Protein AF-A0A9D2MAH1-F1 (afdb_monomer_lite)

Secondary structure (DSSP, 8-state):
-HHHHHHHHHHHHHHHS-----SS--SSGGGS-HHHHHHHHHHHHHHIIIIITTTTS-TTTTTHHHHHHHHHHH-TT----EEEE-TTS-S-SSS-SSEEEEEEHHHHHHHHHHHBHHHHHHHHHHGGGTTTTT-EE-TTSEEEEE-TTTTT-----EEEEEEEEEEETTEEEEEEEEESSSBEEEEEEEEE---TTSPP-EEEEEEEE-PPB-----GGGTTTS-PPPPPHHHHHHHHHHH----TTHHHHHHHHHHHHTTSSS-TT-B-TTT--HHHHHHHHHHHHHHHHHTT-SHHHHHHHHT--TT-EEE-TTSTT-EEEPPTT--SPPTTEEEEEEHHHHHHHHHHHH---TTGGGGGGGG-TTTS-B-TTT--BSEEE-SSEEEEEEPPP------EEEEEEE-TTSEEEEEEEE--TT--S--PPEEEEEEE-S-SSS--EEE-S-----

Sequence (457 aa):
DETAYRDALLRTVELARAADQGAYRCDDPQELGEEKLEALASAANACNYAYSIFANYDPFGEDLPETIAMLLIYMDDSPYTDVCYNLSGNESDVLPERNYYIVQEAELQPFLDRTLAPAAEAYRERKGEMTDWGWLVMEDGSLYVDATGLTATLPNGTPYFTGIEPLGGNRYLVQCDVIGIGNYPLAMVVGDLAEAGEEPQAVVLDAVSGERTWEDASEERAWGDSLSDLDHADVDRLRERYWVPGEGGQEAVELLARLEALSPVPYHTELAEDASPAVKQALTDAKVASEIASGDTFESYVQALSMQPTMYRPEFAAEDEWTPADPDHGYTYGDAWNVIPADELETAFQRRFGIDLTANDRAWMYDMDFILTDYYTGEPMFQFDGENYIVYLRGIGYVDFPYESSLTYHYDGTYTAVFTPTSSNWIGYGCPDLLRLRNVGTEEQPYFQLLGYELPA

Foldseek 3Di:
DLVVLLVLLVVLVVQQAAPCPCQCDDPFNVPDDPLQVVQVQLLVVLCCLQCVVPVPDHSLPPVLLQSLLSCQVPRPPRQFDDKDQQCPVPSDVPAPNFIWGKHQQVVSLVSCVQHEPSSSVSCVVCVVCCVVQVWDQDPVRIITRGNGPPVVDDQQWGWDWDDWADLYDQKIWTWTWTDGQWIWIKIFIWGFPDDVPGRTGTYTHDMDIADTDNPDPDVVCPPDDDHGDTDPVVSVVVSVVRRDTHDCSVVSVVSLVVSQVVDPHHAQPFCQVVADPQVVVQVLLLVQLVVQCVLLAPLSNQQSLFDAFQKWFDDPVDPPDTDTRDNVRSGDDAQTKIKAFPVRSQVSCCQAAVDRCPPPVNPLVPDDSRFDADPPPRHTQWDDPPGIIIGHHHDDDDDDFDWDWTWGADSVQKIKIWTFGPDPPDPDDRDTDIWIWHFPDDSVNTHTHTYDDYGDD

Structure (mmCIF, N/CA/C/O backbone):
data_AF-A0A9D2MAH1-F1
#
_entry.id   AF-A0A9D2MAH1-F1
#
loop_
_atom_site.group_PDB
_atom_site.id
_atom_site.type_symbol
_atom_site.label_atom_id
_atom_site.label_alt_id
_atom_site.label_comp_id
_atom_site.label_asym_id
_atom_site.label_entity_id
_atom_site.label_seq_id
_atom_site.pdbx_PDB_ins_code
_atom_site.Cartn_x
_atom_site.Cartn_y
_atom_site.Cartn_z
_atom_site.occupancy
_atom_site.B_iso_or_equiv
_atom_site.auth_seq_id
_atom_site.auth_comp_id
_atom_site.auth_asym_id
_atom_site.auth_atom_id
_atom_site.pdbx_PDB_model_num
ATOM 1 N N . ASP A 1 1 ? -31.061 6.271 -0.801 1.00 61.72 1 ASP A N 1
ATOM 2 C CA . ASP A 1 1 ? -31.163 4.972 -0.123 1.00 61.72 1 ASP A CA 1
ATOM 3 C C . ASP A 1 1 ? -29.737 4.497 0.072 1.00 61.72 1 ASP A C 1
ATOM 5 O O . ASP A 1 1 ? -29.048 4.255 -0.910 1.00 61.72 1 ASP A O 1
ATOM 9 N N . GLU A 1 2 ? -29.275 4.540 1.316 1.00 47.94 2 GLU A N 1
ATOM 10 C CA . GLU A 1 2 ? -27.889 4.283 1.722 1.00 47.94 2 GLU A CA 1
ATOM 11 C C . GLU A 1 2 ? -27.476 2.829 1.458 1.00 47.94 2 GLU A C 1
ATOM 13 O O . GLU A 1 2 ? -26.357 2.574 1.027 1.00 47.94 2 GLU A O 1
ATOM 18 N N . THR A 1 3 ? -28.405 1.880 1.605 1.00 51.62 3 THR A N 1
ATOM 19 C CA . THR A 1 3 ? -28.156 0.461 1.323 1.00 51.62 3 THR A CA 1
ATOM 20 C C . THR A 1 3 ? -27.985 0.219 -0.172 1.00 51.62 3 THR A C 1
ATOM 22 O O . THR A 1 3 ? -27.019 -0.410 -0.582 1.00 51.62 3 THR A O 1
ATOM 25 N N . ALA A 1 4 ? -28.853 0.798 -1.007 1.00 55.81 4 ALA A N 1
ATOM 26 C CA . ALA A 1 4 ? -28.716 0.698 -2.461 1.00 55.81 4 ALA A CA 1
ATOM 27 C C . ALA A 1 4 ? -27.429 1.367 -2.983 1.00 55.81 4 ALA A C 1
ATOM 29 O O . ALA A 1 4 ? -26.839 0.898 -3.953 1.00 55.81 4 ALA A O 1
ATOM 30 N N . TYR A 1 5 ? -26.992 2.453 -2.337 1.00 53.94 5 TYR A N 1
ATOM 31 C CA . TYR A 1 5 ? -25.726 3.132 -2.623 1.00 53.94 5 TYR A CA 1
ATOM 32 C C . TYR A 1 5 ? -24.515 2.269 -2.221 1.00 53.94 5 TYR A C 1
ATOM 34 O O . TYR A 1 5 ? -23.611 2.068 -3.029 1.00 53.94 5 TYR A O 1
ATOM 42 N N . ARG A 1 6 ? -24.539 1.675 -1.021 1.00 54.00 6 ARG A N 1
ATOM 43 C CA . ARG A 1 6 ? -23.519 0.741 -0.518 1.00 54.00 6 ARG A CA 1
ATOM 44 C C . ARG A 1 6 ? -23.397 -0.520 -1.377 1.00 54.00 6 ARG A C 1
ATOM 46 O O . ARG A 1 6 ? -22.288 -0.916 -1.720 1.00 54.00 6 ARG A O 1
ATOM 53 N N . ASP A 1 7 ? -24.516 -1.130 -1.755 1.00 58.88 7 ASP A N 1
ATOM 54 C CA . ASP A 1 7 ? -24.531 -2.340 -2.585 1.00 58.88 7 ASP A CA 1
ATOM 55 C C . ASP A 1 7 ? -24.047 -2.046 -4.009 1.00 58.88 7 ASP A C 1
ATOM 57 O O . ASP A 1 7 ? -23.341 -2.859 -4.608 1.00 58.88 7 ASP A O 1
ATOM 61 N N . ALA A 1 8 ? -24.382 -0.867 -4.548 1.00 58.66 8 ALA A N 1
ATOM 62 C CA . ALA A 1 8 ? -23.838 -0.404 -5.817 1.00 58.66 8 ALA A CA 1
ATOM 63 C C . ALA A 1 8 ? -22.318 -0.213 -5.728 1.00 58.66 8 ALA A C 1
ATOM 65 O O . ALA A 1 8 ? -21.624 -0.693 -6.615 1.00 58.66 8 ALA A O 1
ATOM 66 N N . LEU A 1 9 ? -21.790 0.399 -4.661 1.00 56.47 9 LEU A N 1
ATOM 67 C CA . LEU A 1 9 ? -20.346 0.568 -4.442 1.00 56.47 9 LEU A CA 1
ATOM 68 C C . LEU A 1 9 ? -19.599 -0.761 -4.284 1.00 56.47 9 LEU A C 1
ATOM 70 O O . LEU A 1 9 ? -18.595 -0.968 -4.956 1.00 56.47 9 LEU A O 1
ATOM 74 N N . LEU A 1 10 ? -20.088 -1.685 -3.453 1.00 55.44 10 LEU A N 1
ATOM 75 C CA . LEU A 1 10 ? -19.446 -2.993 -3.252 1.00 55.44 10 LEU A CA 1
ATOM 76 C C . LEU A 1 10 ? -19.392 -3.795 -4.553 1.00 55.44 10 LEU A C 1
ATOM 78 O O . LEU A 1 10 ? -18.332 -4.276 -4.946 1.00 55.44 10 LEU A O 1
ATOM 82 N N . ARG A 1 11 ? -20.512 -3.836 -5.280 1.00 60.09 11 ARG A N 1
ATOM 83 C CA . ARG A 1 11 ? -20.583 -4.459 -6.604 1.00 60.09 11 ARG A CA 1
ATOM 84 C C . ARG A 1 11 ? -19.642 -3.792 -7.605 1.00 60.09 11 ARG A C 1
ATOM 86 O O . ARG A 1 11 ? -19.136 -4.440 -8.509 1.00 60.09 11 ARG A O 1
ATOM 93 N N . THR A 1 12 ? -19.407 -2.498 -7.449 1.00 57.75 12 THR A N 1
ATOM 94 C CA . THR A 1 12 ? -18.508 -1.714 -8.291 1.00 57.75 12 THR A CA 1
ATOM 95 C C . THR A 1 12 ? -17.045 -2.003 -7.977 1.00 57.75 12 THR A C 1
ATOM 97 O O . THR A 1 12 ? -16.280 -2.233 -8.898 1.00 57.75 12 THR A O 1
ATOM 100 N N . VAL A 1 13 ? -16.653 -2.116 -6.707 1.00 55.31 13 VAL A N 1
ATOM 101 C CA . VAL A 1 13 ? -15.310 -2.582 -6.312 1.00 55.31 13 VAL A CA 1
ATOM 102 C C . VAL A 1 13 ? -15.046 -4.003 -6.828 1.00 55.31 13 VAL A C 1
ATOM 104 O O . VAL A 1 13 ? -13.958 -4.291 -7.322 1.00 55.31 13 VAL A O 1
ATOM 107 N N . GLU A 1 14 ? -16.052 -4.879 -6.777 1.00 57.06 14 GLU A N 1
ATOM 108 C CA . GLU A 1 14 ? -15.978 -6.238 -7.328 1.00 57.06 14 GLU A CA 1
ATOM 109 C C . GLU A 1 14 ? -15.860 -6.265 -8.861 1.00 57.06 14 GLU A C 1
ATOM 111 O O . GLU A 1 14 ? -15.148 -7.111 -9.392 1.00 57.06 14 GLU A O 1
ATOM 116 N N . LEU A 1 15 ? -16.522 -5.342 -9.570 1.00 55.50 15 LEU A N 1
ATOM 117 C CA . LEU A 1 15 ? -16.445 -5.202 -11.033 1.00 55.50 15 LEU A CA 1
ATOM 118 C C . LEU A 1 15 ? -15.174 -4.467 -11.503 1.00 55.50 15 LEU A C 1
ATOM 120 O O . LEU A 1 15 ? -14.685 -4.725 -12.601 1.00 55.50 15 LEU A O 1
ATOM 124 N N . ALA A 1 16 ? -14.657 -3.532 -10.699 1.00 54.47 16 ALA A N 1
ATOM 125 C CA . ALA A 1 16 ? -13.474 -2.717 -10.984 1.00 54.47 16 ALA A CA 1
ATOM 126 C C . ALA A 1 16 ? -12.177 -3.512 -10.832 1.00 54.47 16 ALA A C 1
ATOM 128 O O . ALA A 1 16 ? -11.238 -3.303 -11.602 1.00 54.47 16 ALA A O 1
ATOM 129 N N . ARG A 1 17 ? -12.136 -4.460 -9.888 1.00 52.78 17 ARG A N 1
ATOM 130 C CA . ARG A 1 17 ? -11.048 -5.433 -9.797 1.00 52.78 17 ARG A CA 1
ATOM 131 C C . ARG A 1 17 ? -11.053 -6.268 -11.071 1.00 52.78 17 ARG A C 1
ATOM 133 O O . ARG A 1 17 ? -12.040 -6.924 -11.393 1.00 52.78 17 ARG A O 1
ATOM 140 N N . ALA A 1 18 ? -9.957 -6.212 -11.824 1.00 53.69 18 ALA A N 1
ATOM 141 C CA . ALA A 1 18 ? -9.785 -7.078 -12.976 1.00 53.69 18 ALA A CA 1
ATOM 142 C C . ALA A 1 18 ? -9.975 -8.548 -12.598 1.00 53.69 18 ALA A C 1
ATOM 144 O O . ALA A 1 18 ? -9.908 -8.914 -11.423 1.00 53.69 18 ALA A O 1
ATOM 145 N N . ALA A 1 19 ? -10.153 -9.398 -13.610 1.00 51.00 19 ALA A N 1
ATOM 146 C CA . ALA A 1 19 ? -9.806 -10.802 -13.471 1.00 51.00 19 ALA A CA 1
ATOM 147 C C . ALA A 1 19 ? -8.306 -10.864 -13.129 1.00 51.00 19 ALA A C 1
ATOM 149 O O . ALA A 1 19 ? -7.462 -10.929 -14.017 1.00 51.00 19 ALA A O 1
ATOM 150 N N . ASP A 1 20 ? -8.000 -10.705 -11.844 1.00 52.03 20 ASP A N 1
ATOM 151 C CA . ASP A 1 20 ? -6.697 -10.895 -11.238 1.00 52.03 20 ASP A CA 1
ATOM 152 C C . ASP A 1 20 ? -6.237 -12.281 -11.666 1.00 52.03 20 ASP A C 1
ATOM 154 O O . ASP A 1 20 ? -6.844 -13.289 -11.295 1.00 52.03 20 ASP A O 1
ATOM 158 N N . GLN A 1 21 ? -5.214 -12.325 -12.519 1.00 58.09 21 GLN A N 1
ATOM 159 C CA . GLN A 1 21 ? -4.653 -13.595 -12.964 1.00 58.09 21 GLN A CA 1
ATOM 160 C C . GLN A 1 21 ? -3.907 -14.300 -11.817 1.00 58.09 21 GLN A C 1
ATOM 162 O O . GLN A 1 21 ? -3.574 -15.476 -11.940 1.00 58.09 21 GLN A O 1
ATOM 167 N N . GLY A 1 22 ? -3.717 -13.621 -10.674 1.00 59.97 22 GLY A N 1
ATOM 168 C CA . GLY A 1 22 ? -3.290 -14.206 -9.406 1.00 59.97 22 GLY A CA 1
ATOM 169 C C . GLY A 1 22 ? -1.833 -14.652 -9.378 1.00 59.97 22 GLY A C 1
ATOM 170 O O . GLY A 1 22 ? -1.431 -15.326 -8.432 1.00 59.97 22 GLY A O 1
ATOM 171 N N . ALA A 1 23 ? -1.035 -14.306 -10.391 1.00 70.81 23 ALA A N 1
ATOM 172 C CA . ALA A 1 23 ? 0.328 -14.798 -10.521 1.00 70.81 23 ALA A CA 1
ATOM 173 C C . ALA A 1 23 ? 1.220 -14.338 -9.361 1.00 70.81 23 ALA A C 1
ATOM 175 O O . ALA A 1 23 ? 1.908 -15.170 -8.777 1.00 70.81 23 ALA A O 1
ATOM 176 N N . TYR A 1 24 ? 1.145 -13.071 -8.953 1.00 74.06 24 TYR A N 1
ATOM 177 C CA . TYR A 1 24 ? 1.971 -12.519 -7.866 1.00 74.06 24 TYR A CA 1
ATOM 178 C C . TYR A 1 24 ? 1.156 -12.027 -6.664 1.00 74.06 24 TYR A C 1
ATOM 180 O O . TYR A 1 24 ? 1.652 -11.257 -5.852 1.00 74.06 24 TYR A O 1
ATOM 188 N N . ARG A 1 25 ? -0.106 -12.449 -6.533 1.00 75.19 25 ARG A N 1
ATOM 189 C CA . ARG A 1 25 ? -0.944 -12.036 -5.402 1.00 75.19 25 ARG A CA 1
ATOM 190 C C . ARG A 1 25 ? -0.521 -12.745 -4.114 1.00 75.19 25 ARG A C 1
ATOM 192 O O . ARG A 1 25 ? -0.559 -13.972 -4.054 1.00 75.19 25 ARG A O 1
ATOM 199 N N . CYS A 1 26 ? -0.221 -11.961 -3.088 1.00 70.75 26 CYS A N 1
ATOM 200 C CA . CYS A 1 26 ? 0.114 -12.412 -1.740 1.00 70.75 26 CYS A CA 1
ATOM 201 C C . CYS A 1 26 ? -0.203 -11.304 -0.728 1.00 70.75 26 CYS A C 1
ATOM 203 O O . CYS A 1 26 ? -0.222 -10.131 -1.103 1.00 70.75 26 CYS A O 1
ATOM 205 N N . ASP A 1 27 ? -0.437 -11.675 0.531 1.00 69.06 27 ASP A N 1
ATOM 206 C CA . ASP A 1 27 ? -0.561 -10.698 1.622 1.00 69.06 27 ASP A CA 1
ATOM 207 C C . ASP A 1 27 ? 0.825 -10.367 2.213 1.00 69.06 27 ASP A C 1
ATOM 209 O O . ASP A 1 27 ? 1.059 -9.249 2.668 1.00 69.06 27 ASP A O 1
ATOM 213 N N . ASP A 1 28 ? 1.768 -11.312 2.123 1.00 71.62 28 ASP A N 1
ATOM 214 C CA . ASP A 1 28 ? 3.189 -11.142 2.437 1.00 71.62 28 ASP A CA 1
ATOM 215 C C . ASP A 1 28 ? 4.035 -11.650 1.248 1.00 71.62 28 ASP A C 1
ATOM 217 O O . ASP A 1 28 ? 3.858 -12.800 0.830 1.00 71.62 28 ASP A O 1
ATOM 221 N N . PRO A 1 29 ? 4.964 -10.847 0.685 1.00 76.31 29 PRO A N 1
ATOM 222 C CA . PRO A 1 29 ? 5.849 -11.286 -0.396 1.00 76.31 29 PRO A CA 1
ATOM 223 C C . PRO A 1 29 ? 6.590 -12.604 -0.121 1.00 76.31 29 PRO A C 1
ATOM 225 O O . PRO A 1 29 ? 6.872 -13.342 -1.064 1.00 76.31 29 P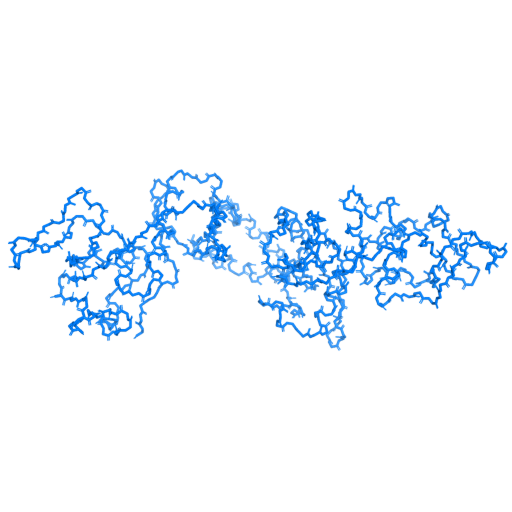RO A O 1
ATOM 228 N N . GLN A 1 30 ? 6.867 -12.947 1.143 1.00 76.50 30 GLN A N 1
ATOM 229 C CA . GLN A 1 30 ? 7.527 -14.207 1.515 1.00 76.50 30 GLN A CA 1
ATOM 230 C C . GLN A 1 30 ? 6.684 -15.461 1.226 1.00 76.50 30 GLN A C 1
ATOM 232 O O . GLN A 1 30 ? 7.210 -16.574 1.240 1.00 76.50 30 GLN A O 1
ATOM 237 N N . GLU A 1 31 ? 5.388 -15.307 0.950 1.00 77.38 31 GLU A N 1
ATOM 238 C CA . GLU A 1 31 ? 4.497 -16.403 0.555 1.00 77.38 31 GLU A CA 1
ATOM 239 C C . GLU A 1 31 ? 4.689 -16.828 -0.908 1.00 77.38 31 GLU A C 1
ATOM 241 O O . GLU A 1 31 ? 4.231 -17.905 -1.311 1.00 77.38 31 GLU A O 1
ATOM 246 N N . LEU A 1 32 ? 5.349 -15.998 -1.722 1.00 80.25 32 LEU A N 1
ATOM 247 C CA . LEU A 1 32 ? 5.639 -16.328 -3.110 1.00 80.25 32 LEU A CA 1
ATOM 248 C C . LEU A 1 32 ? 6.681 -17.448 -3.203 1.00 80.25 32 LEU A C 1
ATOM 250 O O . LEU A 1 32 ? 7.635 -17.530 -2.433 1.00 80.25 32 LEU A O 1
ATOM 254 N N . GLY A 1 33 ? 6.504 -18.325 -4.193 1.00 81.44 33 GLY A N 1
ATOM 255 C CA . GLY A 1 33 ? 7.504 -19.342 -4.515 1.00 81.44 33 GLY A CA 1
ATOM 256 C C . GLY A 1 33 ? 8.818 -18.719 -4.999 1.00 81.44 33 GLY A C 1
ATOM 257 O O . GLY A 1 33 ? 8.813 -17.633 -5.576 1.00 81.44 33 GLY A O 1
ATOM 258 N N . GLU A 1 34 ? 9.921 -19.445 -4.811 1.00 86.31 34 GLU A N 1
ATOM 259 C CA . GLU A 1 34 ? 11.291 -19.020 -5.146 1.00 86.31 34 GLU A CA 1
ATOM 260 C C . GLU A 1 34 ? 11.407 -18.463 -6.575 1.00 86.31 34 GLU A C 1
ATOM 262 O O . GLU A 1 34 ? 11.846 -17.335 -6.747 1.00 86.31 34 GLU A O 1
ATOM 267 N N . GLU A 1 35 ? 10.870 -19.166 -7.577 1.00 86.94 35 GLU A N 1
ATOM 268 C CA . GLU A 1 35 ? 10.903 -18.743 -8.990 1.00 86.94 35 GLU A CA 1
ATOM 269 C C . GLU A 1 35 ? 10.227 -17.376 -9.236 1.00 86.94 35 GLU A C 1
ATOM 271 O O . GLU A 1 35 ? 10.662 -16.589 -10.075 1.00 86.94 35 GLU A O 1
ATOM 276 N N . LYS A 1 36 ? 9.163 -17.053 -8.489 1.00 88.38 36 LYS A N 1
ATOM 277 C CA . LYS A 1 36 ? 8.468 -15.758 -8.602 1.00 88.38 36 LYS A CA 1
ATOM 278 C C . LYS A 1 36 ? 9.251 -14.645 -7.921 1.00 88.38 36 LYS A C 1
ATOM 280 O O . LYS A 1 36 ? 9.302 -13.531 -8.437 1.00 88.38 36 LYS A O 1
ATOM 285 N N . LEU A 1 37 ? 9.855 -14.944 -6.773 1.00 88.12 37 LEU A N 1
ATOM 286 C CA . LEU A 1 37 ? 10.737 -14.010 -6.078 1.00 88.12 37 LEU A CA 1
ATOM 287 C C . LEU A 1 37 ? 11.984 -13.710 -6.911 1.00 88.12 37 LEU A C 1
ATOM 289 O O . LEU A 1 37 ? 12.388 -12.555 -6.983 1.00 88.12 37 LEU A O 1
ATOM 293 N N . GLU A 1 38 ? 12.544 -14.708 -7.592 1.00 89.25 38 GLU A N 1
ATOM 294 C CA . GLU A 1 38 ? 13.655 -14.535 -8.532 1.00 89.25 38 GLU A CA 1
ATOM 295 C C . GLU A 1 38 ? 13.260 -13.659 -9.727 1.00 89.25 38 GLU A C 1
ATOM 297 O O . GLU A 1 38 ? 13.994 -12.731 -10.070 1.00 89.25 38 GLU A O 1
ATOM 302 N N . ALA A 1 39 ? 12.076 -13.874 -10.315 1.00 91.25 39 ALA A N 1
ATOM 303 C CA . ALA A 1 39 ? 11.571 -13.028 -11.398 1.00 91.25 39 ALA A CA 1
ATOM 304 C C . ALA A 1 39 ? 11.404 -11.561 -10.959 1.00 91.25 39 ALA A C 1
ATOM 306 O O . ALA A 1 39 ? 11.841 -10.644 -11.659 1.00 91.25 39 ALA A O 1
ATOM 307 N N . LEU A 1 40 ? 10.834 -11.321 -9.772 1.00 92.56 40 LEU A N 1
ATOM 308 C CA . LEU A 1 40 ? 10.723 -9.972 -9.210 1.00 92.56 40 LEU A CA 1
ATOM 309 C C . LEU A 1 40 ? 12.091 -9.381 -8.848 1.00 92.56 40 LEU A C 1
ATOM 311 O O . LEU A 1 40 ? 12.305 -8.184 -9.025 1.00 92.56 40 LEU A O 1
ATOM 315 N N . ALA A 1 41 ? 13.035 -10.191 -8.362 1.00 90.56 41 ALA A N 1
ATOM 316 C CA . ALA A 1 41 ? 14.381 -9.729 -8.028 1.00 90.56 41 ALA A CA 1
ATOM 317 C C . ALA A 1 41 ? 15.150 -9.315 -9.283 1.00 90.56 41 ALA A C 1
ATOM 319 O O . ALA A 1 41 ? 15.818 -8.282 -9.280 1.00 90.56 41 ALA A O 1
ATOM 320 N N . SER A 1 42 ? 14.993 -10.066 -10.374 1.00 91.50 42 SER A N 1
ATOM 321 C CA . SER A 1 42 ? 15.506 -9.704 -11.695 1.00 91.50 42 SER A CA 1
ATOM 322 C C . SER A 1 42 ? 14.935 -8.358 -12.164 1.00 91.50 42 SER A C 1
ATOM 324 O O . SER A 1 42 ? 15.693 -7.454 -12.520 1.00 91.50 42 SER A O 1
ATOM 326 N N . ALA A 1 43 ? 13.616 -8.156 -12.052 1.00 93.69 43 ALA A N 1
ATOM 327 C CA . ALA A 1 43 ? 12.969 -6.882 -12.381 1.00 93.69 43 ALA A CA 1
ATOM 328 C C . ALA A 1 43 ? 13.491 -5.708 -11.522 1.00 93.69 43 ALA A C 1
ATOM 330 O O . ALA A 1 43 ? 13.840 -4.650 -12.049 1.00 93.69 43 ALA A O 1
ATOM 331 N N . ALA A 1 44 ? 13.629 -5.900 -10.206 1.00 91.31 44 ALA A N 1
ATOM 332 C CA . ALA A 1 44 ? 14.183 -4.884 -9.310 1.00 91.31 44 ALA A CA 1
ATOM 333 C C . ALA A 1 44 ? 15.653 -4.565 -9.633 1.00 91.31 44 ALA A C 1
ATOM 335 O O . ALA A 1 44 ? 16.066 -3.406 -9.575 1.00 91.31 44 ALA A O 1
ATOM 336 N N . ASN A 1 45 ? 16.439 -5.565 -10.037 1.00 88.31 45 ASN A N 1
ATOM 337 C CA . ASN A 1 45 ? 17.817 -5.370 -10.476 1.00 88.31 45 ASN A CA 1
ATOM 338 C C . ASN A 1 45 ? 17.901 -4.580 -11.784 1.00 88.31 45 ASN A C 1
ATOM 340 O O . ASN A 1 45 ? 18.721 -3.667 -11.875 1.00 88.31 45 ASN A O 1
ATOM 344 N N . ALA A 1 46 ? 17.015 -4.832 -12.751 1.00 90.56 46 ALA A N 1
ATOM 345 C CA . ALA A 1 46 ? 16.924 -4.015 -13.960 1.00 90.56 46 ALA A CA 1
ATOM 346 C C . ALA A 1 46 ? 16.662 -2.535 -13.620 1.00 90.56 46 ALA A C 1
ATOM 348 O O . ALA A 1 46 ? 17.333 -1.645 -14.150 1.00 90.56 46 ALA A O 1
ATOM 349 N N . CYS A 1 47 ? 15.757 -2.264 -12.671 1.00 89.38 47 CYS A N 1
ATOM 350 C CA . CYS A 1 47 ? 15.536 -0.916 -12.147 1.00 89.38 47 CYS A CA 1
ATOM 351 C C . CYS A 1 47 ? 16.780 -0.350 -11.453 1.00 89.38 47 CYS A C 1
ATOM 353 O O . CYS A 1 47 ? 17.150 0.800 -11.683 1.00 89.38 47 CYS A O 1
ATOM 355 N N . ASN A 1 48 ? 17.453 -1.144 -10.621 1.00 84.38 48 ASN A N 1
ATOM 356 C CA . ASN A 1 48 ? 18.680 -0.729 -9.952 1.00 84.38 48 ASN A CA 1
ATOM 357 C C . ASN A 1 48 ? 19.766 -0.353 -10.973 1.00 84.38 48 ASN A C 1
ATOM 359 O O . ASN A 1 48 ? 20.415 0.676 -10.817 1.00 84.38 48 ASN A O 1
ATOM 363 N N . TYR A 1 49 ? 19.945 -1.103 -12.056 1.00 83.50 49 TYR A N 1
ATOM 364 C CA . TYR A 1 49 ? 20.943 -0.766 -13.072 1.00 83.50 49 TYR A CA 1
ATOM 365 C C . TYR A 1 49 ? 20.573 0.471 -13.895 1.00 83.50 49 TYR A C 1
ATOM 367 O O . TYR A 1 49 ? 21.465 1.240 -14.246 1.00 83.50 49 TYR A O 1
ATOM 375 N N . ALA A 1 50 ? 19.283 0.692 -14.152 1.00 84.25 50 ALA A N 1
ATOM 376 C CA . ALA A 1 50 ? 18.816 1.826 -14.943 1.00 84.25 50 ALA A CA 1
ATOM 377 C C . ALA A 1 50 ? 18.684 3.125 -14.134 1.00 84.25 50 ALA A C 1
ATOM 379 O O . ALA A 1 50 ? 19.217 4.151 -14.525 1.00 84.25 50 ALA A O 1
ATOM 380 N N . TYR A 1 51 ? 17.996 3.119 -12.995 1.00 74.81 51 TYR A N 1
ATOM 381 C CA . TYR A 1 51 ? 17.609 4.357 -12.305 1.00 74.81 51 TYR A CA 1
ATOM 382 C C . TYR A 1 51 ? 18.600 4.784 -11.226 1.00 74.81 51 TYR A C 1
ATOM 384 O O . TYR A 1 51 ? 18.776 5.970 -10.956 1.00 74.81 51 TYR A O 1
ATOM 392 N N . SER A 1 52 ? 19.283 3.827 -10.601 1.00 65.00 52 SER A N 1
ATOM 393 C CA . SER A 1 52 ? 20.058 4.121 -9.399 1.00 65.00 52 SER A CA 1
ATOM 394 C C . SER A 1 52 ? 21.363 4.874 -9.702 1.00 65.00 52 SER A C 1
ATOM 396 O O . SER A 1 52 ? 21.803 5.721 -8.919 1.00 65.00 52 SER A O 1
ATOM 398 N N . ILE A 1 53 ? 21.992 4.592 -10.845 1.00 63.56 53 ILE A N 1
ATOM 399 C CA . ILE A 1 53 ? 23.263 5.203 -11.269 1.00 63.56 53 ILE A CA 1
ATOM 400 C C . ILE A 1 53 ? 23.048 6.657 -11.690 1.00 63.56 53 ILE A C 1
ATOM 402 O O . ILE A 1 53 ? 23.884 7.515 -11.403 1.00 63.56 53 ILE A O 1
ATOM 406 N N . PHE A 1 54 ? 21.901 6.937 -12.302 1.00 61.25 54 PHE A N 1
ATOM 407 C CA . PHE A 1 54 ? 21.575 8.224 -12.899 1.00 61.25 54 PHE A CA 1
ATOM 408 C C . PHE A 1 54 ? 20.568 9.014 -12.065 1.00 61.25 54 PHE A C 1
ATOM 410 O O . PHE A 1 54 ? 19.821 9.786 -12.634 1.00 61.25 54 PHE A O 1
ATOM 417 N N . ALA A 1 55 ? 20.557 8.891 -10.731 1.00 56.38 55 ALA A N 1
ATOM 418 C CA . ALA A 1 55 ? 19.538 9.478 -9.838 1.00 56.38 55 ALA A CA 1
ATOM 419 C C . ALA A 1 55 ? 19.242 10.997 -10.009 1.00 56.38 55 ALA A C 1
ATOM 421 O O . ALA A 1 55 ? 18.294 11.502 -9.421 1.00 56.38 55 ALA A O 1
ATOM 422 N N . ASN A 1 56 ? 20.032 11.733 -10.804 1.00 57.06 56 ASN A N 1
ATOM 423 C CA . ASN A 1 56 ? 19.824 13.147 -11.143 1.00 57.06 56 ASN A CA 1
ATOM 424 C C . ASN A 1 56 ? 19.504 13.412 -12.633 1.00 57.06 56 ASN A C 1
ATOM 426 O O . ASN A 1 56 ? 19.410 14.575 -13.031 1.00 57.06 56 ASN A O 1
ATOM 430 N N . TYR A 1 57 ? 19.377 12.374 -13.459 1.00 66.44 57 TYR A N 1
ATOM 431 C CA . TYR A 1 57 ? 19.230 12.445 -14.913 1.00 66.44 57 TYR A CA 1
ATOM 432 C C . TYR A 1 57 ? 18.181 11.442 -15.402 1.00 66.44 57 TYR A C 1
ATOM 434 O O . TYR A 1 57 ? 17.848 10.482 -14.715 1.00 66.44 57 TYR A O 1
ATOM 442 N N . ASP A 1 58 ? 17.632 11.690 -16.590 1.00 80.31 58 ASP A N 1
ATOM 443 C CA . ASP A 1 58 ? 16.723 10.754 -17.251 1.00 80.31 58 ASP A CA 1
ATOM 444 C C . ASP A 1 58 ? 17.544 9.606 -17.874 1.00 80.31 58 ASP A C 1
ATOM 446 O O . ASP A 1 58 ? 18.229 9.848 -18.875 1.00 80.31 58 ASP A O 1
ATOM 450 N N . PRO A 1 59 ? 17.474 8.369 -17.336 1.00 82.88 59 PRO A N 1
ATOM 451 C CA . PRO A 1 59 ? 18.289 7.248 -17.809 1.00 82.88 59 PRO A CA 1
ATOM 452 C C . PRO A 1 59 ? 17.925 6.785 -19.225 1.00 82.88 59 PRO A C 1
ATOM 454 O O . PRO A 1 59 ? 18.652 5.983 -19.811 1.00 82.88 59 PRO A O 1
ATOM 457 N N . PHE A 1 60 ? 16.811 7.269 -19.785 1.00 89.19 60 PHE A N 1
ATOM 458 C CA . PHE A 1 60 ? 16.367 6.964 -21.149 1.00 89.19 60 PHE A CA 1
ATOM 459 C C . PHE A 1 60 ? 16.547 8.150 -22.111 1.00 89.19 60 PHE A C 1
ATOM 461 O O . PHE A 1 60 ? 16.313 8.026 -23.320 1.00 89.19 60 PHE A O 1
ATOM 468 N N . GLY A 1 61 ? 17.016 9.284 -21.582 1.00 86.06 61 GLY A N 1
ATOM 469 C CA . GLY A 1 61 ? 17.471 10.454 -22.318 1.00 86.06 61 GLY A CA 1
ATOM 470 C C . GLY A 1 61 ? 18.908 10.280 -22.809 1.00 86.06 61 GLY A C 1
ATOM 471 O O . GLY A 1 61 ? 19.244 9.290 -23.456 1.00 86.06 61 GLY A O 1
ATOM 472 N N . GLU A 1 62 ? 19.782 11.251 -22.549 1.00 85.25 62 GLU A N 1
ATOM 473 C CA . GLU A 1 62 ? 21.168 11.221 -23.049 1.00 85.25 62 GLU A CA 1
ATOM 474 C C . GLU A 1 62 ? 21.950 9.972 -22.594 1.00 85.25 62 GLU A C 1
ATOM 476 O O . GLU A 1 62 ? 22.736 9.461 -23.387 1.00 85.25 62 GLU A O 1
ATOM 481 N N . ASP A 1 63 ? 21.639 9.431 -21.410 1.00 87.38 63 ASP A N 1
ATOM 482 C CA . ASP A 1 63 ? 22.304 8.275 -20.783 1.00 87.38 63 ASP A CA 1
ATOM 483 C C . ASP A 1 63 ? 21.727 6.897 -21.196 1.00 87.38 63 ASP A C 1
ATOM 485 O O . ASP A 1 63 ? 22.077 5.856 -20.631 1.00 87.38 63 ASP A O 1
ATOM 489 N N . LEU A 1 64 ? 20.827 6.855 -22.189 1.00 91.12 64 LEU A N 1
ATOM 490 C CA . LEU A 1 64 ? 20.263 5.603 -22.715 1.00 91.12 64 LEU A CA 1
ATOM 491 C C . LEU A 1 64 ? 21.329 4.549 -23.101 1.00 91.12 64 LEU A C 1
ATOM 493 O O . LEU A 1 64 ? 21.119 3.371 -22.787 1.00 91.12 64 LEU A O 1
ATOM 497 N N . PRO A 1 65 ? 22.444 4.900 -23.777 1.00 90.94 65 PRO A N 1
ATOM 498 C CA . PRO A 1 65 ? 23.467 3.922 -24.147 1.00 90.94 65 PRO A CA 1
ATOM 499 C C . PRO A 1 65 ? 24.094 3.246 -22.925 1.00 90.94 65 PRO A C 1
ATOM 501 O O . PRO A 1 65 ? 24.256 2.026 -22.905 1.00 90.94 65 PRO A O 1
ATOM 504 N N . GLU A 1 66 ? 24.402 4.017 -21.888 1.00 87.62 66 GLU A N 1
ATOM 505 C CA . GLU A 1 66 ? 24.974 3.528 -20.643 1.00 87.62 66 GLU A CA 1
ATOM 506 C C . GLU A 1 66 ? 23.980 2.641 -19.890 1.00 87.62 66 GLU A C 1
ATOM 508 O O . GLU A 1 66 ? 24.363 1.568 -19.422 1.00 87.62 66 GLU A O 1
ATOM 513 N N . THR A 1 67 ? 22.700 3.021 -19.840 1.00 89.06 67 THR A N 1
ATOM 514 C CA . THR A 1 67 ? 21.630 2.187 -19.271 1.00 89.06 67 THR A CA 1
ATOM 515 C C . THR A 1 67 ? 21.553 0.824 -19.964 1.00 89.06 67 THR A C 1
ATOM 517 O O . THR A 1 67 ? 21.566 -0.213 -19.298 1.00 89.06 67 THR A O 1
ATOM 520 N N . ILE A 1 68 ? 21.530 0.792 -21.302 1.00 93.06 68 ILE A N 1
ATOM 521 C CA . ILE A 1 68 ? 21.480 -0.470 -22.059 1.00 93.06 68 ILE A CA 1
ATOM 522 C C . ILE A 1 68 ? 22.751 -1.295 -21.833 1.00 93.06 68 ILE A C 1
ATOM 524 O O . ILE A 1 68 ? 22.667 -2.506 -21.630 1.00 93.06 68 ILE A O 1
ATOM 528 N N . ALA A 1 69 ? 23.926 -0.662 -21.838 1.00 90.19 69 ALA A N 1
ATOM 529 C CA . ALA A 1 69 ? 25.184 -1.346 -21.571 1.00 90.19 69 ALA A CA 1
ATOM 530 C C . ALA A 1 69 ? 25.204 -1.966 -20.162 1.00 90.19 69 ALA A C 1
ATOM 532 O O . ALA A 1 69 ? 25.618 -3.112 -20.013 1.00 90.19 69 ALA A O 1
ATOM 533 N N . MET A 1 70 ? 24.701 -1.265 -19.141 1.00 88.06 70 MET A N 1
ATOM 534 C CA . MET A 1 70 ? 24.587 -1.795 -17.778 1.00 88.06 70 MET A CA 1
ATOM 535 C C . MET A 1 70 ? 23.653 -3.005 -17.700 1.00 88.06 70 MET A C 1
ATOM 537 O O . MET A 1 70 ? 24.024 -4.015 -17.102 1.00 88.06 70 MET A O 1
ATOM 541 N N . LEU A 1 71 ? 22.487 -2.946 -18.350 1.00 91.25 71 LEU A N 1
ATOM 542 C CA . LEU A 1 71 ? 21.584 -4.097 -18.438 1.00 91.25 71 LEU A CA 1
ATOM 543 C C . LEU A 1 71 ? 22.269 -5.287 -19.123 1.00 91.25 71 LEU A C 1
ATOM 545 O O . LEU A 1 71 ? 22.159 -6.413 -18.652 1.00 91.25 71 LEU A O 1
ATOM 549 N N . LEU A 1 72 ? 23.032 -5.046 -20.194 1.00 91.75 72 LEU A N 1
ATOM 550 C CA . LEU A 1 72 ? 23.755 -6.109 -20.891 1.00 91.75 72 LEU A CA 1
ATOM 551 C C . LEU A 1 72 ? 24.882 -6.731 -20.057 1.00 91.75 72 LEU A C 1
ATOM 553 O O . LEU A 1 72 ? 25.160 -7.916 -20.225 1.00 91.75 72 LEU A O 1
ATOM 557 N N . ILE A 1 73 ? 25.540 -5.955 -19.196 1.00 86.94 73 ILE A N 1
ATOM 558 C CA . ILE A 1 73 ? 26.623 -6.455 -18.342 1.00 86.94 73 ILE A CA 1
ATOM 559 C C . ILE A 1 73 ? 26.073 -7.301 -17.190 1.00 86.94 73 ILE A C 1
ATOM 561 O O . ILE A 1 73 ? 26.671 -8.324 -16.856 1.00 86.94 73 ILE A O 1
ATOM 565 N N . TYR A 1 74 ? 24.992 -6.842 -16.551 1.00 86.00 74 TYR A N 1
ATOM 566 C CA . TYR A 1 74 ? 24.621 -7.301 -15.210 1.00 86.00 74 TYR A CA 1
ATOM 567 C C . TYR A 1 74 ? 23.329 -8.112 -15.126 1.00 86.00 74 TYR A C 1
ATOM 569 O O . TYR A 1 74 ? 23.104 -8.748 -14.101 1.00 86.00 74 TYR A O 1
ATOM 577 N N . MET A 1 75 ? 22.495 -8.126 -16.167 1.00 88.75 75 MET A N 1
ATOM 578 C CA . MET A 1 75 ? 21.349 -9.034 -16.201 1.00 88.75 75 MET A CA 1
ATOM 579 C C . MET A 1 75 ? 21.805 -10.447 -16.575 1.00 88.75 75 MET A C 1
ATOM 581 O O . MET A 1 75 ? 22.504 -10.637 -17.573 1.00 88.75 75 MET A O 1
ATOM 585 N N . ASP A 1 76 ? 21.379 -11.442 -15.798 1.00 84.31 76 ASP A N 1
ATOM 586 C CA . ASP A 1 76 ? 21.785 -12.843 -15.981 1.00 84.31 76 ASP A CA 1
ATOM 587 C C . ASP A 1 76 ? 21.320 -13.441 -17.322 1.00 84.31 76 ASP A C 1
ATOM 589 O O . ASP A 1 76 ? 21.978 -14.323 -17.875 1.00 84.31 76 ASP A O 1
ATOM 593 N N . ASP A 1 77 ? 20.209 -12.949 -17.877 1.00 85.25 77 ASP A N 1
ATOM 594 C CA . ASP A 1 77 ? 19.628 -13.398 -19.149 1.00 85.25 77 ASP A CA 1
ATOM 595 C C . ASP A 1 77 ? 20.084 -12.561 -20.363 1.00 85.25 77 ASP A C 1
ATOM 597 O O . ASP A 1 77 ? 19.480 -12.621 -21.444 1.00 85.25 77 ASP A O 1
ATOM 601 N N . SER A 1 78 ? 21.142 -11.765 -20.190 1.00 90.06 78 SER A N 1
ATOM 602 C CA . SER A 1 78 ? 21.672 -10.888 -21.229 1.00 90.06 78 SER A CA 1
ATOM 603 C C . SER A 1 78 ? 22.126 -11.667 -22.476 1.00 90.06 78 SER A C 1
ATOM 605 O O . SER A 1 78 ? 22.820 -12.681 -22.367 1.00 90.06 78 SER A O 1
ATOM 607 N N . PRO A 1 79 ? 21.796 -11.195 -23.696 1.00 93.31 79 PRO A N 1
ATOM 608 C CA . PRO A 1 79 ? 22.095 -11.894 -24.945 1.00 93.31 79 PRO A CA 1
ATOM 609 C C . PRO A 1 79 ? 23.539 -11.701 -25.444 1.00 93.31 79 PRO A C 1
ATOM 611 O O . PRO A 1 79 ? 23.821 -11.999 -26.611 1.00 93.31 79 PRO A O 1
ATOM 614 N N . TYR A 1 80 ? 24.455 -11.152 -24.635 1.00 91.19 80 TYR A N 1
ATOM 615 C CA . TYR A 1 80 ? 25.833 -10.975 -25.093 1.00 91.19 80 TYR A CA 1
ATOM 616 C C . TYR A 1 80 ? 26.519 -12.324 -25.308 1.00 91.19 80 TYR A C 1
ATOM 618 O O . TYR A 1 80 ? 26.319 -13.304 -24.596 1.00 91.19 80 TYR A O 1
ATOM 626 N N . THR A 1 81 ? 27.331 -12.366 -26.353 1.00 89.38 81 THR A N 1
ATOM 627 C CA . THR A 1 81 ? 27.987 -13.580 -26.842 1.00 89.38 81 THR A CA 1
ATOM 628 C C . THR A 1 81 ? 29.478 -13.584 -26.549 1.00 89.38 81 THR A C 1
ATOM 630 O O . THR A 1 81 ? 30.066 -14.654 -26.403 1.00 89.38 81 THR A O 1
ATOM 633 N N . ASP A 1 82 ? 30.086 -12.401 -26.458 1.00 88.25 82 ASP A N 1
ATOM 634 C CA . ASP A 1 82 ? 31.509 -12.231 -26.188 1.00 88.25 82 ASP A CA 1
ATOM 635 C C . ASP A 1 82 ? 31.799 -10.810 -25.674 1.00 88.25 82 ASP A C 1
ATOM 637 O O . ASP A 1 82 ? 30.960 -9.907 -25.784 1.00 88.25 82 ASP A O 1
ATOM 641 N N . VAL A 1 83 ? 32.998 -10.607 -25.128 1.00 87.06 83 VAL A N 1
ATOM 642 C CA . VAL A 1 83 ? 33.482 -9.314 -24.632 1.00 87.06 83 VAL A CA 1
ATOM 643 C C . VAL A 1 83 ? 34.855 -9.015 -25.226 1.00 87.06 83 VAL A C 1
ATOM 645 O O . VAL A 1 83 ? 35.786 -9.812 -25.127 1.00 87.06 83 VAL A O 1
ATOM 648 N N . CYS A 1 84 ? 35.014 -7.828 -25.809 1.00 84.25 84 CYS A N 1
ATOM 649 C CA . CYS A 1 84 ? 36.282 -7.356 -26.357 1.00 84.25 84 CYS A CA 1
ATOM 650 C C . CYS A 1 84 ? 36.841 -6.217 -25.498 1.00 84.25 84 CYS A C 1
ATOM 652 O O . CYS A 1 84 ? 36.318 -5.103 -25.508 1.00 84.25 84 CYS A O 1
ATOM 654 N N . TYR A 1 85 ? 37.930 -6.482 -24.775 1.00 81.88 85 TYR A N 1
ATOM 655 C CA . TYR A 1 85 ? 38.623 -5.487 -23.954 1.00 81.88 85 TYR A CA 1
ATOM 656 C C . TYR A 1 85 ? 39.754 -4.797 -24.738 1.00 81.88 85 TYR A C 1
ATOM 658 O O . TYR A 1 85 ? 40.934 -5.059 -24.504 1.00 81.88 85 TYR A O 1
ATOM 666 N N . ASN A 1 86 ? 39.426 -3.897 -25.671 1.00 79.19 86 ASN A N 1
ATOM 667 C CA . ASN A 1 86 ? 40.409 -3.229 -26.539 1.00 79.19 86 ASN A CA 1
ATOM 668 C C . ASN A 1 86 ? 40.976 -1.925 -25.938 1.00 79.19 86 ASN A C 1
ATOM 670 O O . ASN A 1 86 ? 41.192 -0.944 -26.643 1.00 79.19 86 ASN A O 1
ATOM 674 N N . LEU A 1 87 ? 41.277 -1.893 -24.636 1.00 71.44 87 LEU A N 1
ATOM 675 C CA . LEU A 1 87 ? 41.756 -0.680 -23.938 1.00 71.44 87 LEU A CA 1
ATOM 676 C C . LEU A 1 87 ? 43.126 -0.160 -24.402 1.00 71.44 87 LEU A C 1
ATOM 678 O O . LEU A 1 87 ? 43.556 0.905 -23.971 1.00 71.44 87 LEU A O 1
ATOM 682 N N . SER A 1 88 ? 43.846 -0.928 -25.219 1.00 66.88 88 SER A N 1
ATOM 683 C CA . SER A 1 88 ? 45.176 -0.562 -25.721 1.00 66.88 88 SER A CA 1
ATOM 684 C C . SER A 1 88 ? 45.255 -0.458 -27.245 1.00 66.88 88 SER A C 1
ATOM 686 O O . SER A 1 88 ? 46.357 -0.318 -27.770 1.00 66.88 88 SER A O 1
ATOM 688 N N . GLY A 1 89 ? 44.123 -0.608 -27.946 1.00 65.31 89 GLY A N 1
ATOM 689 C CA . GLY A 1 89 ? 44.054 -0.564 -29.412 1.00 65.31 89 GLY A CA 1
ATOM 690 C C . GLY A 1 89 ? 44.737 -1.726 -30.131 1.00 65.31 89 GLY A C 1
ATOM 691 O O . GLY A 1 89 ? 44.814 -1.727 -31.354 1.00 65.31 89 GLY A O 1
ATOM 692 N N . ASN A 1 90 ? 45.259 -2.702 -29.387 1.00 64.69 90 ASN A N 1
ATOM 693 C CA . ASN A 1 90 ? 46.071 -3.791 -29.928 1.00 64.69 90 ASN A CA 1
ATOM 694 C C . ASN A 1 90 ? 45.269 -5.071 -30.194 1.00 64.69 90 ASN A C 1
ATOM 696 O O . ASN A 1 90 ? 45.802 -5.990 -30.812 1.00 64.69 90 ASN A O 1
ATOM 700 N N . GLU A 1 91 ? 44.023 -5.152 -29.718 1.00 61.88 91 GLU A N 1
ATOM 701 C CA . GLU A 1 91 ? 43.171 -6.334 -29.909 1.00 61.88 91 GLU A CA 1
ATOM 702 C C . GLU A 1 91 ? 42.522 -6.341 -31.304 1.00 61.88 91 GLU A C 1
ATOM 704 O O . GLU A 1 91 ? 42.104 -7.388 -31.795 1.00 61.88 91 GLU A O 1
ATOM 709 N N . SER A 1 92 ? 42.457 -5.184 -31.978 1.00 64.69 92 SER A N 1
ATOM 710 C CA . SER A 1 92 ? 41.936 -5.063 -33.342 1.00 64.69 92 SER A CA 1
ATOM 711 C C . SER A 1 92 ? 42.449 -3.806 -34.044 1.00 64.69 92 SER A C 1
ATOM 713 O O . SER A 1 92 ? 42.335 -2.707 -33.513 1.00 64.69 92 SER A O 1
ATOM 715 N N . ASP A 1 93 ? 42.908 -3.958 -35.291 1.00 66.06 93 ASP A N 1
ATOM 716 C CA . ASP A 1 93 ? 43.303 -2.840 -36.167 1.00 66.06 93 ASP A CA 1
ATOM 717 C C . ASP A 1 93 ? 42.099 -2.003 -36.662 1.00 66.06 93 ASP A C 1
ATOM 719 O O . ASP A 1 93 ? 42.276 -0.981 -37.329 1.00 66.06 93 ASP A O 1
ATOM 723 N N . VAL A 1 94 ? 40.870 -2.467 -36.402 1.00 70.31 94 VAL A N 1
ATOM 724 C CA . VAL A 1 94 ? 39.623 -1.912 -36.960 1.00 70.31 94 VAL A CA 1
ATOM 725 C C . VAL A 1 94 ? 38.733 -1.296 -35.878 1.00 70.31 94 VAL A C 1
ATOM 727 O O . VAL A 1 94 ? 37.949 -0.396 -36.177 1.00 70.31 94 VAL A O 1
ATOM 730 N N . LEU A 1 95 ? 38.852 -1.750 -34.627 1.00 75.38 95 LEU A N 1
ATOM 731 C CA . LEU A 1 95 ? 38.020 -1.271 -33.525 1.00 75.38 95 LEU A CA 1
ATOM 732 C C . LEU A 1 95 ? 38.729 -0.147 -32.751 1.00 75.38 95 LEU A C 1
ATOM 734 O O . LEU A 1 95 ? 39.917 -0.273 -32.449 1.00 75.38 95 LEU A O 1
ATOM 738 N N . PRO A 1 96 ? 38.017 0.934 -32.384 1.00 80.06 96 PRO A N 1
ATOM 739 C CA . PRO A 1 96 ? 38.527 1.949 -31.466 1.00 80.06 96 PRO A CA 1
ATOM 740 C C . PRO A 1 96 ? 38.981 1.371 -30.114 1.00 80.06 96 PRO A C 1
ATOM 742 O O . PRO A 1 96 ? 38.580 0.271 -29.723 1.00 80.06 96 PRO A O 1
ATOM 745 N N . GLU A 1 97 ? 39.799 2.138 -29.385 1.00 82.94 97 GLU A N 1
ATOM 746 C CA . GLU A 1 97 ? 40.290 1.770 -28.049 1.00 82.94 97 GLU A CA 1
ATOM 747 C C . GLU A 1 97 ? 39.171 1.832 -26.997 1.00 82.94 97 GLU A C 1
ATOM 749 O O . GLU A 1 97 ? 38.999 2.850 -26.325 1.00 82.94 97 GLU A O 1
ATOM 754 N N . ARG A 1 98 ? 38.367 0.770 -26.887 1.00 83.00 98 ARG A N 1
ATOM 755 C CA . ARG A 1 98 ? 37.182 0.696 -26.017 1.00 83.00 98 ARG A CA 1
ATOM 756 C C . ARG A 1 98 ? 36.921 -0.725 -25.516 1.00 83.00 98 ARG A C 1
ATOM 758 O O . ARG A 1 98 ? 37.517 -1.684 -26.006 1.00 83.00 98 ARG A O 1
ATOM 765 N N . ASN A 1 99 ? 36.016 -0.851 -24.548 1.00 86.25 99 ASN A N 1
ATOM 766 C CA . ASN A 1 99 ? 35.460 -2.130 -24.115 1.00 86.25 99 ASN A CA 1
ATOM 767 C C . ASN A 1 99 ? 34.103 -2.353 -24.767 1.00 86.25 99 ASN A C 1
ATOM 769 O O . ASN A 1 99 ? 33.206 -1.531 -24.597 1.00 86.25 99 ASN A O 1
ATOM 773 N N . TYR A 1 100 ? 33.949 -3.478 -25.456 1.00 88.62 100 TYR A N 1
ATOM 774 C CA . TYR A 1 100 ? 32.717 -3.815 -26.152 1.00 88.62 100 TYR A CA 1
ATOM 775 C C . TYR A 1 100 ? 32.088 -5.090 -25.610 1.00 88.62 100 TYR A C 1
ATOM 777 O O . TYR A 1 100 ? 32.774 -6.103 -25.476 1.00 88.62 100 TYR A O 1
ATOM 785 N N . TYR A 1 101 ? 30.779 -5.049 -25.385 1.00 91.81 101 TYR A N 1
ATOM 786 C CA . TYR A 1 101 ? 29.944 -6.239 -25.249 1.00 91.81 101 TYR A CA 1
ATOM 787 C C . TYR A 1 101 ? 29.319 -6.540 -26.606 1.00 91.81 101 TYR A C 1
ATOM 789 O O . TYR A 1 101 ? 28.747 -5.656 -27.246 1.00 91.81 101 TYR A O 1
ATOM 797 N N . ILE A 1 102 ? 29.482 -7.775 -27.075 1.00 93.12 102 ILE A N 1
ATOM 798 C CA . ILE A 1 102 ? 29.085 -8.171 -28.424 1.00 93.12 102 ILE A CA 1
ATOM 799 C C . ILE A 1 102 ? 27.759 -8.920 -28.342 1.00 93.12 102 ILE A C 1
ATOM 801 O O . ILE A 1 102 ? 27.700 -10.032 -27.816 1.00 93.12 102 ILE A O 1
ATOM 805 N N . VAL A 1 103 ? 26.703 -8.331 -28.892 1.00 95.50 103 VAL A N 1
ATOM 806 C CA . VAL A 1 103 ? 25.364 -8.933 -28.999 1.00 95.50 103 VAL A CA 1
ATOM 807 C C . VAL A 1 103 ? 25.005 -9.123 -30.470 1.00 95.50 103 VAL A C 1
ATOM 809 O O . VAL A 1 103 ? 25.566 -8.466 -31.343 1.00 95.50 103 VAL A O 1
ATOM 812 N N . GLN A 1 104 ? 24.047 -9.990 -30.780 1.00 95.38 104 GLN A N 1
ATOM 813 C CA . GLN A 1 104 ? 23.402 -9.939 -32.095 1.00 95.38 104 GLN A CA 1
ATOM 814 C C . GLN A 1 104 ? 22.426 -8.756 -32.113 1.00 95.38 104 GLN A C 1
ATOM 816 O O . GLN A 1 104 ? 21.589 -8.654 -31.220 1.00 95.38 104 GLN A O 1
ATOM 821 N N . GLU A 1 105 ? 22.503 -7.869 -33.113 1.00 93.81 105 GLU A N 1
ATOM 822 C CA . GLU A 1 105 ? 21.654 -6.661 -33.179 1.00 93.81 105 GLU A CA 1
ATOM 823 C C . GLU A 1 105 ? 20.160 -7.017 -33.075 1.00 93.81 105 GLU A C 1
ATOM 825 O O . GLU A 1 105 ? 19.390 -6.350 -32.383 1.00 93.81 105 GLU A O 1
ATOM 830 N N . ALA A 1 106 ? 19.760 -8.120 -33.716 1.00 93.81 106 ALA A N 1
ATOM 831 C CA . ALA A 1 106 ? 18.385 -8.612 -33.717 1.00 93.81 106 ALA A CA 1
ATOM 832 C C . ALA A 1 106 ? 17.879 -9.072 -32.335 1.00 93.81 106 ALA A C 1
ATOM 834 O O . ALA A 1 106 ? 16.668 -9.096 -32.125 1.00 93.81 106 ALA A O 1
ATOM 835 N N . GLU A 1 107 ? 18.776 -9.409 -31.405 1.00 96.06 107 GLU A N 1
ATOM 836 C CA . GLU A 1 107 ? 18.441 -9.906 -30.062 1.00 96.06 107 GLU A CA 1
ATOM 837 C C . GLU A 1 107 ? 18.320 -8.778 -29.028 1.00 96.06 107 GLU A C 1
ATOM 839 O O . GLU A 1 107 ? 17.719 -8.974 -27.971 1.00 96.06 107 GLU A O 1
ATOM 844 N N . LEU A 1 108 ? 18.832 -7.577 -29.329 1.00 95.44 108 LEU A N 1
ATOM 845 C CA . LEU A 1 108 ? 18.838 -6.472 -28.370 1.00 95.44 108 LEU A CA 1
ATOM 846 C C . LEU A 1 108 ? 17.425 -5.960 -28.057 1.00 95.44 108 LEU A C 1
ATOM 848 O O . LEU A 1 108 ? 17.067 -5.820 -26.892 1.00 95.44 108 LEU A O 1
ATOM 852 N N . GLN A 1 109 ? 16.598 -5.706 -29.077 1.00 95.44 109 GLN A N 1
ATOM 853 C CA . GLN A 1 109 ? 15.229 -5.228 -28.850 1.00 95.44 109 GLN A CA 1
ATOM 854 C C . GLN A 1 109 ? 14.368 -6.259 -28.088 1.00 95.44 109 GLN A C 1
ATOM 856 O O . GLN A 1 109 ? 13.744 -5.853 -27.111 1.00 95.44 109 GLN A O 1
ATOM 861 N N . PRO A 1 110 ? 14.349 -7.562 -28.452 1.00 94.81 110 PRO A N 1
ATOM 862 C CA . PRO A 1 110 ? 13.652 -8.585 -27.669 1.00 94.81 110 PRO A CA 1
ATOM 863 C C . PRO A 1 110 ? 14.109 -8.690 -26.213 1.00 94.81 110 PRO A C 1
ATOM 865 O O . PRO A 1 110 ? 13.281 -8.954 -25.348 1.00 94.81 110 PRO A O 1
ATOM 868 N N . PHE A 1 111 ? 15.404 -8.505 -25.937 1.00 95.50 111 PHE A N 1
ATOM 869 C CA . PHE A 1 111 ? 15.919 -8.449 -24.569 1.00 95.50 111 PHE A CA 1
ATOM 870 C C . PHE A 1 111 ? 15.356 -7.241 -23.814 1.00 95.50 111 PHE A C 1
ATOM 872 O O . PHE A 1 111 ? 14.760 -7.401 -22.757 1.00 95.50 111 PHE A O 1
ATOM 879 N N . LEU A 1 112 ? 15.442 -6.039 -24.386 1.00 95.12 112 LEU A N 1
ATOM 880 C CA . LEU A 1 112 ? 14.906 -4.846 -23.729 1.00 95.12 112 LEU A CA 1
ATOM 881 C C . LEU A 1 112 ? 13.386 -4.937 -23.510 1.00 95.12 112 LEU A C 1
ATOM 883 O O . LEU A 1 112 ? 12.909 -4.564 -22.441 1.00 95.12 112 LEU A O 1
ATOM 887 N N . ASP A 1 113 ? 12.641 -5.475 -24.483 1.00 91.88 113 ASP A N 1
ATOM 888 C CA . ASP A 1 113 ? 11.179 -5.621 -24.420 1.00 91.88 113 ASP A CA 1
ATOM 889 C C . ASP A 1 113 ? 10.712 -6.535 -23.273 1.00 91.88 113 ASP A C 1
ATOM 891 O O . ASP A 1 113 ? 9.617 -6.325 -22.754 1.00 91.88 113 ASP A O 1
ATOM 895 N N . ARG A 1 114 ? 11.518 -7.528 -22.866 1.00 91.12 114 ARG A N 1
ATOM 896 C CA . ARG A 1 114 ? 11.200 -8.417 -21.732 1.00 91.12 114 ARG A CA 1
ATOM 897 C C . ARG A 1 114 ? 11.769 -7.946 -20.393 1.00 91.12 114 ARG A C 1
ATOM 899 O O . ARG A 1 114 ? 11.300 -8.404 -19.359 1.00 91.12 114 ARG A O 1
ATOM 906 N N . THR A 1 115 ? 12.743 -7.036 -20.406 1.00 92.50 115 THR A N 1
ATOM 907 C CA . THR A 1 115 ? 13.455 -6.594 -19.198 1.00 92.50 115 THR A CA 1
ATOM 908 C C . THR A 1 115 ? 12.925 -5.259 -18.669 1.00 92.50 115 THR A C 1
ATOM 910 O O . THR A 1 115 ? 12.501 -5.170 -17.518 1.00 92.50 115 THR A O 1
ATOM 913 N N . LEU A 1 116 ? 12.929 -4.209 -19.500 1.00 94.00 116 LEU A N 1
ATOM 914 C CA . LEU A 1 116 ? 12.617 -2.837 -19.084 1.00 94.00 116 LEU A CA 1
ATOM 915 C C . LEU A 1 116 ? 11.970 -2.057 -20.236 1.00 94.00 116 LEU A C 1
ATOM 917 O O . LEU A 1 116 ? 12.655 -1.516 -21.109 1.00 94.00 116 LEU A O 1
ATOM 921 N N . ALA A 1 117 ? 10.639 -1.969 -20.220 1.00 93.69 117 ALA A N 1
ATOM 922 C CA . ALA A 1 117 ? 9.853 -1.396 -21.310 1.00 93.69 117 ALA A CA 1
ATOM 923 C C . ALA A 1 117 ? 10.235 0.058 -21.674 1.00 93.69 117 ALA A C 1
ATOM 925 O O . ALA A 1 117 ? 10.347 0.330 -22.872 1.00 93.69 117 ALA A O 1
ATOM 926 N N . PRO A 1 118 ? 10.521 0.975 -20.719 1.00 92.69 118 PRO A N 1
ATOM 927 C CA . PRO A 1 118 ? 10.975 2.330 -21.050 1.00 92.69 118 PRO A CA 1
ATOM 928 C C . PRO A 1 118 ? 12.282 2.365 -21.856 1.00 92.69 118 PRO A C 1
ATOM 930 O O . PRO A 1 118 ? 12.383 3.090 -22.847 1.00 92.69 118 PRO A O 1
ATOM 933 N N . ALA A 1 119 ? 13.266 1.529 -21.503 1.00 93.06 119 ALA A N 1
ATOM 934 C CA . ALA A 1 119 ? 14.513 1.416 -22.263 1.00 93.06 119 ALA A CA 1
ATOM 935 C C . ALA A 1 119 ? 14.261 0.843 -23.664 1.00 93.06 119 ALA A C 1
ATOM 937 O O . ALA A 1 119 ? 14.852 1.292 -24.648 1.00 93.06 119 ALA A O 1
ATOM 938 N N . ALA A 1 120 ? 13.355 -0.131 -23.766 1.00 93.94 120 ALA A N 1
ATOM 939 C CA . ALA A 1 120 ? 12.981 -0.746 -25.030 1.00 93.94 120 ALA A CA 1
ATOM 940 C C . ALA A 1 120 ? 12.284 0.240 -25.979 1.00 93.94 120 ALA A C 1
ATOM 942 O O . ALA A 1 120 ? 12.547 0.231 -27.185 1.00 93.94 120 ALA A O 1
ATOM 943 N N . GLU A 1 121 ? 11.408 1.094 -25.446 1.00 95.31 121 GLU A N 1
ATOM 944 C CA . GLU A 1 121 ? 10.755 2.178 -26.179 1.00 95.31 121 GLU A CA 1
ATOM 945 C C . GLU A 1 121 ? 11.776 3.214 -26.658 1.00 95.31 121 GLU A C 1
ATOM 947 O O . GLU A 1 121 ? 11.877 3.451 -27.864 1.00 95.31 121 GLU A O 1
ATOM 952 N N . ALA A 1 122 ? 12.609 3.729 -25.752 1.00 94.12 122 ALA A N 1
ATOM 953 C CA . ALA A 1 122 ? 13.627 4.723 -26.078 1.00 94.12 122 ALA A CA 1
ATOM 954 C C . ALA A 1 122 ? 14.644 4.205 -27.113 1.00 94.12 122 ALA A C 1
ATOM 956 O O . ALA A 1 122 ? 14.975 4.903 -28.078 1.00 94.12 122 ALA A O 1
ATOM 957 N N . TYR A 1 123 ? 15.093 2.951 -26.986 1.00 95.69 123 TYR A N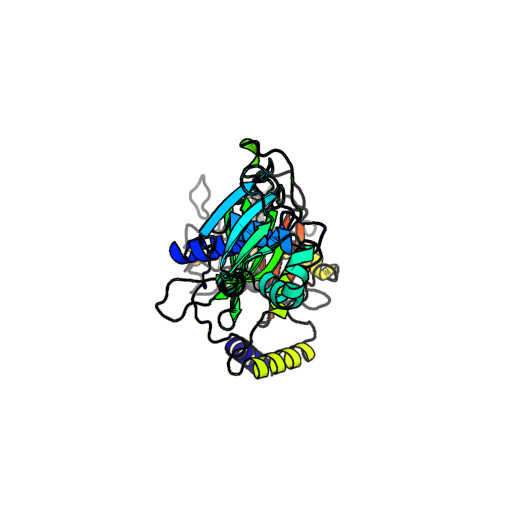 1
ATOM 958 C CA . TYR A 1 123 ? 15.969 2.323 -27.977 1.00 95.69 123 TYR A CA 1
ATOM 959 C C . TYR A 1 123 ? 15.293 2.217 -29.346 1.00 95.69 123 TYR A C 1
ATOM 961 O O . TYR A 1 123 ? 15.896 2.557 -30.365 1.00 95.69 123 TYR A O 1
ATOM 969 N N . ARG A 1 124 ? 14.024 1.798 -29.397 1.00 95.44 124 ARG A N 1
ATOM 970 C CA . ARG A 1 124 ? 13.280 1.662 -30.657 1.00 95.44 124 ARG A CA 1
ATOM 971 C C . ARG A 1 124 ? 13.204 2.983 -31.420 1.00 95.44 124 ARG A C 1
ATOM 973 O O . ARG A 1 124 ? 13.317 2.978 -32.648 1.00 95.44 124 ARG A O 1
ATOM 980 N N . GLU A 1 125 ? 13.031 4.087 -30.701 1.00 94.81 125 GLU A N 1
ATOM 981 C CA . GLU A 1 125 ? 12.979 5.435 -31.269 1.00 94.81 125 GLU A CA 1
ATOM 982 C C . GLU A 1 125 ? 14.352 5.938 -31.725 1.00 94.81 125 GLU A C 1
ATOM 984 O O . GLU A 1 125 ? 14.454 6.591 -32.767 1.00 94.81 125 GLU A O 1
ATOM 989 N N . ARG A 1 126 ? 15.413 5.602 -30.983 1.00 93.31 126 ARG A N 1
ATOM 990 C CA . ARG A 1 126 ? 16.733 6.232 -31.131 1.00 93.31 126 ARG A CA 1
ATOM 991 C C . ARG A 1 126 ? 17.833 5.333 -31.673 1.00 93.31 126 ARG A C 1
ATOM 993 O O . ARG A 1 126 ? 18.938 5.808 -31.894 1.00 93.31 126 ARG A O 1
ATOM 1000 N N . LYS A 1 127 ? 17.562 4.069 -32.002 1.00 89.81 127 LYS A N 1
ATOM 1001 C CA . LYS A 1 127 ? 18.572 3.137 -32.549 1.00 89.81 127 LYS A CA 1
ATOM 1002 C C . LYS A 1 127 ? 19.303 3.643 -33.803 1.00 89.81 127 LYS A C 1
ATOM 1004 O O . LYS A 1 127 ? 20.376 3.154 -34.130 1.00 89.81 127 LYS A O 1
ATOM 1009 N N . GLY A 1 128 ? 18.759 4.628 -34.522 1.00 90.38 128 GLY A N 1
ATOM 1010 C CA . GLY A 1 128 ? 19.472 5.294 -35.621 1.00 90.38 128 GLY A CA 1
ATOM 1011 C C . GLY A 1 128 ? 20.717 6.084 -35.184 1.00 90.38 128 GLY A C 1
ATOM 1012 O O . GLY A 1 128 ? 21.556 6.387 -36.026 1.00 90.38 128 GLY A O 1
ATOM 1013 N N . GLU A 1 129 ? 20.846 6.388 -33.891 1.00 91.75 129 GLU A N 1
ATOM 1014 C CA . GLU A 1 129 ? 21.928 7.167 -33.273 1.00 91.75 129 GLU A CA 1
ATOM 1015 C C . GLU A 1 129 ? 23.082 6.286 -32.758 1.00 91.75 129 GLU A C 1
ATOM 1017 O O . GLU A 1 129 ? 24.068 6.809 -32.252 1.00 91.75 129 GLU A O 1
ATOM 1022 N N . MET A 1 130 ? 23.012 4.954 -32.906 1.00 89.81 130 MET A N 1
ATOM 1023 C CA . MET A 1 130 ? 23.987 4.010 -32.326 1.00 89.81 130 MET A CA 1
ATOM 1024 C C . MET A 1 130 ? 25.456 4.348 -32.633 1.00 89.81 130 MET A C 1
ATOM 1026 O O . MET A 1 130 ? 26.327 4.175 -31.783 1.00 89.81 130 MET A O 1
ATOM 1030 N N . THR A 1 131 ? 25.755 4.867 -33.826 1.00 86.38 131 THR A N 1
ATOM 1031 C CA . THR A 1 131 ? 27.124 5.275 -34.183 1.00 86.38 131 THR A CA 1
ATOM 1032 C C . THR A 1 131 ? 27.612 6.479 -33.372 1.00 86.38 131 THR A C 1
ATOM 1034 O O . THR A 1 131 ? 28.797 6.543 -33.041 1.00 86.38 131 THR A O 1
ATOM 1037 N N . ASP A 1 132 ? 26.720 7.403 -33.013 1.00 88.00 132 ASP A N 1
ATOM 1038 C CA . ASP A 1 132 ? 27.046 8.563 -32.177 1.00 88.00 132 ASP A CA 1
ATOM 1039 C C . ASP A 1 132 ? 27.313 8.143 -30.722 1.00 88.00 132 ASP A C 1
ATOM 1041 O O . ASP A 1 132 ? 28.129 8.762 -30.042 1.00 88.00 132 ASP A O 1
ATOM 1045 N N . TRP A 1 133 ? 26.718 7.029 -30.280 1.00 88.94 133 TRP A N 1
ATOM 1046 C CA . TRP A 1 133 ? 26.993 6.383 -28.988 1.00 88.94 133 TRP A CA 1
ATOM 1047 C C . TRP A 1 133 ? 28.317 5.601 -28.974 1.00 88.94 133 TRP A C 1
ATOM 1049 O O . TRP A 1 133 ? 28.705 5.035 -27.957 1.00 88.94 133 TRP A O 1
ATOM 1059 N N . GLY A 1 134 ? 29.025 5.535 -30.108 1.00 85.62 134 GLY A N 1
ATOM 1060 C CA . GLY A 1 134 ? 30.254 4.755 -30.249 1.00 85.62 134 GLY A CA 1
ATOM 1061 C C . GLY A 1 134 ? 30.026 3.256 -30.451 1.00 85.62 134 GLY A C 1
ATOM 1062 O O . GLY A 1 134 ? 30.992 2.489 -30.380 1.00 85.62 134 GLY A O 1
ATOM 1063 N N . TRP A 1 135 ? 28.786 2.838 -30.722 1.00 91.69 135 TRP A N 1
ATOM 1064 C CA . TRP A 1 135 ? 28.442 1.447 -31.003 1.00 91.69 135 TRP A CA 1
ATOM 1065 C C . TRP A 1 135 ? 28.631 1.125 -32.485 1.00 91.69 135 TRP A C 1
ATOM 1067 O O . TRP A 1 135 ? 28.438 1.975 -33.361 1.00 91.69 135 TRP A O 1
ATOM 1077 N N . LEU A 1 136 ? 29.011 -0.119 -32.777 1.00 90.19 136 LEU A N 1
ATOM 1078 C CA . LEU A 1 136 ? 29.370 -0.546 -34.131 1.00 90.19 136 LEU A CA 1
ATOM 1079 C C . LEU A 1 136 ? 28.559 -1.771 -34.546 1.00 90.19 136 LEU A C 1
ATOM 1081 O O . LEU A 1 136 ? 28.625 -2.809 -33.894 1.00 90.19 136 LEU A O 1
ATOM 1085 N N . VAL A 1 137 ? 27.826 -1.652 -35.653 1.00 89.00 137 VAL A N 1
ATOM 1086 C CA . VAL A 1 137 ? 27.139 -2.780 -36.295 1.00 89.00 137 VAL A CA 1
ATOM 1087 C C . VAL A 1 137 ? 28.047 -3.348 -37.380 1.00 89.00 137 VAL A C 1
ATOM 1089 O O . VAL A 1 137 ? 28.453 -2.634 -38.301 1.00 89.00 137 VAL A O 1
ATOM 1092 N N . MET A 1 138 ? 28.367 -4.631 -37.271 1.00 88.88 138 MET A N 1
ATOM 1093 C CA . MET A 1 138 ? 29.200 -5.354 -38.226 1.00 88.88 138 MET A CA 1
ATOM 1094 C C . MET A 1 138 ? 28.357 -5.975 -39.345 1.00 88.88 138 MET A C 1
ATOM 1096 O O . MET A 1 138 ? 27.155 -6.189 -39.206 1.00 88.88 138 MET A O 1
ATOM 1100 N N . GLU A 1 139 ? 28.997 -6.302 -40.472 1.00 87.12 139 GLU A N 1
ATOM 1101 C CA . GLU A 1 139 ? 28.317 -6.896 -41.638 1.00 87.12 139 GLU A CA 1
ATOM 1102 C C . GLU A 1 139 ? 27.637 -8.242 -41.336 1.00 87.12 139 GLU A C 1
ATOM 1104 O O . GLU A 1 139 ? 26.712 -8.638 -42.045 1.00 87.12 139 GLU A O 1
ATOM 1109 N N . ASP A 1 140 ? 28.094 -8.947 -40.301 1.00 88.25 140 ASP A N 1
ATOM 1110 C CA . ASP A 1 140 ? 27.534 -10.222 -39.854 1.00 88.25 140 ASP A CA 1
ATOM 1111 C C . ASP A 1 140 ? 26.337 -10.076 -38.898 1.00 88.25 140 ASP A C 1
ATOM 1113 O O . ASP A 1 140 ? 25.773 -11.088 -38.488 1.00 88.25 140 ASP A O 1
ATOM 1117 N N . GLY A 1 141 ? 25.921 -8.843 -38.584 1.00 89.75 141 GLY A N 1
ATOM 1118 C CA . GLY A 1 141 ? 24.816 -8.547 -37.668 1.00 89.75 141 GLY A CA 1
ATOM 1119 C C . GLY A 1 141 ? 25.225 -8.437 -36.197 1.00 89.75 141 GLY A C 1
ATOM 1120 O O . GLY A 1 141 ? 24.366 -8.210 -35.343 1.00 89.75 141 GLY A O 1
ATOM 1121 N N . SER A 1 142 ? 26.518 -8.563 -35.883 1.00 92.81 142 SER A N 1
ATOM 1122 C CA . SER A 1 142 ? 27.025 -8.346 -34.527 1.00 92.81 142 SER A CA 1
ATOM 1123 C C . SER A 1 142 ? 27.049 -6.854 -34.194 1.00 92.81 142 SER A C 1
ATOM 1125 O O . SER A 1 142 ? 27.600 -6.046 -34.942 1.00 92.81 142 SER A O 1
ATOM 1127 N N . LEU A 1 143 ? 26.484 -6.493 -33.048 1.00 94.12 143 LEU A N 1
ATOM 1128 C CA . LEU A 1 143 ? 26.498 -5.154 -32.479 1.00 94.12 143 LEU A CA 1
ATOM 1129 C C . LEU A 1 143 ? 27.506 -5.106 -31.327 1.00 94.12 143 LEU A C 1
ATOM 1131 O O . LEU A 1 143 ? 27.398 -5.845 -30.351 1.00 94.12 143 LEU A O 1
ATOM 1135 N N . TYR A 1 144 ? 28.475 -4.208 -31.450 1.00 93.31 144 TYR A N 1
ATOM 1136 C CA . TYR A 1 144 ? 29.495 -3.929 -30.450 1.00 93.31 144 TYR A CA 1
ATOM 1137 C C . TYR A 1 144 ? 29.018 -2.749 -29.611 1.00 93.31 144 TYR A C 1
ATOM 1139 O O . TYR A 1 144 ? 29.124 -1.596 -30.035 1.00 93.31 144 TYR A O 1
ATOM 1147 N N . VAL A 1 145 ? 28.472 -3.055 -28.439 1.00 92.75 145 VAL A N 1
ATOM 1148 C CA . VAL A 1 145 ? 27.978 -2.076 -27.469 1.00 92.75 145 VAL A CA 1
ATOM 1149 C C . VAL A 1 145 ? 29.149 -1.570 -26.645 1.00 92.75 145 VAL A C 1
ATOM 1151 O O . VAL A 1 145 ? 29.808 -2.354 -25.963 1.00 92.75 145 VAL A O 1
ATOM 1154 N N . ASP A 1 146 ? 29.432 -0.273 -26.730 1.00 89.88 146 ASP A N 1
ATOM 1155 C CA . ASP A 1 146 ? 30.472 0.350 -25.913 1.00 89.88 146 ASP A CA 1
ATOM 1156 C C . ASP A 1 146 ? 30.035 0.394 -24.447 1.00 89.88 146 ASP A C 1
ATOM 1158 O O . ASP A 1 146 ? 28.996 0.959 -24.117 1.00 89.88 146 ASP A O 1
ATOM 1162 N N . ALA A 1 147 ? 30.854 -0.192 -23.580 1.00 85.81 147 ALA A N 1
ATOM 1163 C CA . ALA A 1 147 ? 30.654 -0.222 -22.136 1.00 85.81 147 ALA A CA 1
ATOM 1164 C C . ALA A 1 147 ? 31.890 0.292 -21.375 1.00 85.81 147 ALA A C 1
ATOM 1166 O O . ALA A 1 147 ? 32.167 -0.090 -20.230 1.00 85.81 147 ALA A O 1
ATOM 1167 N N . THR A 1 148 ? 32.701 1.123 -22.032 1.00 82.19 148 THR A N 1
ATOM 1168 C CA . THR A 1 148 ? 33.935 1.663 -21.457 1.00 82.19 148 THR A CA 1
ATOM 1169 C C . THR A 1 148 ? 33.637 2.488 -20.206 1.00 82.19 148 THR A C 1
ATOM 1171 O O . THR A 1 148 ? 32.894 3.458 -20.247 1.00 82.19 148 THR A O 1
ATOM 1174 N N . GLY A 1 149 ? 34.260 2.125 -19.081 1.00 74.75 149 GLY A N 1
ATOM 1175 C CA . GLY A 1 149 ? 34.085 2.821 -17.800 1.00 74.75 149 GLY A CA 1
ATOM 1176 C C . GLY A 1 149 ? 32.934 2.305 -16.932 1.00 74.75 149 GLY A C 1
ATOM 1177 O O . GLY A 1 149 ? 32.883 2.671 -15.763 1.00 74.75 149 GLY A O 1
ATOM 1178 N N . LEU A 1 150 ? 32.087 1.405 -17.446 1.00 76.00 150 LEU A N 1
ATOM 1179 C CA . LEU A 1 150 ? 30.923 0.872 -16.722 1.00 76.00 150 LEU A CA 1
ATOM 1180 C C . LEU A 1 150 ? 31.232 -0.408 -15.924 1.00 76.00 150 LEU A C 1
ATOM 1182 O O . LEU A 1 150 ? 30.588 -0.698 -14.924 1.00 76.00 150 LEU A O 1
ATOM 1186 N N . THR A 1 151 ? 32.281 -1.149 -16.298 1.00 63.50 151 THR A N 1
ATOM 1187 C CA . THR A 1 151 ? 32.626 -2.456 -15.701 1.00 63.50 151 THR A CA 1
ATOM 1188 C C . THR A 1 151 ? 33.307 -2.387 -14.323 1.00 63.50 151 THR A C 1
ATOM 1190 O O . THR A 1 151 ? 33.631 -3.427 -13.755 1.00 63.50 151 THR A O 1
ATOM 1193 N N . ALA A 1 152 ? 33.609 -1.189 -13.804 1.00 52.03 152 ALA A N 1
ATOM 1194 C CA . ALA A 1 152 ? 34.320 -0.991 -12.529 1.00 52.03 152 ALA A CA 1
ATOM 1195 C C . ALA A 1 152 ? 33.400 -0.577 -11.362 1.00 52.03 152 ALA A C 1
ATOM 1197 O O . ALA A 1 152 ? 33.838 -0.538 -10.212 1.00 52.03 152 ALA A O 1
ATOM 1198 N N . THR A 1 153 ? 32.137 -0.271 -11.650 1.00 53.88 153 THR A N 1
ATOM 1199 C CA . THR A 1 153 ? 31.124 0.215 -10.708 1.00 53.88 153 THR A CA 1
ATOM 1200 C C . THR A 1 153 ? 30.078 -0.872 -10.506 1.00 53.88 153 THR A C 1
ATOM 1202 O O . THR A 1 153 ? 29.249 -1.090 -11.377 1.00 53.88 153 THR A O 1
ATOM 1205 N N . LEU A 1 154 ? 30.122 -1.581 -9.376 1.00 55.50 154 LEU A N 1
ATOM 1206 C CA . LEU A 1 154 ? 29.137 -2.613 -9.035 1.00 55.50 154 LEU A CA 1
ATOM 1207 C C . LEU A 1 154 ? 28.022 -2.029 -8.158 1.00 55.50 154 LEU A C 1
ATOM 1209 O O . LEU A 1 154 ? 28.216 -1.973 -6.948 1.00 55.50 154 LEU A O 1
ATOM 1213 N N . PRO A 1 155 ? 26.831 -1.664 -8.654 1.00 57.88 155 PRO A N 1
ATOM 1214 C CA . PRO A 1 155 ? 25.674 -1.543 -7.780 1.00 57.88 155 PRO A CA 1
ATOM 1215 C C . PRO A 1 155 ? 25.111 -2.952 -7.547 1.00 57.88 155 PRO A C 1
ATOM 1217 O O . PRO A 1 155 ? 24.056 -3.295 -8.067 1.00 57.88 155 PRO A O 1
ATOM 1220 N N . ASN A 1 156 ? 25.823 -3.806 -6.805 1.00 62.22 156 ASN A N 1
ATOM 1221 C CA . ASN A 1 156 ? 25.208 -5.037 -6.306 1.00 62.22 156 ASN A CA 1
ATOM 1222 C C . ASN A 1 156 ? 24.165 -4.613 -5.274 1.00 62.22 156 ASN A C 1
ATOM 1224 O O . ASN A 1 156 ? 24.533 -4.146 -4.197 1.00 62.22 156 ASN A O 1
ATOM 1228 N N . GLY A 1 157 ? 22.894 -4.697 -5.655 1.00 70.69 157 GLY A N 1
ATOM 1229 C CA . GLY A 1 157 ? 21.751 -4.440 -4.796 1.00 70.69 157 GLY A CA 1
ATOM 1230 C C . GLY A 1 157 ? 20.977 -5.735 -4.605 1.00 70.69 157 GLY A C 1
ATOM 1231 O O . GLY A 1 157 ? 20.637 -6.387 -5.584 1.00 70.69 157 GLY A O 1
ATOM 1232 N N . THR A 1 158 ? 20.714 -6.119 -3.363 1.00 82.44 158 THR A N 1
ATOM 1233 C CA . THR A 1 158 ? 19.787 -7.207 -3.050 1.00 82.44 158 THR A CA 1
ATOM 1234 C C . THR A 1 158 ? 18.427 -6.589 -2.738 1.00 82.44 158 THR A C 1
ATOM 1236 O O . THR A 1 158 ? 18.342 -5.840 -1.761 1.00 82.44 158 THR A O 1
ATOM 1239 N N . PRO A 1 159 ? 17.380 -6.856 -3.537 1.00 84.81 159 PRO A N 1
ATOM 1240 C CA . PRO A 1 159 ? 16.037 -6.369 -3.254 1.00 84.81 159 PRO A CA 1
ATOM 1241 C C . PRO A 1 159 ? 15.376 -7.192 -2.141 1.00 84.81 159 PRO A C 1
ATOM 1243 O O . PRO A 1 159 ? 15.387 -8.423 -2.172 1.00 84.81 159 PRO A O 1
ATOM 1246 N N . TYR A 1 160 ? 14.759 -6.505 -1.184 1.00 83.06 160 TYR A N 1
ATOM 1247 C CA . TYR A 1 160 ? 13.905 -7.081 -0.148 1.00 83.06 160 TYR A CA 1
ATOM 1248 C C . TYR A 1 160 ? 12.487 -6.556 -0.338 1.00 83.06 160 TYR A C 1
ATOM 1250 O O . TYR A 1 160 ? 12.226 -5.375 -0.127 1.00 83.06 160 TYR A O 1
ATOM 1258 N N . PHE A 1 161 ? 11.576 -7.418 -0.785 1.00 83.88 161 PHE A N 1
ATOM 1259 C CA . PHE A 1 161 ? 10.201 -7.024 -1.091 1.00 83.88 161 PHE A CA 1
ATOM 1260 C C . PHE A 1 161 ? 9.414 -6.710 0.178 1.00 83.88 161 PHE A C 1
ATOM 1262 O O . PHE A 1 161 ? 9.357 -7.525 1.096 1.00 83.88 161 PHE A O 1
ATOM 1269 N N . THR A 1 162 ? 8.791 -5.536 0.197 1.00 82.69 162 THR A N 1
ATOM 1270 C CA . THR A 1 162 ? 7.998 -5.017 1.318 1.00 82.69 162 THR A CA 1
ATOM 1271 C C . THR A 1 162 ? 6.504 -4.990 1.005 1.00 82.69 162 THR A C 1
ATOM 1273 O O . THR A 1 162 ? 5.693 -4.998 1.926 1.00 82.69 162 THR A O 1
ATOM 1276 N N . GLY A 1 163 ? 6.118 -5.025 -0.276 1.00 82.00 163 GLY A N 1
ATOM 1277 C CA . GLY A 1 163 ? 4.713 -5.080 -0.673 1.00 82.00 163 GLY A CA 1
ATOM 1278 C C . GLY A 1 163 ? 4.507 -5.415 -2.146 1.00 82.00 163 GLY A C 1
ATOM 1279 O O . GLY A 1 163 ? 5.323 -5.062 -2.999 1.00 82.00 163 GLY A O 1
ATOM 1280 N N . ILE A 1 164 ? 3.405 -6.107 -2.445 1.00 86.12 164 ILE A N 1
ATOM 1281 C CA . ILE A 1 164 ? 2.966 -6.414 -3.811 1.00 86.12 164 ILE A CA 1
ATOM 1282 C C . ILE A 1 164 ? 1.462 -6.159 -3.905 1.00 86.12 164 ILE A C 1
ATOM 1284 O O . ILE A 1 164 ? 0.660 -6.803 -3.235 1.00 86.12 164 ILE A O 1
ATOM 1288 N N . GLU A 1 165 ? 1.077 -5.220 -4.762 1.00 84.25 165 GLU A N 1
ATOM 1289 C CA . GLU A 1 165 ? -0.303 -4.790 -4.962 1.00 84.25 165 GLU A CA 1
ATOM 1290 C C . GLU A 1 165 ? -0.752 -5.103 -6.403 1.00 84.25 165 GLU A C 1
ATOM 1292 O O . GLU A 1 165 ? -0.111 -4.665 -7.361 1.00 84.25 165 GLU A O 1
ATOM 1297 N N . PRO A 1 166 ? -1.859 -5.837 -6.617 1.00 80.81 166 PRO A N 1
ATOM 1298 C CA . PRO A 1 166 ? -2.386 -6.067 -7.958 1.00 80.81 166 PRO A CA 1
ATOM 1299 C C . PRO A 1 166 ? -3.029 -4.793 -8.529 1.00 80.81 166 PRO A C 1
ATOM 1301 O O . PRO A 1 166 ? -3.997 -4.271 -7.979 1.00 80.81 166 PRO A O 1
ATOM 1304 N N . LEU A 1 167 ? -2.560 -4.353 -9.699 1.00 78.62 167 LEU A N 1
ATOM 1305 C CA . LEU A 1 167 ? -3.129 -3.220 -10.447 1.00 78.62 167 LEU A CA 1
ATOM 1306 C C . LEU A 1 167 ? -4.176 -3.650 -11.488 1.00 78.62 167 LEU A C 1
ATOM 1308 O O . LEU A 1 167 ? -4.753 -2.813 -12.181 1.00 78.62 167 LEU A O 1
ATOM 1312 N N . GLY A 1 168 ? -4.433 -4.953 -11.595 1.00 73.44 168 GLY A N 1
ATOM 1313 C CA . GLY A 1 168 ? -5.396 -5.543 -12.516 1.00 73.44 168 GLY A CA 1
ATOM 1314 C C . GLY A 1 168 ? -4.767 -6.115 -13.791 1.00 73.44 168 GLY A C 1
ATOM 1315 O O . GLY A 1 168 ? -3.673 -5.740 -14.212 1.00 73.44 168 GLY A O 1
ATOM 1316 N N . GLY A 1 169 ? -5.466 -7.074 -14.404 1.00 76.12 169 GLY A N 1
ATOM 1317 C CA . GLY A 1 169 ? -4.954 -7.866 -15.518 1.00 76.12 169 GLY A CA 1
ATOM 1318 C C . GLY A 1 169 ? -3.741 -8.680 -15.077 1.00 76.12 169 GLY A C 1
ATOM 1319 O O . GLY A 1 169 ? -3.840 -9.487 -14.155 1.00 76.12 169 GLY A O 1
ATOM 1320 N N . ASN A 1 170 ? -2.612 -8.433 -15.737 1.00 83.50 170 ASN A N 1
ATOM 1321 C CA . ASN A 1 170 ? -1.306 -9.021 -15.454 1.00 83.50 170 ASN A CA 1
ATOM 1322 C C . ASN A 1 170 ? -0.329 -8.014 -14.812 1.00 83.50 170 ASN A C 1
ATOM 1324 O O . ASN A 1 170 ? 0.877 -8.191 -14.933 1.00 83.50 170 ASN A O 1
ATOM 1328 N N . ARG A 1 171 ? -0.813 -6.922 -14.198 1.00 87.81 171 ARG A N 1
ATOM 1329 C CA . ARG A 1 171 ? 0.043 -5.848 -13.663 1.00 87.81 171 ARG A CA 1
ATOM 1330 C C . ARG A 1 171 ? 0.052 -5.799 -12.145 1.00 87.81 171 ARG A C 1
ATOM 1332 O O . ARG A 1 171 ? -0.995 -5.934 -11.509 1.00 87.81 171 ARG A O 1
ATOM 1339 N N . TYR A 1 172 ? 1.223 -5.507 -11.590 1.00 89.12 172 TYR A N 1
ATOM 1340 C CA . TYR A 1 172 ? 1.462 -5.435 -10.153 1.00 89.12 172 TYR A CA 1
ATOM 1341 C C . TYR A 1 172 ? 2.348 -4.233 -9.823 1.00 89.12 172 TYR A C 1
ATOM 1343 O O . TYR A 1 172 ? 3.320 -3.971 -10.526 1.00 89.12 172 TYR A O 1
ATOM 1351 N N . LEU A 1 173 ? 2.013 -3.506 -8.762 1.00 92.00 173 LEU A N 1
ATOM 1352 C CA . LEU A 1 173 ? 2.886 -2.528 -8.126 1.00 92.00 173 LEU A CA 1
ATOM 1353 C C . LEU A 1 173 ? 3.678 -3.258 -7.042 1.00 92.00 173 LEU A C 1
ATOM 1355 O O . LEU A 1 173 ? 3.097 -3.859 -6.144 1.00 92.00 173 LEU A O 1
ATOM 1359 N N . VAL A 1 174 ? 4.997 -3.229 -7.144 1.00 92.56 174 VAL A N 1
ATOM 1360 C CA . VAL A 1 174 ? 5.916 -3.947 -6.263 1.00 92.56 174 VAL A CA 1
ATOM 1361 C C . VAL A 1 174 ? 6.799 -2.930 -5.565 1.00 92.56 174 VAL A C 1
ATOM 1363 O O . VAL A 1 174 ? 7.404 -2.081 -6.218 1.00 92.56 174 VAL A O 1
ATOM 1366 N N . GLN A 1 175 ? 6.875 -3.025 -4.244 1.00 90.38 175 GLN A N 1
ATOM 1367 C CA . GLN A 1 175 ? 7.720 -2.192 -3.399 1.00 90.38 175 GLN A CA 1
ATOM 1368 C C . GLN A 1 175 ? 8.814 -3.052 -2.767 1.00 90.38 175 GLN A C 1
ATOM 1370 O O . GLN A 1 175 ? 8.559 -4.178 -2.325 1.00 90.38 175 GLN A O 1
ATOM 1375 N N . CYS A 1 176 ? 10.041 -2.539 -2.748 1.00 86.19 176 CYS A N 1
ATOM 1376 C CA . CYS A 1 176 ? 11.174 -3.210 -2.127 1.00 86.19 176 CYS A CA 1
ATOM 1377 C C . CYS A 1 176 ? 12.254 -2.238 -1.660 1.00 86.19 176 CYS A C 1
ATOM 1379 O O . CYS A 1 176 ? 12.442 -1.174 -2.251 1.00 86.19 176 CYS A O 1
ATOM 1381 N N . ASP A 1 177 ? 13.041 -2.681 -0.688 1.00 84.44 177 ASP A N 1
ATOM 1382 C CA . ASP A 1 177 ? 14.276 -2.024 -0.279 1.00 84.44 177 ASP A CA 1
ATOM 1383 C C . ASP A 1 177 ? 15.463 -2.676 -0.984 1.00 84.44 177 ASP A C 1
ATOM 1385 O O . ASP A 1 177 ? 15.691 -3.881 -0.864 1.00 84.44 177 ASP A O 1
ATOM 1389 N N . VAL A 1 178 ? 16.235 -1.891 -1.732 1.00 81.56 178 VAL A N 1
ATOM 1390 C CA . VAL A 1 178 ? 17.449 -2.370 -2.396 1.00 81.56 178 VAL A CA 1
ATOM 1391 C C . VAL A 1 178 ? 18.639 -2.116 -1.478 1.00 81.56 178 VAL A C 1
ATOM 1393 O O . VAL A 1 178 ? 18.972 -0.967 -1.191 1.00 81.56 178 VAL A O 1
ATOM 1396 N N . ILE A 1 179 ? 19.299 -3.188 -1.033 1.00 77.31 179 ILE A N 1
ATOM 1397 C CA . ILE A 1 179 ? 20.446 -3.124 -0.116 1.00 77.31 179 ILE A CA 1
ATOM 1398 C C . ILE A 1 179 ? 21.742 -3.382 -0.881 1.00 77.31 179 ILE A C 1
ATOM 1400 O O . ILE A 1 179 ? 21.919 -4.456 -1.455 1.00 77.31 179 ILE A O 1
ATOM 1404 N N . GLY A 1 180 ? 22.663 -2.417 -0.889 1.00 70.44 180 GLY A N 1
ATOM 1405 C CA . GLY A 1 180 ? 23.861 -2.471 -1.729 1.00 70.44 180 GLY A CA 1
ATOM 1406 C C . GLY A 1 180 ? 24.905 -1.406 -1.398 1.00 70.44 180 GLY A C 1
ATOM 1407 O O . GLY A 1 180 ? 25.115 -1.068 -0.239 1.00 70.44 180 GLY A O 1
ATOM 1408 N N . ILE A 1 181 ? 25.582 -0.867 -2.424 1.00 61.81 181 ILE A N 1
ATOM 1409 C CA . ILE A 1 181 ? 26.536 0.254 -2.253 1.00 61.81 181 ILE A CA 1
ATOM 1410 C C . ILE A 1 181 ? 25.846 1.515 -1.711 1.00 61.81 181 ILE A C 1
ATOM 1412 O O . ILE A 1 181 ? 26.448 2.273 -0.956 1.00 61.81 181 ILE A O 1
ATOM 1416 N N . GLY A 1 182 ? 24.596 1.734 -2.105 1.00 65.62 182 GLY A N 1
ATOM 1417 C CA . GLY A 1 182 ? 23.702 2.695 -1.478 1.00 65.62 182 GLY A CA 1
ATOM 1418 C C . GLY A 1 182 ? 22.376 1.996 -1.251 1.00 65.62 182 GLY A C 1
ATOM 1419 O O . GLY A 1 182 ? 21.906 1.297 -2.154 1.00 65.62 182 GLY A O 1
ATOM 1420 N N . ASN A 1 183 ? 21.809 2.170 -0.063 1.00 74.94 183 ASN A N 1
ATOM 1421 C CA . ASN A 1 183 ? 20.510 1.604 0.267 1.00 74.94 183 ASN A CA 1
ATOM 1422 C C . ASN A 1 183 ? 19.429 2.619 -0.110 1.00 74.94 183 ASN A C 1
ATOM 1424 O O . ASN A 1 183 ? 19.590 3.817 0.142 1.00 74.94 183 ASN A O 1
ATOM 1428 N N . TYR A 1 184 ? 18.359 2.153 -0.743 1.00 75.69 184 TYR A N 1
ATOM 1429 C CA . TYR A 1 184 ? 17.247 3.006 -1.154 1.00 75.69 184 TYR A CA 1
ATOM 1430 C C . TYR A 1 184 ? 15.980 2.169 -1.375 1.00 75.69 184 TYR A C 1
ATOM 1432 O O . TYR A 1 184 ? 16.084 1.005 -1.780 1.00 75.69 184 TYR A O 1
ATOM 1440 N N . PRO A 1 185 ? 14.790 2.743 -1.146 1.00 83.06 185 PRO A N 1
ATOM 1441 C CA . PRO A 1 185 ? 13.543 2.087 -1.490 1.00 83.06 185 PRO A CA 1
ATOM 1442 C C . PRO A 1 185 ? 13.210 2.297 -2.970 1.00 83.06 185 PRO A C 1
ATOM 1444 O O . PRO A 1 185 ? 13.562 3.311 -3.583 1.00 83.06 185 PRO A O 1
ATOM 1447 N N . LEU A 1 186 ? 12.512 1.326 -3.543 1.00 86.25 186 LEU A N 1
ATOM 1448 C CA . LEU A 1 186 ? 12.110 1.271 -4.942 1.00 86.25 186 LEU A CA 1
ATOM 1449 C C . LEU A 1 186 ? 10.645 0.836 -5.022 1.00 86.25 186 LEU A C 1
ATOM 1451 O O . LEU A 1 186 ? 10.254 -0.162 -4.418 1.00 86.25 186 LEU A O 1
ATOM 1455 N N . ALA A 1 187 ? 9.852 1.554 -5.812 1.00 91.00 187 ALA A N 1
ATOM 1456 C CA . ALA A 1 187 ? 8.556 1.090 -6.282 1.00 91.00 187 ALA A CA 1
ATOM 1457 C C . ALA A 1 187 ? 8.617 0.901 -7.795 1.00 91.00 187 ALA A C 1
ATOM 1459 O O . ALA A 1 187 ? 9.017 1.800 -8.531 1.00 91.00 187 ALA A O 1
ATOM 1460 N N . MET A 1 188 ? 8.203 -0.267 -8.268 1.00 94.81 188 MET A N 1
ATOM 1461 C CA . MET A 1 188 ? 8.161 -0.592 -9.687 1.00 94.81 188 MET A CA 1
ATOM 1462 C C . MET A 1 188 ? 6.811 -1.181 -10.061 1.00 94.81 188 MET A C 1
ATOM 1464 O O . MET A 1 188 ? 6.212 -1.940 -9.303 1.00 94.81 188 MET A O 1
ATOM 1468 N N . VAL A 1 189 ? 6.339 -0.852 -11.255 1.00 95.12 189 VAL A N 1
ATOM 1469 C CA . VAL A 1 189 ? 5.202 -1.536 -11.858 1.00 95.12 189 VAL A CA 1
ATOM 1470 C C . VAL A 1 189 ? 5.737 -2.627 -12.763 1.00 95.12 189 VAL A C 1
ATOM 1472 O O . VAL A 1 189 ? 6.485 -2.346 -13.699 1.00 95.12 189 VAL A O 1
ATOM 1475 N N . VAL A 1 190 ? 5.318 -3.863 -12.512 1.00 94.38 190 VAL A N 1
ATOM 1476 C CA . VAL A 1 190 ? 5.677 -5.024 -13.323 1.00 94.38 190 VAL A CA 1
ATOM 1477 C C . VAL A 1 190 ? 4.470 -5.570 -14.074 1.00 94.38 190 VAL A C 1
ATOM 1479 O O . VAL A 1 190 ? 3.343 -5.550 -13.575 1.00 94.38 190 VAL A O 1
ATOM 1482 N N . GLY A 1 191 ? 4.710 -6.055 -15.289 1.00 91.06 191 GLY A N 1
ATOM 1483 C CA . GLY A 1 191 ? 3.778 -6.884 -16.043 1.00 91.06 191 GLY A CA 1
ATOM 1484 C C . GLY A 1 191 ? 4.231 -8.340 -16.022 1.00 91.06 191 GLY A C 1
ATOM 1485 O O . GLY A 1 191 ? 5.398 -8.615 -16.287 1.00 91.06 191 GLY A O 1
ATOM 1486 N N . ASP A 1 192 ? 3.321 -9.266 -15.738 1.00 87.69 192 ASP A N 1
ATOM 1487 C CA . ASP A 1 192 ? 3.562 -10.699 -15.906 1.00 87.69 192 ASP A CA 1
ATOM 1488 C C . ASP A 1 192 ? 3.422 -11.078 -17.382 1.00 87.69 192 ASP A C 1
ATOM 1490 O O . ASP A 1 192 ? 2.369 -10.865 -17.994 1.00 87.69 192 ASP A O 1
ATOM 1494 N N . LEU A 1 193 ? 4.500 -11.590 -17.967 1.00 81.25 193 LEU A N 1
ATOM 1495 C CA . LEU A 1 193 ? 4.539 -12.036 -19.359 1.00 81.25 193 LEU A CA 1
ATOM 1496 C C . LEU A 1 193 ? 4.278 -13.537 -19.507 1.00 81.25 193 LEU A C 1
ATOM 1498 O O . LEU A 1 193 ? 4.061 -13.983 -20.633 1.00 81.25 193 LEU A O 1
ATOM 1502 N N . ALA A 1 194 ? 4.290 -14.298 -18.410 1.00 78.19 194 ALA A N 1
ATOM 1503 C CA . ALA A 1 194 ? 4.138 -15.744 -18.452 1.00 78.19 194 ALA A CA 1
ATOM 1504 C C . ALA A 1 194 ? 2.687 -16.152 -18.750 1.00 78.19 194 ALA A C 1
ATOM 1506 O O . ALA A 1 194 ? 1.738 -15.674 -18.120 1.00 78.19 194 ALA A O 1
ATOM 1507 N N . GLU A 1 195 ? 2.490 -17.084 -19.684 1.00 75.31 195 GLU A N 1
ATOM 1508 C CA . GLU A 1 195 ? 1.199 -17.756 -19.821 1.00 75.31 195 GLU A CA 1
ATOM 1509 C C . GLU A 1 195 ? 1.002 -18.820 -18.722 1.00 75.31 195 GLU A C 1
ATOM 1511 O O . GLU A 1 195 ? 1.920 -19.236 -18.012 1.00 75.31 195 GLU A O 1
ATOM 1516 N N . ALA A 1 196 ? -0.235 -19.302 -18.566 1.00 66.50 196 ALA A N 1
ATOM 1517 C CA . ALA A 1 196 ? -0.565 -20.289 -17.543 1.00 66.50 196 ALA A CA 1
ATOM 1518 C C . ALA A 1 196 ? 0.260 -21.585 -17.701 1.00 66.50 196 ALA A C 1
ATOM 1520 O O . ALA A 1 196 ? 0.020 -22.383 -18.609 1.00 66.50 196 ALA A O 1
ATOM 1521 N N . GLY A 1 197 ? 1.169 -21.829 -16.753 1.00 65.81 197 GLY A N 1
ATOM 1522 C CA . GLY A 1 197 ? 2.048 -23.002 -16.729 1.00 65.81 197 GLY A CA 1
ATOM 1523 C C . GLY A 1 197 ? 3.441 -22.777 -17.325 1.00 65.81 197 GLY A C 1
ATOM 1524 O O . GLY A 1 197 ? 4.200 -23.743 -17.401 1.00 65.81 197 GLY A O 1
ATOM 1525 N N . GLU A 1 198 ? 3.770 -21.550 -17.733 1.00 78.19 198 GLU A N 1
ATOM 1526 C CA . GLU A 1 198 ? 5.132 -21.128 -18.073 1.00 78.19 198 GLU A CA 1
ATOM 1527 C C . GLU A 1 198 ? 5.908 -20.675 -16.823 1.00 78.19 198 GLU A C 1
ATOM 1529 O O . GLU A 1 198 ? 5.323 -20.458 -15.758 1.00 78.19 198 GLU A O 1
ATOM 1534 N N . GLU A 1 199 ? 7.235 -20.577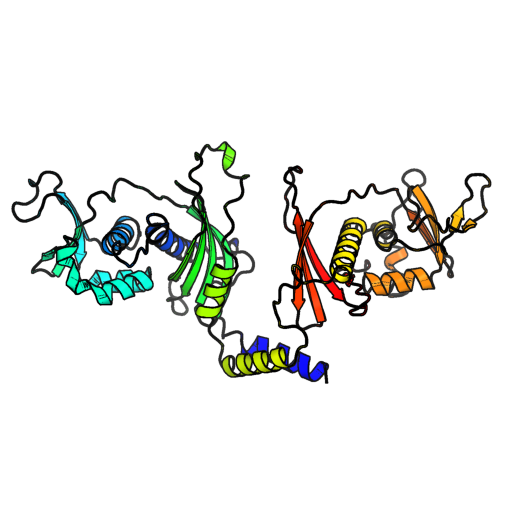 -16.941 1.00 82.38 199 GLU A N 1
ATOM 1535 C CA . GLU A 1 199 ? 8.082 -20.035 -15.871 1.00 82.38 199 GLU A CA 1
ATOM 1536 C C . GLU A 1 199 ? 7.744 -18.552 -15.625 1.00 82.38 199 GLU A C 1
ATOM 1538 O O . GLU A 1 199 ? 7.503 -17.829 -16.596 1.00 82.38 199 GLU A O 1
ATOM 1543 N N . PRO A 1 200 ? 7.726 -18.081 -14.363 1.00 84.00 200 PRO A N 1
ATOM 1544 C CA . PRO A 1 200 ? 7.412 -16.689 -14.046 1.00 84.00 200 PRO A CA 1
ATOM 1545 C C . PRO A 1 200 ? 8.328 -15.696 -14.776 1.00 84.00 200 PRO A C 1
ATOM 1547 O O . PRO A 1 200 ? 9.550 -15.821 -14.729 1.00 84.00 200 PRO A O 1
ATOM 1550 N N . GLN A 1 201 ? 7.744 -14.683 -15.426 1.00 85.12 201 GLN A N 1
ATOM 1551 C CA . GLN A 1 201 ? 8.493 -13.635 -16.128 1.00 85.12 201 GLN A CA 1
ATOM 1552 C C . GLN A 1 201 ? 7.895 -12.261 -15.837 1.00 85.12 201 GLN A C 1
ATOM 1554 O O . GLN A 1 201 ? 6.752 -11.989 -16.194 1.00 85.12 201 GLN A O 1
ATOM 1559 N N . ALA A 1 202 ? 8.678 -11.383 -15.212 1.00 90.56 202 ALA A N 1
ATOM 1560 C CA . ALA A 1 202 ? 8.264 -10.027 -14.874 1.00 90.56 202 ALA A CA 1
ATOM 1561 C C . ALA A 1 202 ? 9.023 -9.003 -15.729 1.00 90.56 202 ALA A C 1
ATOM 1563 O O . ALA A 1 202 ? 10.248 -8.928 -15.661 1.00 90.56 202 ALA A O 1
ATOM 1564 N N . VAL A 1 203 ? 8.293 -8.187 -16.494 1.00 93.12 203 VAL A N 1
ATOM 1565 C CA . VAL A 1 203 ? 8.852 -7.019 -17.191 1.00 93.12 203 VAL A CA 1
ATOM 1566 C C . VAL A 1 203 ? 8.577 -5.754 -16.395 1.00 93.12 203 VAL A C 1
ATOM 1568 O O . VAL A 1 203 ? 7.453 -5.541 -15.938 1.00 93.12 203 VAL A O 1
ATOM 1571 N N . VAL A 1 204 ? 9.568 -4.875 -16.271 1.00 95.31 204 VAL A N 1
ATOM 1572 C CA . VAL A 1 204 ? 9.364 -3.557 -15.663 1.00 95.31 204 VAL A CA 1
ATOM 1573 C C . VAL A 1 204 ? 8.684 -2.626 -16.665 1.00 95.31 204 VAL A C 1
ATOM 1575 O O . VAL A 1 204 ? 9.207 -2.367 -17.751 1.00 95.31 204 VAL A O 1
ATOM 1578 N N . LEU A 1 205 ? 7.526 -2.092 -16.282 1.00 93.94 205 LEU A N 1
ATOM 1579 C CA . LEU A 1 205 ? 6.763 -1.113 -17.056 1.00 93.94 205 LEU A CA 1
ATOM 1580 C C . LEU A 1 205 ? 7.128 0.327 -16.681 1.00 93.94 205 LEU A C 1
ATOM 1582 O O . LEU A 1 205 ? 7.156 1.189 -17.555 1.00 93.94 205 LEU A O 1
ATOM 1586 N N . ASP A 1 206 ? 7.399 0.584 -15.400 1.00 92.69 206 ASP A N 1
ATOM 1587 C CA . ASP A 1 206 ? 7.766 1.901 -14.863 1.00 92.69 206 ASP A CA 1
ATOM 1588 C C . ASP A 1 206 ? 8.346 1.748 -13.451 1.00 92.69 206 ASP A C 1
ATOM 1590 O O . ASP A 1 206 ? 8.100 0.729 -12.800 1.00 92.69 206 ASP A O 1
ATOM 1594 N N . ALA A 1 207 ? 9.085 2.744 -12.963 1.00 91.12 207 ALA A N 1
ATOM 1595 C CA . ALA A 1 207 ? 9.632 2.719 -11.609 1.00 91.12 207 ALA A CA 1
ATOM 1596 C C . ALA A 1 207 ? 9.924 4.115 -11.045 1.00 91.12 207 ALA A C 1
ATOM 1598 O O . ALA A 1 207 ? 10.198 5.062 -11.779 1.00 91.12 207 ALA A O 1
ATOM 1599 N N . VAL A 1 208 ? 9.914 4.211 -9.717 1.00 87.06 208 VAL A N 1
ATOM 1600 C CA . VAL A 1 208 ? 10.349 5.374 -8.934 1.00 87.06 208 VAL A CA 1
ATOM 1601 C C . VAL A 1 208 ? 11.190 4.899 -7.751 1.00 87.06 208 VAL A C 1
ATOM 1603 O O . VAL A 1 208 ? 10.919 3.850 -7.168 1.00 87.06 208 VAL A O 1
ATOM 1606 N N . SER A 1 209 ? 12.219 5.660 -7.387 1.00 82.31 209 SER A N 1
ATOM 1607 C CA . SER A 1 209 ? 13.118 5.335 -6.275 1.00 82.31 209 SER A CA 1
ATOM 1608 C C . SER A 1 209 ? 13.237 6.499 -5.303 1.00 82.31 209 SER A C 1
ATOM 1610 O O . SER A 1 209 ? 13.211 7.654 -5.726 1.00 82.31 209 SER A O 1
ATOM 1612 N N . GLY A 1 210 ? 13.438 6.191 -4.022 1.00 73.62 210 GLY A N 1
ATOM 1613 C CA . GLY A 1 210 ? 13.769 7.188 -3.005 1.00 73.62 210 GLY A CA 1
ATOM 1614 C C . GLY A 1 210 ? 15.192 7.735 -3.158 1.00 73.62 210 GLY A C 1
ATOM 1615 O O . GLY A 1 210 ? 15.973 7.284 -4.006 1.00 73.62 210 GLY A O 1
ATOM 1616 N N . GLU A 1 211 ? 15.551 8.707 -2.318 1.00 68.31 211 GLU A N 1
ATOM 1617 C CA . GLU A 1 211 ? 16.914 9.233 -2.288 1.00 68.31 211 GLU A CA 1
ATOM 1618 C C . GLU A 1 211 ? 17.912 8.160 -1.827 1.00 68.31 211 GLU A C 1
ATOM 1620 O O . GLU A 1 211 ? 17.677 7.372 -0.910 1.00 68.31 211 GLU A O 1
ATOM 1625 N N . ARG A 1 212 ? 19.086 8.142 -2.465 1.00 63.53 212 ARG A N 1
ATOM 1626 C CA . ARG A 1 212 ? 20.180 7.257 -2.061 1.00 63.53 212 ARG A CA 1
ATOM 1627 C C . ARG A 1 212 ? 20.893 7.803 -0.835 1.00 63.53 212 ARG A C 1
ATOM 1629 O O . ARG A 1 212 ? 21.458 8.897 -0.879 1.00 63.53 212 ARG A O 1
ATOM 1636 N N . THR A 1 213 ? 20.999 6.980 0.203 1.00 56.50 213 THR A N 1
ATOM 1637 C CA . THR A 1 213 ? 21.894 7.256 1.328 1.00 56.50 213 THR A CA 1
ATOM 1638 C C . THR A 1 213 ? 23.268 6.629 1.057 1.00 56.50 213 THR A C 1
ATOM 1640 O O . THR A 1 213 ? 23.393 5.438 0.781 1.00 56.50 213 THR A O 1
ATOM 1643 N N . TRP A 1 214 ? 24.320 7.457 1.079 1.00 52.28 214 TRP A N 1
ATOM 1644 C CA . TRP A 1 214 ? 25.720 7.044 0.861 1.00 52.28 214 TRP A CA 1
ATOM 1645 C C . TRP A 1 214 ? 26.477 6.779 2.174 1.00 52.28 214 TRP A C 1
ATOM 1647 O O . TRP A 1 214 ? 27.707 6.710 2.171 1.00 52.28 214 TRP A O 1
ATOM 1657 N N . GLU A 1 215 ? 25.783 6.708 3.315 1.00 48.53 215 GLU A N 1
ATOM 1658 C CA . GLU A 1 215 ? 26.452 6.504 4.600 1.00 48.53 215 GLU A CA 1
ATOM 1659 C C . GLU A 1 215 ? 27.039 5.089 4.679 1.00 48.53 215 GLU A C 1
ATOM 1661 O O . GLU A 1 215 ? 26.349 4.109 4.410 1.00 48.53 215 GLU A O 1
ATOM 1666 N N . ASP A 1 216 ? 28.332 5.019 5.023 1.00 39.88 216 ASP A N 1
ATOM 1667 C CA . ASP A 1 216 ? 29.158 3.810 5.036 1.00 39.88 216 ASP A CA 1
ATOM 1668 C C . ASP A 1 216 ? 28.389 2.580 5.536 1.00 39.88 216 ASP A C 1
ATOM 1670 O O . ASP A 1 216 ? 27.914 2.546 6.678 1.00 39.88 216 ASP A O 1
ATOM 1674 N N . ALA A 1 217 ? 28.366 1.546 4.688 1.00 42.22 217 ALA A N 1
ATOM 1675 C CA . ALA A 1 217 ? 27.943 0.177 4.971 1.00 42.22 217 ALA A CA 1
ATOM 1676 C C . ALA A 1 217 ? 28.850 -0.496 6.026 1.00 42.22 217 ALA A C 1
ATOM 1678 O O . ALA A 1 217 ? 29.453 -1.545 5.804 1.00 42.22 217 ALA A O 1
ATOM 1679 N N . SER A 1 218 ? 28.994 0.129 7.192 1.00 41.78 218 SER A N 1
ATOM 1680 C CA . SER A 1 218 ? 29.428 -0.549 8.401 1.00 41.78 218 SER A CA 1
ATOM 1681 C C . SER A 1 218 ? 28.298 -1.481 8.836 1.00 41.78 218 SER A C 1
ATOM 1683 O O . SER A 1 218 ? 27.146 -1.068 8.966 1.00 41.78 218 SER A O 1
ATOM 1685 N N . GLU A 1 219 ? 28.635 -2.754 9.042 1.00 42.78 219 GLU A N 1
ATOM 1686 C CA . GLU A 1 219 ? 27.710 -3.843 9.399 1.00 42.78 219 GLU A CA 1
ATOM 1687 C C . GLU A 1 219 ? 26.827 -3.535 10.632 1.00 42.78 219 GLU A C 1
ATOM 1689 O O . GLU A 1 219 ? 25.824 -4.207 10.852 1.00 42.78 219 GLU A O 1
ATOM 1694 N N . GLU A 1 220 ? 27.147 -2.498 11.416 1.00 39.19 220 GLU A N 1
ATOM 1695 C CA . GLU A 1 220 ? 26.368 -2.038 12.573 1.00 39.19 220 GLU A CA 1
ATOM 1696 C C . GLU A 1 220 ? 25.104 -1.229 12.228 1.00 39.19 220 GLU A C 1
ATOM 1698 O O . GLU A 1 220 ? 24.260 -1.046 13.103 1.00 39.19 220 GLU A O 1
ATOM 1703 N N . ARG A 1 221 ? 24.922 -0.781 10.978 1.00 41.25 221 ARG A N 1
ATOM 1704 C CA . ARG A 1 221 ? 23.744 0.004 10.551 1.00 41.25 221 ARG A CA 1
ATOM 1705 C C . ARG A 1 221 ? 22.694 -0.764 9.753 1.00 41.25 221 ARG A C 1
ATOM 1707 O O . ARG A 1 221 ? 21.698 -0.179 9.344 1.00 41.25 221 ARG A O 1
ATOM 1714 N N . ALA A 1 222 ? 22.871 -2.072 9.584 1.00 41.16 222 ALA A N 1
ATOM 1715 C CA . ALA A 1 222 ? 22.014 -2.917 8.752 1.00 41.16 222 ALA A CA 1
ATOM 1716 C C . ALA A 1 222 ? 20.534 -3.021 9.197 1.00 41.16 222 ALA A C 1
ATOM 1718 O O . ALA A 1 222 ? 19.763 -3.667 8.499 1.00 41.16 222 ALA A O 1
ATOM 1719 N N . TRP A 1 223 ? 20.120 -2.418 10.321 1.00 39.62 223 TRP A N 1
ATOM 1720 C CA . TRP A 1 223 ? 18.770 -2.597 10.879 1.00 39.62 223 TRP A CA 1
ATOM 1721 C C . TRP A 1 223 ? 18.239 -1.400 11.698 1.00 39.62 223 TRP A C 1
ATOM 1723 O O . TRP A 1 223 ? 17.565 -1.628 12.703 1.00 39.62 223 TRP A O 1
ATOM 1733 N N . GLY A 1 224 ? 18.555 -0.135 11.370 1.00 39.50 224 GLY A N 1
ATOM 1734 C CA . GLY A 1 224 ? 18.149 0.943 12.295 1.00 39.50 224 GLY A CA 1
ATOM 1735 C C . GLY A 1 224 ? 18.049 2.401 11.853 1.00 39.50 224 GLY A C 1
ATOM 1736 O O . GLY A 1 224 ? 17.483 3.165 12.627 1.00 39.50 224 GLY A O 1
ATOM 1737 N N . ASP A 1 225 ? 18.524 2.811 10.676 1.00 41.50 225 ASP A N 1
ATOM 1738 C CA . ASP A 1 225 ? 18.327 4.191 10.203 1.00 41.50 225 ASP A CA 1
ATOM 1739 C C . ASP A 1 225 ? 17.389 4.174 8.985 1.00 41.50 225 ASP A C 1
ATOM 1741 O O . ASP A 1 225 ? 17.639 3.457 8.018 1.00 41.50 225 ASP A O 1
ATOM 1745 N N . SER A 1 226 ? 16.285 4.925 9.086 1.00 46.12 226 SER A N 1
ATOM 1746 C CA . SER A 1 226 ? 15.226 5.066 8.078 1.00 46.12 226 SER A CA 1
ATOM 1747 C C . SER A 1 226 ? 15.827 5.283 6.693 1.00 46.12 226 SER A C 1
ATOM 1749 O O . SER A 1 226 ? 16.501 6.288 6.456 1.00 46.12 226 SER A O 1
ATOM 1751 N N . LEU A 1 227 ? 15.551 4.368 5.764 1.00 54.03 227 LEU A N 1
ATOM 1752 C CA . LEU A 1 227 ? 15.589 4.725 4.352 1.00 54.03 227 LEU A CA 1
ATOM 1753 C C . LEU A 1 227 ? 14.686 5.952 4.165 1.00 54.03 227 LEU A C 1
ATOM 1755 O O . LEU A 1 227 ? 13.677 6.082 4.858 1.00 54.03 227 LEU A O 1
ATOM 1759 N N . SER A 1 228 ? 15.077 6.891 3.301 1.00 56.00 228 SER A N 1
ATOM 1760 C CA . SER A 1 228 ? 14.174 7.988 2.945 1.00 56.00 228 SER A CA 1
ATOM 1761 C C . SER A 1 228 ? 12.931 7.367 2.325 1.00 56.00 228 SER A C 1
ATOM 1763 O O . SER A 1 228 ? 13.079 6.645 1.338 1.00 56.00 228 SER A O 1
ATOM 1765 N N . ASP A 1 229 ? 11.753 7.626 2.882 1.00 63.72 229 ASP A N 1
ATOM 1766 C CA . ASP A 1 229 ? 10.511 7.072 2.353 1.00 63.72 229 ASP A CA 1
ATOM 1767 C C . ASP A 1 229 ? 10.342 7.419 0.866 1.00 63.72 229 ASP A C 1
ATOM 1769 O O . ASP A 1 229 ? 10.772 8.477 0.392 1.00 63.72 229 ASP A O 1
ATOM 1773 N N . LEU A 1 230 ? 9.726 6.507 0.112 1.00 71.06 230 LEU A N 1
ATOM 1774 C CA . LEU A 1 230 ? 9.237 6.836 -1.225 1.00 71.06 230 LEU A CA 1
ATOM 1775 C C . LEU A 1 230 ? 8.199 7.950 -1.100 1.00 71.06 230 LEU A C 1
ATOM 1777 O O . LEU A 1 230 ? 7.322 7.875 -0.241 1.00 71.06 230 LEU A O 1
ATOM 1781 N N . ASP A 1 231 ? 8.255 8.942 -1.989 1.00 77.50 231 ASP A N 1
ATOM 1782 C CA . ASP A 1 231 ? 7.185 9.932 -2.066 1.00 77.50 231 ASP A CA 1
ATOM 1783 C C . ASP A 1 231 ? 5.868 9.213 -2.400 1.00 77.50 231 ASP A C 1
ATOM 1785 O O . ASP A 1 231 ? 5.722 8.592 -3.460 1.00 77.50 231 ASP A O 1
ATOM 1789 N N . HIS A 1 232 ? 4.907 9.277 -1.478 1.00 76.25 232 HIS A N 1
ATOM 1790 C CA . HIS A 1 232 ? 3.600 8.654 -1.648 1.00 76.25 232 HIS A CA 1
ATOM 1791 C C . HIS A 1 232 ? 2.896 9.150 -2.914 1.00 76.25 232 HIS A C 1
ATOM 1793 O O . HIS A 1 232 ? 2.273 8.347 -3.607 1.00 76.25 232 HIS A O 1
ATOM 1799 N N . ALA A 1 233 ? 3.075 10.420 -3.292 1.00 76.38 233 ALA A N 1
ATOM 1800 C CA . ALA A 1 233 ? 2.485 10.969 -4.510 1.00 76.38 233 ALA A CA 1
ATOM 1801 C C . ALA A 1 233 ? 3.035 10.298 -5.783 1.00 76.38 233 ALA A C 1
ATOM 1803 O O . ALA A 1 233 ? 2.322 10.150 -6.781 1.00 76.38 233 ALA A O 1
ATOM 1804 N N . ASP A 1 234 ? 4.294 9.860 -5.760 1.00 80.25 234 ASP A N 1
ATOM 1805 C CA . ASP A 1 234 ? 4.934 9.182 -6.886 1.00 80.25 234 ASP A CA 1
ATOM 1806 C C . ASP A 1 234 ? 4.449 7.739 -7.024 1.00 80.25 234 ASP A C 1
ATOM 1808 O O . ASP A 1 234 ? 4.158 7.280 -8.134 1.00 80.25 234 ASP A O 1
ATOM 1812 N N . VAL A 1 235 ? 4.291 7.045 -5.896 1.00 83.25 235 VAL A N 1
ATOM 1813 C CA . VAL A 1 235 ? 3.714 5.696 -5.850 1.00 83.25 235 VAL A CA 1
ATOM 1814 C C . VAL A 1 235 ? 2.245 5.719 -6.282 1.00 83.25 235 VAL A C 1
ATOM 1816 O O . VAL A 1 235 ? 1.826 4.890 -7.093 1.00 83.25 235 VAL A O 1
ATOM 1819 N N . ASP A 1 236 ? 1.471 6.696 -5.812 1.00 78.62 236 ASP A N 1
ATOM 1820 C CA . ASP A 1 236 ? 0.065 6.868 -6.185 1.00 78.62 236 ASP A CA 1
ATOM 1821 C C . ASP A 1 236 ? -0.081 7.156 -7.682 1.00 78.62 236 ASP A C 1
ATOM 1823 O O . ASP A 1 236 ? -0.919 6.559 -8.358 1.00 78.62 236 ASP A O 1
ATOM 1827 N N . ARG A 1 237 ? 0.808 7.978 -8.248 1.00 84.56 237 ARG A N 1
ATOM 1828 C CA . ARG A 1 237 ? 0.861 8.237 -9.691 1.00 84.56 237 ARG A CA 1
ATOM 1829 C C . ARG A 1 237 ? 1.154 6.976 -10.506 1.00 84.56 237 ARG A C 1
ATOM 1831 O O . ARG A 1 237 ? 0.561 6.799 -11.573 1.00 84.56 237 ARG A O 1
ATOM 1838 N N . LEU A 1 238 ? 2.043 6.096 -10.035 1.00 87.19 238 LEU A N 1
ATOM 1839 C CA . LEU A 1 238 ? 2.256 4.787 -10.663 1.00 87.19 238 LEU A CA 1
ATOM 1840 C C . LEU A 1 238 ? 0.988 3.931 -10.592 1.00 87.19 238 LEU A C 1
ATOM 1842 O O . LEU A 1 238 ? 0.566 3.378 -11.612 1.00 87.19 238 LEU A O 1
ATOM 1846 N N . ARG A 1 239 ? 0.356 3.863 -9.414 1.00 84.62 239 ARG A N 1
ATOM 1847 C CA . ARG A 1 239 ? -0.890 3.120 -9.208 1.00 84.62 239 ARG A CA 1
ATOM 1848 C C . ARG A 1 239 ? -1.963 3.581 -10.191 1.00 84.62 239 ARG A C 1
ATOM 1850 O O . ARG A 1 239 ? -2.470 2.766 -10.954 1.00 84.62 239 ARG A O 1
ATOM 1857 N N . GLU A 1 240 ? -2.251 4.877 -10.241 1.00 82.12 240 GLU A N 1
ATOM 1858 C CA . GLU A 1 240 ? -3.276 5.459 -11.113 1.00 82.12 240 GLU A CA 1
ATOM 1859 C C . GLU A 1 240 ? -2.986 5.242 -12.602 1.00 82.12 240 GLU A C 1
ATOM 1861 O O . GLU A 1 240 ? -3.885 4.895 -13.372 1.00 82.12 240 GLU A O 1
ATOM 1866 N N . ARG A 1 241 ? -1.730 5.433 -13.027 1.00 86.38 241 ARG A N 1
ATOM 1867 C CA . ARG A 1 241 ? -1.342 5.346 -14.442 1.00 86.38 241 ARG A CA 1
ATOM 1868 C C . ARG A 1 241 ? -1.466 3.933 -15.000 1.00 86.38 241 ARG A C 1
ATOM 1870 O O . ARG A 1 241 ? -1.840 3.772 -16.165 1.00 86.38 241 ARG A O 1
ATOM 1877 N N . TYR A 1 242 ? -1.097 2.926 -14.211 1.00 85.56 242 TYR A N 1
ATOM 1878 C CA . TYR A 1 242 ? -0.997 1.544 -14.687 1.00 85.56 242 TYR A CA 1
ATOM 1879 C C . TYR A 1 242 ? -2.177 0.665 -14.309 1.00 85.56 242 TYR A C 1
ATOM 1881 O O . TYR A 1 242 ? -2.253 -0.468 -14.800 1.00 85.56 242 TYR A O 1
ATOM 1889 N N . TRP A 1 243 ? -3.103 1.193 -13.514 1.00 82.62 243 TRP A N 1
ATOM 1890 C CA . TRP A 1 243 ? -4.326 0.506 -13.156 1.00 82.62 243 TRP A CA 1
ATOM 1891 C C . TRP A 1 243 ? -5.149 0.093 -14.384 1.00 82.62 243 TRP A C 1
ATOM 1893 O O . TRP A 1 243 ? -5.372 0.876 -15.313 1.00 82.62 243 TRP A O 1
ATOM 1903 N N . VAL A 1 244 ? -5.596 -1.165 -14.397 1.00 72.12 244 VAL A N 1
ATOM 1904 C CA . VAL A 1 244 ? -6.408 -1.740 -15.474 1.00 72.12 244 VAL A CA 1
ATOM 1905 C C . VAL A 1 244 ? -7.749 -2.202 -14.914 1.00 72.12 244 VAL A C 1
ATOM 1907 O O . VAL A 1 244 ? -7.794 -3.187 -14.171 1.00 72.12 244 VAL A O 1
ATOM 1910 N N . PRO A 1 245 ? -8.860 -1.557 -15.302 1.00 63.25 245 PRO A N 1
ATOM 1911 C CA . PRO A 1 245 ? -10.179 -2.005 -14.890 1.00 63.25 245 PRO A CA 1
ATOM 1912 C C . PRO A 1 245 ? -10.549 -3.353 -15.532 1.00 63.25 245 PRO A C 1
ATOM 1914 O O . PRO A 1 245 ? -10.217 -3.628 -16.687 1.00 63.25 245 PRO A O 1
ATOM 1917 N N . GLY A 1 246 ? -11.283 -4.187 -14.790 1.00 60.88 246 GLY A N 1
ATOM 1918 C CA . GLY A 1 246 ? -11.801 -5.478 -15.257 1.00 60.88 246 GLY A CA 1
ATOM 1919 C C . GLY A 1 246 ? -12.876 -5.437 -16.341 1.00 60.88 246 GLY A C 1
ATOM 1920 O O . GLY A 1 246 ? -13.267 -4.381 -16.839 1.00 60.88 246 GLY A O 1
ATOM 1921 N N . GLU A 1 247 ? -13.413 -6.611 -16.690 1.00 57.59 247 GLU A N 1
ATOM 1922 C CA . GLU A 1 247 ? -14.585 -6.720 -17.566 1.00 57.59 247 GLU A CA 1
ATOM 1923 C C . GLU A 1 247 ? -15.820 -6.177 -16.816 1.00 57.59 247 GLU A C 1
ATOM 1925 O O . GLU A 1 247 ? -16.289 -6.769 -15.849 1.00 57.59 247 GLU A O 1
ATOM 1930 N N . GLY A 1 248 ? -16.302 -4.993 -17.216 1.00 57.56 248 GLY A N 1
ATOM 1931 C CA . GLY A 1 248 ? -17.263 -4.191 -16.437 1.00 57.56 248 GLY A CA 1
ATOM 1932 C C . GLY A 1 248 ? -16.609 -3.184 -15.479 1.00 57.56 248 GLY A C 1
ATOM 1933 O O . GLY A 1 248 ? -17.296 -2.349 -14.899 1.00 57.56 248 GLY A O 1
ATOM 1934 N N . GLY A 1 249 ? -15.282 -3.187 -15.367 1.00 58.50 249 GLY A N 1
ATOM 1935 C CA . GLY A 1 249 ? -14.525 -2.301 -14.495 1.00 58.50 249 GLY A CA 1
ATOM 1936 C C . GLY A 1 249 ? -14.530 -0.846 -14.942 1.00 58.50 249 GLY A C 1
ATOM 1937 O O . GLY A 1 249 ? -14.555 0.036 -14.102 1.00 58.50 249 GLY A O 1
ATOM 1938 N N . GLN A 1 250 ? -14.598 -0.563 -16.245 1.00 62.38 250 GLN A N 1
ATOM 1939 C CA . GLN A 1 250 ? -14.767 0.814 -16.725 1.00 62.38 250 GLN A CA 1
ATOM 1940 C C . GLN A 1 250 ? -16.151 1.370 -16.351 1.00 62.38 250 GLN A C 1
ATOM 1942 O O . GLN A 1 250 ? -16.269 2.506 -15.902 1.00 62.38 250 GLN A O 1
ATOM 1947 N N . GLU A 1 251 ? -17.199 0.549 -16.480 1.00 60.41 251 GLU A N 1
ATOM 1948 C CA . GLU A 1 251 ? -18.540 0.885 -15.982 1.00 60.41 251 GLU A CA 1
ATOM 1949 C C . GLU A 1 251 ? -18.506 1.088 -14.464 1.00 60.41 251 GLU A C 1
ATOM 1951 O O . GLU A 1 251 ? -19.161 1.986 -13.937 1.00 60.41 251 GLU A O 1
ATOM 1956 N N . ALA A 1 252 ? -17.682 0.303 -13.773 1.00 59.59 252 ALA A N 1
ATOM 1957 C CA . ALA A 1 252 ? -17.495 0.419 -12.349 1.00 59.59 252 ALA A CA 1
ATOM 1958 C C . ALA A 1 252 ? -16.762 1.712 -11.936 1.00 59.59 252 ALA A C 1
ATOM 1960 O O . ALA A 1 252 ? -17.237 2.430 -11.067 1.00 59.59 252 ALA A O 1
ATOM 1961 N N . VAL A 1 253 ? -15.671 2.085 -12.606 1.00 61.22 253 VAL A N 1
ATOM 1962 C CA . VAL A 1 253 ? -14.979 3.379 -12.431 1.00 61.22 253 VAL A CA 1
ATOM 1963 C C . VAL A 1 253 ? -15.933 4.538 -12.609 1.00 61.22 253 VAL A C 1
ATOM 1965 O O . VAL A 1 253 ? -15.979 5.457 -11.798 1.00 61.22 253 VAL A O 1
ATOM 1968 N N . GLU A 1 254 ? -16.715 4.497 -13.682 1.00 64.88 254 GLU A N 1
ATOM 1969 C CA . GLU A 1 254 ? -17.670 5.550 -13.987 1.00 64.88 254 GLU A CA 1
ATOM 1970 C C . GLU A 1 254 ? -18.791 5.613 -12.947 1.00 64.88 254 GLU A C 1
ATOM 1972 O O . GLU A 1 254 ? -19.299 6.700 -12.657 1.00 64.88 254 GLU A O 1
ATOM 1977 N N . LEU A 1 255 ? -19.176 4.473 -12.365 1.00 62.03 255 LEU A N 1
ATOM 1978 C CA . LEU A 1 255 ? -20.111 4.435 -11.250 1.00 62.03 255 LEU A CA 1
ATOM 1979 C C . LEU A 1 255 ? -19.465 4.978 -9.969 1.00 62.03 255 LEU A C 1
ATOM 1981 O O . LEU A 1 255 ? -20.078 5.822 -9.328 1.00 62.03 255 LEU A O 1
ATOM 1985 N N . LEU A 1 256 ? -18.232 4.585 -9.640 1.00 61.56 256 LEU A N 1
ATOM 1986 C CA . LEU A 1 256 ? -17.448 5.094 -8.508 1.00 61.56 256 LEU A CA 1
ATOM 1987 C C . LEU A 1 256 ? -17.290 6.610 -8.574 1.00 61.56 256 LEU A C 1
ATOM 1989 O O . LEU A 1 256 ? -17.710 7.284 -7.646 1.00 61.56 256 LEU A O 1
ATOM 1993 N N . ALA A 1 257 ? -16.829 7.159 -9.697 1.00 61.56 257 ALA A N 1
ATOM 1994 C CA . ALA A 1 257 ? -16.681 8.602 -9.880 1.00 61.56 257 ALA A CA 1
ATOM 1995 C C . ALA A 1 257 ? -18.018 9.351 -9.720 1.00 61.56 257 ALA A C 1
ATOM 1997 O O . ALA A 1 257 ? -18.074 10.461 -9.189 1.00 61.56 257 ALA A O 1
ATOM 1998 N N . ARG A 1 258 ? -19.134 8.749 -10.159 1.00 63.50 258 ARG A N 1
ATOM 1999 C CA . ARG A 1 258 ? -20.477 9.317 -9.947 1.00 63.50 258 ARG A CA 1
ATOM 2000 C C . ARG A 1 258 ? -20.922 9.231 -8.493 1.00 63.50 258 ARG A C 1
ATOM 2002 O O . ARG A 1 258 ? -21.613 10.135 -8.040 1.00 63.50 258 ARG A O 1
ATOM 2009 N N . LEU A 1 259 ? -20.581 8.154 -7.795 1.00 58.28 259 LEU A N 1
ATOM 2010 C CA . LEU A 1 259 ? -20.916 7.950 -6.389 1.00 58.28 259 LEU A CA 1
ATOM 2011 C C . LEU A 1 259 ? -20.054 8.868 -5.502 1.00 58.28 259 LEU A C 1
ATOM 2013 O O . LEU A 1 259 ? -20.603 9.568 -4.662 1.00 58.28 259 LEU A O 1
ATOM 2017 N N . GLU A 1 260 ? -18.757 9.004 -5.776 1.00 54.28 260 GLU A N 1
ATOM 2018 C CA . GLU A 1 260 ? -17.855 9.985 -5.156 1.00 54.28 260 GLU A CA 1
ATOM 2019 C C . GLU A 1 260 ? -18.326 11.422 -5.365 1.00 54.28 260 GLU A C 1
ATOM 2021 O O . GLU A 1 260 ? -18.383 12.186 -4.409 1.00 54.28 260 GLU A O 1
ATOM 2026 N N . ALA A 1 261 ? -18.763 11.782 -6.576 1.00 58.91 261 ALA A N 1
ATOM 2027 C CA . ALA A 1 261 ? -19.350 13.097 -6.840 1.00 58.91 261 ALA A CA 1
ATOM 2028 C C . ALA A 1 261 ? -20.662 13.355 -6.069 1.00 58.91 261 ALA A C 1
ATOM 2030 O O . ALA A 1 261 ? -21.112 14.500 -5.980 1.00 58.91 261 ALA A O 1
ATOM 2031 N N . LEU A 1 262 ? -21.301 12.304 -5.544 1.00 53.25 262 LEU A N 1
ATOM 2032 C CA . LEU A 1 262 ? -22.479 12.383 -4.678 1.00 53.25 262 LEU A CA 1
ATOM 2033 C C . LEU A 1 262 ? -22.122 12.292 -3.185 1.00 53.25 262 LEU A C 1
ATOM 2035 O O . LEU A 1 262 ? -22.989 12.564 -2.352 1.00 53.25 262 LEU A O 1
ATOM 2039 N N . SER A 1 263 ? -20.882 11.928 -2.845 1.00 48.69 263 SER A N 1
ATOM 2040 C CA . SER A 1 263 ? -20.386 11.869 -1.473 1.00 48.69 263 SER A CA 1
ATOM 2041 C C . SER A 1 263 ? -19.974 13.267 -0.995 1.00 48.69 263 SER A C 1
ATOM 2043 O O . SER A 1 263 ? -19.305 13.993 -1.731 1.00 48.69 263 SER A O 1
ATOM 2045 N N . PRO A 1 264 ? -20.326 13.674 0.238 1.00 52.12 264 PRO A N 1
ATOM 2046 C CA . PRO A 1 264 ? -19.851 14.933 0.810 1.00 52.12 264 PRO A CA 1
ATOM 2047 C C . PRO A 1 264 ? -18.334 14.940 1.079 1.00 52.12 264 PRO A C 1
ATOM 2049 O O . PRO A 1 264 ? -17.760 16.017 1.210 1.00 52.12 264 PRO A O 1
ATOM 2052 N N . VAL A 1 265 ? -17.689 13.766 1.133 1.00 54.06 265 VAL A N 1
ATOM 2053 C CA . VAL A 1 265 ? -16.234 13.602 1.294 1.00 54.06 265 VAL A CA 1
ATOM 2054 C C . VAL A 1 265 ? -15.721 12.577 0.267 1.00 54.06 265 VAL A C 1
ATOM 2056 O O . VAL A 1 265 ? -16.261 11.463 0.237 1.00 54.06 265 VAL A O 1
ATOM 2059 N N . PRO A 1 266 ? -14.732 12.910 -0.587 1.00 53.12 266 PRO A N 1
ATOM 2060 C CA . PRO A 1 266 ? -14.181 11.967 -1.560 1.00 53.12 266 PRO A CA 1
ATOM 2061 C C . PRO A 1 266 ? -13.475 10.781 -0.889 1.00 53.12 266 PRO A C 1
ATOM 2063 O O . PRO A 1 266 ? -12.957 10.881 0.225 1.00 53.12 266 PRO A O 1
ATOM 2066 N N . TYR A 1 267 ? -13.441 9.645 -1.578 1.00 46.50 267 TYR A N 1
ATOM 2067 C CA . TYR A 1 267 ? -12.713 8.461 -1.125 1.00 46.50 267 TYR A CA 1
ATOM 2068 C C . TYR A 1 267 ? -11.198 8.710 -1.105 1.00 46.50 267 TYR A C 1
ATOM 2070 O O . TYR A 1 267 ? -10.711 9.539 -1.869 1.00 46.50 267 TYR A O 1
ATOM 2078 N N . HIS A 1 268 ? -10.471 8.043 -0.200 1.00 50.06 268 HIS A N 1
ATOM 2079 C CA . HIS A 1 268 ? -9.028 8.247 0.023 1.00 50.06 268 HIS A CA 1
ATOM 2080 C C . HIS A 1 268 ? -8.595 9.695 0.294 1.00 50.06 268 HIS A C 1
ATOM 2082 O O . HIS A 1 268 ? -7.409 10.002 0.246 1.00 50.06 268 HIS A O 1
ATOM 2088 N N . THR A 1 269 ? -9.527 10.591 0.637 1.00 56.25 269 THR A N 1
ATOM 2089 C CA . THR A 1 269 ? -9.135 11.923 1.099 1.00 56.25 269 THR A CA 1
ATOM 2090 C C . THR A 1 269 ? -8.423 11.757 2.430 1.00 56.25 269 THR A C 1
ATOM 2092 O O . THR A 1 269 ? -9.028 11.301 3.404 1.00 56.25 269 THR A O 1
ATOM 2095 N N . GLU A 1 270 ? -7.148 12.124 2.471 1.00 59.25 270 GLU A N 1
ATOM 2096 C CA . GLU A 1 270 ? -6.430 12.296 3.720 1.00 59.25 270 GLU A CA 1
ATOM 2097 C C . GLU A 1 270 ? -7.015 13.513 4.434 1.00 59.25 270 GLU A C 1
ATOM 2099 O O . GLU A 1 270 ? -6.827 14.662 4.043 1.00 59.25 270 GLU A O 1
ATOM 2104 N N . LEU A 1 271 ? -7.811 13.254 5.467 1.00 61.53 271 LEU A N 1
ATOM 2105 C CA . LEU A 1 271 ? -8.543 14.311 6.156 1.00 61.53 271 LEU A CA 1
ATOM 2106 C C . LEU A 1 271 ? -7.714 14.981 7.247 1.00 61.53 271 LEU A C 1
ATOM 2108 O O . LEU A 1 271 ? -8.190 15.937 7.847 1.00 61.53 271 LEU A O 1
ATOM 2112 N N . ALA A 1 272 ? -6.522 14.481 7.569 1.00 60.28 272 ALA A N 1
ATOM 2113 C CA . ALA A 1 272 ? -5.849 14.885 8.795 1.00 60.28 272 ALA A CA 1
ATOM 2114 C C . ALA A 1 272 ? -5.204 16.273 8.738 1.00 60.28 272 ALA A C 1
ATOM 2116 O O . ALA A 1 272 ? -5.259 16.994 9.739 1.00 60.28 272 ALA A O 1
ATOM 2117 N N . GLU A 1 273 ? -4.662 16.701 7.596 1.00 58.84 273 GLU A N 1
ATOM 2118 C CA . GLU A 1 273 ? -4.104 18.053 7.479 1.00 58.84 273 GLU A CA 1
ATOM 2119 C C . GLU A 1 273 ? -5.205 19.117 7.644 1.00 58.84 273 GLU A C 1
ATOM 2121 O O . GLU A 1 273 ? -5.088 20.003 8.502 1.00 58.84 273 GLU A O 1
ATOM 2126 N N . ASP A 1 274 ? -6.335 18.927 6.954 1.00 64.19 274 ASP A N 1
ATOM 2127 C CA . ASP A 1 274 ? -7.491 19.836 6.930 1.00 64.19 274 ASP A CA 1
ATOM 2128 C C . ASP A 1 274 ? -8.554 19.560 8.016 1.00 64.19 274 ASP A C 1
ATOM 2130 O O . ASP A 1 274 ? -9.561 20.274 8.110 1.00 64.19 274 ASP A O 1
ATOM 2134 N N . ALA A 1 275 ? -8.356 18.549 8.870 1.00 71.81 275 ALA A N 1
ATOM 2135 C CA . ALA A 1 275 ? -9.310 18.194 9.917 1.00 71.81 275 ALA A CA 1
ATOM 2136 C C . ALA A 1 275 ? -9.536 19.360 10.887 1.00 71.81 275 ALA A C 1
ATOM 2138 O O . ALA A 1 275 ? -8.600 20.018 11.360 1.00 71.81 275 ALA A O 1
ATOM 2139 N N . SER A 1 276 ? -10.802 19.573 11.255 1.00 80.56 276 SER A N 1
ATOM 2140 C CA . SER A 1 276 ? -11.148 20.555 12.277 1.00 80.56 276 SER A CA 1
ATOM 2141 C C . SER A 1 276 ? -10.474 20.200 13.615 1.00 80.56 276 SER A C 1
ATOM 2143 O O . SER A 1 276 ? -10.254 19.019 13.905 1.00 80.56 276 SER A O 1
ATOM 2145 N N . PRO A 1 277 ? -10.189 21.185 14.489 1.00 83.56 277 PRO A N 1
ATOM 2146 C CA . PRO A 1 277 ? -9.625 20.911 15.812 1.00 83.56 277 PRO A CA 1
ATOM 2147 C C . PRO A 1 277 ? -10.442 19.903 16.635 1.00 83.56 277 PRO A C 1
ATOM 2149 O O . PRO A 1 277 ? -9.872 19.138 17.404 1.00 83.56 277 PRO A O 1
ATOM 2152 N N . ALA A 1 278 ? -11.766 19.866 16.445 1.00 84.56 278 ALA A N 1
ATOM 2153 C CA . ALA A 1 278 ? -12.643 18.914 17.120 1.00 84.56 278 ALA A CA 1
ATOM 2154 C C . ALA A 1 278 ? -12.424 17.471 16.633 1.00 84.56 278 ALA A C 1
ATOM 2156 O O . ALA A 1 278 ? -12.404 16.554 17.448 1.00 84.56 278 ALA A O 1
ATOM 2157 N N . VAL A 1 279 ? -12.214 17.265 15.326 1.00 85.38 279 VAL A N 1
ATOM 2158 C CA . VAL A 1 279 ? -11.890 15.941 14.766 1.00 85.38 279 VAL A CA 1
ATOM 2159 C C . VAL A 1 279 ? -10.519 15.483 15.249 1.00 85.38 279 VAL A C 1
ATOM 2161 O O . VAL A 1 279 ? -10.395 14.345 15.690 1.00 85.38 279 VAL A O 1
ATOM 2164 N N . LYS A 1 280 ? -9.516 16.373 15.239 1.00 83.38 280 LYS A N 1
ATOM 2165 C CA . LYS A 1 280 ? -8.169 16.069 15.749 1.00 83.38 280 LYS A CA 1
ATOM 2166 C C . LYS A 1 280 ? -8.216 15.638 17.216 1.00 83.38 280 LYS A C 1
ATOM 2168 O O . LYS A 1 280 ? -7.670 14.595 17.553 1.00 83.38 280 LYS A O 1
ATOM 2173 N N . GLN A 1 281 ? -8.961 16.362 18.054 1.00 86.19 281 GLN A N 1
ATOM 2174 C CA . GLN A 1 281 ? -9.163 15.971 19.450 1.00 86.19 281 GLN A CA 1
ATOM 2175 C C . GLN A 1 281 ? -9.860 14.609 19.576 1.00 86.19 281 GLN A C 1
ATOM 2177 O O . GLN A 1 281 ? -9.401 13.759 20.328 1.00 86.19 281 GLN A O 1
ATOM 2182 N N . ALA A 1 282 ? -10.930 14.364 18.814 1.00 88.88 282 ALA A N 1
ATOM 2183 C CA . ALA A 1 282 ? -11.640 13.087 18.866 1.00 88.88 282 ALA A CA 1
ATOM 2184 C C . ALA A 1 282 ? -10.770 11.896 18.414 1.00 88.88 282 ALA A C 1
ATOM 2186 O O . ALA A 1 282 ? -10.964 10.783 18.906 1.00 88.88 282 ALA A O 1
ATOM 2187 N N . LEU A 1 283 ? -9.824 12.113 17.490 1.00 88.31 283 LEU A N 1
ATOM 2188 C CA . LEU A 1 283 ? -8.829 11.111 17.095 1.00 88.31 283 LEU A CA 1
ATOM 2189 C C . LEU A 1 283 ? -7.836 10.833 18.221 1.00 88.31 283 LEU A C 1
ATOM 2191 O O . LEU A 1 283 ? -7.599 9.667 18.528 1.00 88.31 283 LEU A O 1
ATOM 2195 N N . THR A 1 284 ? -7.313 11.877 18.870 1.00 86.12 284 THR A N 1
ATOM 2196 C CA . THR A 1 284 ? -6.473 11.731 20.066 1.00 86.12 284 THR A CA 1
ATOM 2197 C C . THR A 1 284 ? -7.210 10.949 21.152 1.00 86.12 284 THR A C 1
ATOM 2199 O O . THR A 1 284 ? -6.678 9.973 21.668 1.00 86.12 284 THR A O 1
ATOM 2202 N N . ASP A 1 285 ? -8.470 11.287 21.432 1.00 88.12 285 ASP A N 1
ATOM 2203 C CA . ASP A 1 285 ? -9.279 10.587 22.434 1.00 88.12 285 ASP A CA 1
ATOM 2204 C C . ASP A 1 285 ? -9.483 9.103 22.080 1.00 88.12 285 ASP A C 1
ATOM 2206 O O . ASP A 1 285 ? -9.497 8.243 22.961 1.00 88.12 285 ASP A O 1
ATOM 2210 N N . ALA A 1 286 ? -9.663 8.781 20.794 1.00 90.75 286 ALA A N 1
ATOM 2211 C CA . ALA A 1 286 ? -9.775 7.400 20.329 1.00 90.75 286 ALA A CA 1
ATOM 2212 C C . ALA A 1 286 ? -8.448 6.636 20.464 1.00 90.75 286 ALA A C 1
ATOM 2214 O O . ALA A 1 286 ? -8.461 5.480 20.885 1.00 90.75 286 ALA A O 1
ATOM 2215 N N . LYS A 1 287 ? -7.315 7.283 20.164 1.00 88.06 287 LYS A N 1
ATOM 2216 C CA . LYS A 1 287 ? -5.976 6.705 20.331 1.00 88.06 287 LYS A CA 1
ATOM 2217 C C . LYS A 1 287 ? -5.686 6.361 21.786 1.00 88.06 287 LYS A C 1
ATOM 2219 O O . LYS A 1 287 ? -5.374 5.209 22.077 1.00 88.06 287 LYS A O 1
ATOM 2224 N N . VAL A 1 288 ? -5.898 7.322 22.683 1.00 85.69 288 VAL A N 1
ATOM 2225 C CA . VAL A 1 288 ? -5.725 7.144 24.132 1.00 85.69 288 VAL A CA 1
ATOM 2226 C C . VAL A 1 288 ? -6.588 5.984 24.630 1.00 85.69 288 VAL A C 1
ATOM 2228 O O . VAL A 1 288 ? -6.108 5.097 25.334 1.00 85.69 288 VAL A O 1
ATOM 2231 N N . ALA A 1 289 ? -7.865 5.947 24.229 1.00 89.62 289 ALA A N 1
ATOM 2232 C CA . ALA A 1 289 ? -8.768 4.864 24.607 1.00 89.62 289 ALA A CA 1
ATOM 2233 C C . ALA A 1 289 ? -8.276 3.497 24.100 1.00 89.62 289 ALA A C 1
ATOM 2235 O O . ALA A 1 289 ? -8.323 2.521 24.845 1.00 89.62 289 ALA A O 1
ATOM 2236 N N . SER A 1 290 ? -7.772 3.421 22.865 1.00 89.88 290 SER A N 1
ATOM 2237 C CA . SER A 1 290 ? -7.221 2.188 22.295 1.00 89.88 290 SER A CA 1
ATOM 2238 C C . SER A 1 290 ? -5.996 1.684 23.059 1.00 89.88 290 SER A C 1
ATOM 2240 O O . SER A 1 290 ? -5.878 0.484 23.297 1.00 89.88 290 SER A O 1
ATOM 2242 N N . GLU A 1 291 ? -5.083 2.577 23.442 1.00 85.44 291 GLU A N 1
ATOM 2243 C CA . GLU A 1 291 ? -3.877 2.213 24.194 1.00 85.44 291 GLU A CA 1
ATOM 2244 C C . GLU A 1 291 ? -4.214 1.704 25.588 1.00 85.44 291 GLU A C 1
ATOM 2246 O O . GLU A 1 291 ? -3.671 0.692 26.022 1.00 85.44 291 GLU A O 1
ATOM 2251 N N . ILE A 1 292 ? -5.151 2.358 26.274 1.00 86.00 292 ILE A N 1
ATOM 2252 C CA . ILE A 1 292 ? -5.612 1.909 27.590 1.00 86.00 292 ILE A CA 1
ATOM 2253 C C . ILE A 1 292 ? -6.318 0.550 27.472 1.00 86.00 292 ILE A C 1
ATOM 2255 O O . ILE A 1 292 ? -6.075 -0.339 28.287 1.00 86.00 292 ILE A O 1
ATOM 2259 N N . ALA A 1 293 ? -7.149 0.363 26.441 1.00 88.00 293 ALA A N 1
ATOM 2260 C CA . ALA A 1 293 ? -7.897 -0.873 26.219 1.00 88.00 293 ALA A CA 1
ATOM 2261 C C . ALA A 1 293 ? -7.017 -2.073 25.816 1.00 88.00 293 ALA A C 1
ATOM 2263 O O . ALA A 1 293 ? -7.455 -3.205 25.996 1.00 88.00 293 ALA A O 1
ATOM 2264 N N . SER A 1 294 ? -5.781 -1.851 25.345 1.00 79.06 294 SER A N 1
ATOM 2265 C CA . SER A 1 294 ? -4.834 -2.905 24.919 1.00 79.06 294 SER A CA 1
ATOM 2266 C C . SER A 1 294 ? -4.448 -3.914 26.009 1.00 79.06 294 SER A C 1
ATOM 2268 O O . SER A 1 294 ? -3.844 -4.942 25.721 1.00 79.06 294 SER A O 1
ATOM 2270 N N . GLY A 1 295 ? -4.790 -3.639 27.271 1.00 74.75 295 GLY A N 1
ATOM 2271 C CA . GLY A 1 295 ? -4.648 -4.612 28.349 1.00 74.75 295 GLY A CA 1
ATOM 2272 C C . GLY A 1 295 ? -5.620 -5.793 28.258 1.00 74.75 295 GLY A C 1
ATOM 2273 O O . GLY A 1 295 ? -5.506 -6.685 29.091 1.00 74.75 295 GLY A O 1
ATOM 2274 N N . ASP A 1 296 ? -6.568 -5.788 27.308 1.00 82.12 296 ASP A N 1
ATOM 2275 C CA . ASP A 1 296 ? -7.514 -6.874 26.991 1.00 82.12 296 ASP A CA 1
ATOM 2276 C C . ASP A 1 296 ? -8.302 -7.421 28.198 1.00 82.12 296 ASP A C 1
ATOM 2278 O O . ASP A 1 296 ? -8.765 -8.558 28.208 1.00 82.12 296 ASP A O 1
ATOM 2282 N N . THR A 1 297 ? -8.494 -6.597 29.229 1.00 91.00 297 THR A N 1
ATOM 2283 C CA . THR A 1 297 ? -9.239 -6.945 30.448 1.00 91.00 297 THR A CA 1
ATOM 2284 C C . THR A 1 297 ? -10.425 -6.014 30.630 1.00 91.00 297 THR A C 1
ATOM 2286 O O . THR A 1 297 ? -10.410 -4.873 30.163 1.00 91.00 297 THR A O 1
ATOM 2289 N N . PHE A 1 298 ? -11.445 -6.453 31.369 1.00 92.75 298 PHE A N 1
ATOM 2290 C CA . PHE A 1 298 ? -12.611 -5.609 31.639 1.00 92.75 298 PHE A CA 1
ATOM 2291 C C . PHE A 1 298 ? -12.221 -4.275 32.295 1.00 92.75 298 PHE A C 1
ATOM 2293 O O . PHE A 1 298 ? -12.751 -3.222 31.949 1.00 92.75 298 PHE A O 1
ATOM 2300 N N . GLU A 1 299 ? -11.233 -4.312 33.191 1.00 90.31 299 GLU A N 1
ATOM 2301 C CA . GLU A 1 299 ? -10.631 -3.137 33.822 1.00 90.31 299 GLU A CA 1
ATOM 2302 C C . GLU A 1 299 ? -10.115 -2.122 32.787 1.00 90.31 299 GLU A C 1
ATOM 2304 O O . GLU A 1 299 ? -10.472 -0.943 32.843 1.00 90.31 299 GLU A O 1
ATOM 2309 N N . SER A 1 300 ? -9.313 -2.585 31.823 1.00 89.88 300 SER A N 1
ATOM 2310 C CA . SER A 1 300 ? -8.741 -1.765 30.750 1.00 89.88 300 SER A CA 1
ATOM 2311 C C . SER A 1 300 ? -9.821 -1.111 29.891 1.00 89.88 300 SER A C 1
ATOM 2313 O O . SER A 1 300 ? -9.733 0.075 29.575 1.00 89.88 300 SER A O 1
ATOM 2315 N N . TYR A 1 301 ? -10.887 -1.846 29.565 1.00 92.12 301 TYR A N 1
ATOM 2316 C CA . TYR A 1 301 ? -12.015 -1.286 28.821 1.00 92.12 301 TYR A CA 1
ATOM 2317 C C . TYR A 1 301 ? -12.723 -0.192 29.626 1.00 92.12 301 TYR A C 1
ATOM 2319 O O . TYR A 1 301 ? -12.991 0.880 29.090 1.00 92.12 301 TYR A O 1
ATOM 2327 N N . VAL A 1 302 ? -12.993 -0.422 30.916 1.00 91.19 302 VAL A N 1
ATOM 2328 C CA . VAL A 1 302 ? -13.652 0.569 31.784 1.00 91.19 302 VAL A CA 1
ATOM 2329 C C . VAL A 1 302 ? -12.806 1.839 31.920 1.00 91.19 302 VAL A C 1
ATOM 2331 O O . VAL A 1 302 ? -13.344 2.944 31.838 1.00 91.19 302 VAL A O 1
ATOM 2334 N N . GLN A 1 303 ? -11.487 1.708 32.068 1.00 87.88 303 GLN A N 1
ATOM 2335 C CA . GLN A 1 303 ? -10.575 2.857 32.124 1.00 87.88 303 GLN A CA 1
ATOM 2336 C C . GLN A 1 303 ? -10.564 3.648 30.813 1.00 87.88 303 GLN A C 1
ATOM 2338 O O . GLN A 1 303 ? -10.645 4.878 30.831 1.00 87.88 303 GLN A O 1
ATOM 2343 N N . ALA A 1 304 ? -10.533 2.957 29.672 1.00 89.69 304 ALA A N 1
ATOM 2344 C CA . ALA A 1 304 ? -10.540 3.575 28.348 1.00 89.69 304 ALA A CA 1
ATOM 2345 C C . ALA A 1 304 ? -11.806 4.410 28.070 1.00 89.69 304 ALA A C 1
ATOM 2347 O O . ALA A 1 304 ? -11.781 5.321 27.240 1.00 89.69 304 ALA A O 1
ATOM 2348 N N . LEU A 1 305 ? -12.912 4.147 28.776 1.00 89.62 305 LEU A N 1
ATOM 2349 C CA . LEU A 1 305 ? -14.134 4.950 28.677 1.00 89.62 305 LEU A CA 1
ATOM 2350 C C . LEU A 1 305 ? -14.022 6.307 29.374 1.00 89.62 305 LEU A C 1
ATOM 2352 O O . LEU A 1 305 ? -14.743 7.224 28.984 1.00 89.62 305 LEU A O 1
ATOM 2356 N N . SER A 1 306 ? -13.145 6.438 30.379 1.00 80.94 306 SER A N 1
ATOM 2357 C CA . SER A 1 306 ? -12.973 7.666 31.172 1.00 80.94 306 SER A CA 1
ATOM 2358 C C . SER A 1 306 ? -14.314 8.233 31.677 1.00 80.94 306 SER A C 1
ATOM 2360 O O . SER A 1 306 ? -14.675 9.379 31.408 1.00 80.94 306 SER A O 1
ATOM 2362 N N . MET A 1 307 ? -15.082 7.390 32.377 1.00 78.75 307 MET A N 1
ATOM 2363 C CA . MET A 1 307 ? -16.431 7.691 32.886 1.00 78.75 307 MET A CA 1
ATOM 2364 C C . MET A 1 307 ? -16.468 8.888 33.874 1.00 78.75 307 MET A C 1
ATOM 2366 O O . MET A 1 307 ? -15.455 9.264 34.460 1.00 78.75 307 MET A O 1
ATOM 2370 N N . GLN A 1 308 ? -17.653 9.495 34.037 1.00 71.50 308 GLN A N 1
ATOM 2371 C CA . GLN A 1 308 ? -17.931 10.831 34.617 1.00 71.50 308 GLN A CA 1
ATOM 2372 C C . GLN A 1 308 ? -18.592 10.785 36.035 1.00 71.50 308 GLN A C 1
ATOM 2374 O O . GLN A 1 308 ? -18.784 9.696 36.569 1.00 71.50 308 GLN A O 1
ATOM 2379 N N . PRO A 1 309 ? -18.924 11.924 36.705 1.00 55.25 309 PRO A N 1
ATOM 2380 C CA . PRO A 1 309 ? -19.059 12.025 38.176 1.00 55.25 309 PRO A CA 1
ATOM 2381 C C . PRO A 1 309 ? -20.212 11.273 38.865 1.00 55.25 309 PRO A C 1
ATOM 2383 O O . PRO A 1 309 ? -20.338 11.344 40.086 1.00 55.25 309 PRO A O 1
ATOM 2386 N N . THR A 1 310 ? -21.084 10.594 38.123 1.00 72.06 310 THR A N 1
ATOM 2387 C CA . THR A 1 310 ? -22.137 9.710 38.667 1.00 72.06 310 THR A CA 1
ATOM 2388 C C . THR A 1 310 ? -21.566 8.457 39.328 1.00 72.06 310 THR A C 1
ATOM 2390 O O . THR A 1 310 ? -22.291 7.737 40.007 1.00 72.06 310 THR A O 1
ATOM 2393 N N . MET A 1 311 ? -20.266 8.207 39.162 1.00 74.81 311 MET A N 1
ATOM 2394 C CA . MET A 1 311 ? -19.545 7.142 39.846 1.00 74.81 311 MET A CA 1
ATOM 2395 C C . MET A 1 311 ? -19.411 7.399 41.350 1.00 74.81 311 MET A C 1
ATOM 2397 O O . MET A 1 311 ? -19.376 8.543 41.803 1.00 74.81 311 MET A O 1
ATOM 2401 N N . TYR A 1 312 ? -19.247 6.327 42.124 1.00 80.44 312 TYR A N 1
ATOM 2402 C CA . TYR A 1 312 ? -18.990 6.404 43.561 1.00 80.44 312 TYR A CA 1
ATOM 2403 C C . TYR A 1 312 ? -17.715 5.653 43.955 1.00 80.44 312 TYR A C 1
ATOM 2405 O O . TYR A 1 312 ? -17.338 4.673 43.315 1.00 80.44 312 TYR A O 1
ATOM 2413 N N . ARG A 1 313 ? -17.070 6.083 45.045 1.00 77.25 313 ARG A N 1
ATOM 2414 C CA . ARG A 1 313 ? -15.870 5.451 45.623 1.00 77.25 313 ARG A CA 1
ATOM 2415 C C . ARG A 1 313 ? -16.001 5.271 47.141 1.00 77.25 313 ARG A C 1
ATOM 2417 O O . ARG A 1 313 ? -16.723 6.056 47.763 1.00 77.25 313 ARG A O 1
ATOM 2424 N N . PRO A 1 314 ? -15.293 4.318 47.768 1.00 73.56 314 PRO A N 1
ATOM 2425 C CA . PRO A 1 314 ? -15.313 4.197 49.221 1.00 73.56 314 PRO A CA 1
ATOM 2426 C C . PRO A 1 314 ? -14.643 5.418 49.870 1.00 73.56 314 PRO A C 1
ATOM 2428 O O . PRO A 1 314 ? -13.614 5.909 49.394 1.00 73.56 314 PRO A O 1
ATOM 2431 N N . GLU A 1 315 ? -15.222 5.934 50.952 1.00 66.69 315 GLU A N 1
ATOM 2432 C CA . GLU A 1 315 ? -14.613 7.028 51.708 1.00 66.69 315 GLU A CA 1
ATOM 2433 C C . GLU A 1 315 ? -13.302 6.563 52.371 1.00 66.69 315 GLU A C 1
ATOM 2435 O O . GLU A 1 315 ? -13.280 5.596 53.126 1.00 66.69 315 GLU A O 1
ATOM 2440 N N . PHE A 1 316 ? -12.198 7.296 52.172 1.00 59.84 316 PHE A N 1
ATOM 2441 C CA . PHE A 1 316 ? -10.897 6.989 52.797 1.00 59.84 316 PHE A CA 1
ATOM 2442 C C . PHE A 1 316 ? -10.921 6.981 54.344 1.00 59.84 316 PHE A C 1
ATOM 2444 O O . PHE A 1 316 ? -9.927 6.610 54.969 1.00 59.84 316 PHE A O 1
ATOM 2451 N N . ALA A 1 317 ? -12.015 7.433 54.969 1.00 54.53 317 ALA A N 1
ATOM 2452 C CA . ALA A 1 317 ? -12.144 7.629 56.411 1.00 54.53 317 ALA A CA 1
ATOM 2453 C C . ALA A 1 317 ? -13.196 6.733 57.097 1.00 54.53 317 ALA A C 1
ATOM 2455 O O . ALA A 1 317 ? -13.180 6.654 58.329 1.00 54.53 317 ALA A O 1
ATOM 2456 N N . ALA A 1 318 ? -14.072 6.051 56.350 1.00 52.12 318 ALA A N 1
ATOM 2457 C CA . ALA A 1 318 ? -15.096 5.165 56.898 1.00 52.12 318 ALA A CA 1
ATOM 2458 C C . ALA A 1 318 ? -15.273 3.942 55.986 1.00 52.12 318 ALA A C 1
ATOM 2460 O O . ALA A 1 318 ? -15.663 4.070 54.829 1.00 52.12 318 ALA A O 1
ATOM 2461 N N . GLU A 1 319 ? -14.964 2.755 56.510 1.00 50.41 319 GLU A N 1
ATOM 2462 C CA . GLU A 1 319 ? -15.240 1.498 55.812 1.00 50.41 319 GLU A CA 1
ATOM 2463 C C . GLU A 1 319 ? -16.767 1.373 55.640 1.00 50.41 319 GLU A C 1
ATOM 2465 O O . GLU A 1 319 ? -17.500 1.409 56.630 1.00 50.41 319 GLU A O 1
ATOM 2470 N N . ASP A 1 320 ? -17.208 1.281 54.379 1.00 57.78 320 ASP A N 1
ATOM 2471 C CA . ASP A 1 320 ? -18.555 0.925 53.887 1.00 57.78 320 ASP A CA 1
ATOM 2472 C C . ASP A 1 320 ? -19.489 2.039 53.356 1.00 57.78 320 ASP A C 1
ATOM 2474 O O . ASP A 1 320 ? -20.619 1.721 52.977 1.00 57.78 320 ASP A O 1
ATOM 2478 N N . GLU A 1 321 ? -19.074 3.310 53.232 1.00 73.38 321 GLU A N 1
ATOM 2479 C CA . GLU A 1 321 ? -19.907 4.335 52.559 1.00 73.38 321 GLU A CA 1
ATOM 2480 C C . GLU A 1 321 ? -19.362 4.729 51.173 1.00 73.38 321 GLU A C 1
ATOM 2482 O O . GLU A 1 321 ? -18.236 5.212 51.026 1.00 73.38 321 GLU A O 1
ATOM 2487 N N . TRP A 1 322 ? -20.189 4.517 50.141 1.00 80.12 322 TRP A N 1
ATOM 2488 C CA . TRP A 1 322 ? -19.941 4.973 48.774 1.00 80.12 322 TRP A CA 1
ATOM 2489 C C . TRP A 1 322 ? -20.208 6.476 48.671 1.00 80.12 322 TRP A C 1
ATOM 2491 O O . TRP A 1 322 ? -21.331 6.947 48.844 1.00 80.12 322 TRP A O 1
ATOM 2501 N N . THR A 1 323 ? -19.167 7.234 48.357 1.00 79.88 323 THR A N 1
ATOM 2502 C CA . THR A 1 323 ? -19.214 8.688 48.186 1.00 79.88 323 THR A CA 1
ATOM 2503 C C . THR A 1 323 ? -19.206 9.048 46.704 1.00 79.88 323 THR A C 1
ATOM 2505 O O . THR A 1 323 ? -18.455 8.419 45.956 1.00 79.88 323 THR A O 1
ATOM 2508 N N . PRO A 1 324 ? -20.016 10.029 46.257 1.00 80.25 324 PRO A N 1
ATOM 2509 C CA . PRO A 1 324 ? -19.968 10.500 44.877 1.00 80.25 324 PRO A CA 1
ATOM 2510 C C . PRO A 1 324 ? -18.549 10.910 44.479 1.00 80.25 324 PRO A C 1
ATOM 2512 O O . PRO A 1 324 ? -17.819 11.494 45.287 1.00 80.25 324 PRO A O 1
ATOM 2515 N N . ALA A 1 325 ? -18.176 10.613 43.239 1.00 74.50 325 ALA A N 1
ATOM 2516 C CA . ALA A 1 325 ? -16.920 11.048 42.654 1.00 74.50 325 ALA A CA 1
ATOM 2517 C C . ALA A 1 325 ? -16.799 12.578 42.705 1.00 74.50 325 ALA A C 1
ATOM 2519 O O . ALA A 1 325 ? -17.792 13.309 42.629 1.00 74.50 325 ALA A O 1
ATOM 2520 N N . ASP A 1 326 ? -15.566 13.063 42.854 1.00 73.25 326 ASP A N 1
ATOM 2521 C CA . ASP A 1 326 ? -15.283 14.494 42.801 1.00 73.25 326 ASP A CA 1
ATOM 2522 C C . ASP A 1 326 ? -15.647 15.010 41.398 1.00 73.25 326 ASP A C 1
ATOM 2524 O O . ASP A 1 326 ? -15.076 14.525 40.419 1.00 73.25 326 ASP A O 1
ATOM 2528 N N . PRO A 1 327 ? -16.575 15.978 41.274 1.00 67.19 327 PRO A N 1
ATOM 2529 C CA . PRO A 1 327 ? -16.961 16.542 39.985 1.00 67.19 327 PRO A CA 1
ATOM 2530 C C . PRO A 1 327 ? -15.789 17.143 39.203 1.00 67.19 327 PRO A C 1
ATOM 2532 O O . PRO A 1 327 ? -15.859 17.222 37.978 1.00 67.19 327 PRO A O 1
ATOM 2535 N N . ASP A 1 328 ? -14.728 17.565 39.900 1.00 69.12 328 ASP A N 1
ATOM 2536 C CA . ASP A 1 328 ? -13.520 18.126 39.294 1.00 69.12 328 ASP A CA 1
ATOM 2537 C C . ASP A 1 328 ? -12.548 17.028 38.808 1.00 69.12 328 ASP A C 1
ATOM 2539 O O . ASP A 1 328 ? -11.609 17.303 38.056 1.00 69.12 328 ASP A O 1
ATOM 2543 N N . HIS A 1 329 ? -12.775 15.770 39.200 1.00 68.31 329 HIS A N 1
ATOM 2544 C CA . HIS A 1 329 ? -12.040 14.601 38.726 1.00 68.31 329 HIS A CA 1
ATOM 2545 C C . HIS A 1 329 ? -12.782 14.008 37.522 1.00 68.31 329 HIS A C 1
ATOM 2547 O O . HIS A 1 329 ? -13.691 13.194 37.647 1.00 68.31 329 HIS A O 1
ATOM 2553 N N . GLY A 1 330 ? -12.424 14.472 36.326 1.00 61.72 330 GLY A N 1
ATOM 2554 C CA . GLY A 1 330 ? -13.115 14.133 35.077 1.00 61.72 330 GLY A CA 1
ATOM 2555 C C . GLY A 1 330 ? -12.852 12.727 34.517 1.00 61.72 330 GLY A C 1
ATOM 2556 O O . GLY A 1 330 ? -12.964 12.565 33.306 1.00 61.72 330 GLY A O 1
ATOM 2557 N N . TYR A 1 331 ? -12.442 11.754 35.339 1.00 72.62 331 TYR A N 1
ATOM 2558 C CA . TYR A 1 331 ? -12.100 10.385 34.928 1.00 72.62 331 TYR A CA 1
ATOM 2559 C C . TYR A 1 331 ? -12.214 9.386 36.095 1.00 72.62 331 TYR A C 1
ATOM 2561 O O . TYR A 1 331 ? -12.282 9.768 37.265 1.00 72.62 331 TYR A O 1
ATOM 2569 N N . THR A 1 332 ? -12.215 8.089 35.773 1.00 76.81 332 THR A N 1
ATOM 2570 C CA . THR A 1 332 ? -12.239 6.972 36.733 1.00 76.81 332 THR A CA 1
ATOM 2571 C C . THR A 1 332 ? -11.027 6.966 37.669 1.00 76.81 332 THR A C 1
ATOM 2573 O O . THR A 1 332 ? -9.904 7.196 37.222 1.00 76.81 332 THR A O 1
ATOM 2576 N N . TYR A 1 333 ? -11.213 6.627 38.949 1.00 77.44 333 TYR A N 1
ATOM 2577 C CA . TYR A 1 333 ? -10.108 6.612 39.912 1.00 77.44 333 TYR A CA 1
ATOM 2578 C C . TYR A 1 333 ? -9.262 5.347 39.788 1.00 77.44 333 TYR A C 1
ATOM 2580 O O . TYR A 1 333 ? -9.768 4.242 39.984 1.00 77.44 333 TYR A O 1
ATOM 2588 N N . GLY A 1 334 ? -7.968 5.535 39.531 1.00 82.62 334 GLY A N 1
ATOM 2589 C CA . GLY A 1 334 ? -6.962 4.484 39.637 1.00 82.62 334 GLY A CA 1
ATOM 2590 C C . GLY A 1 334 ? -6.622 4.139 41.089 1.00 82.62 334 GLY A C 1
ATOM 2591 O O . GLY A 1 334 ? -6.784 4.954 41.999 1.00 82.62 334 GLY A O 1
ATOM 2592 N N . ASP A 1 335 ? -6.143 2.915 41.280 1.00 82.88 335 ASP A N 1
ATOM 2593 C CA . ASP A 1 335 ? -5.867 2.260 42.560 1.00 82.88 335 ASP A CA 1
ATOM 2594 C C . ASP A 1 335 ? -7.058 2.282 43.536 1.00 82.88 335 ASP A C 1
ATOM 2596 O O . ASP A 1 335 ? -6.891 2.356 44.759 1.00 82.88 335 ASP A O 1
ATOM 2600 N N . ALA A 1 336 ? -8.281 2.208 42.999 1.00 85.06 336 ALA A N 1
ATOM 2601 C CA . ALA A 1 336 ? -9.512 2.327 43.770 1.00 85.06 336 ALA A CA 1
ATOM 2602 C C . ALA A 1 336 ? -10.672 1.490 43.206 1.00 85.06 336 ALA A C 1
ATOM 2604 O O . ALA A 1 336 ? -10.751 1.199 42.011 1.00 85.06 336 ALA A O 1
ATOM 2605 N N . TRP A 1 337 ? -11.616 1.152 44.092 1.00 87.50 337 TRP A N 1
ATOM 2606 C CA . TRP A 1 337 ? -12.925 0.627 43.708 1.00 87.50 337 TRP A CA 1
ATOM 2607 C C . TRP A 1 337 ? -13.837 1.754 43.224 1.00 87.50 337 TRP A C 1
ATOM 2609 O O . TRP A 1 337 ? -13.971 2.781 43.893 1.00 87.50 337 TRP A O 1
ATOM 2619 N N . ASN A 1 338 ? -14.498 1.517 42.095 1.00 87.88 338 ASN A N 1
ATOM 2620 C CA . ASN A 1 338 ? -15.443 2.427 41.465 1.00 87.88 338 ASN A CA 1
ATOM 2621 C C . ASN A 1 338 ? -16.795 1.712 41.317 1.00 87.88 338 ASN A C 1
ATOM 2623 O O . ASN A 1 338 ? -16.847 0.606 40.783 1.00 87.88 338 ASN A O 1
ATOM 2627 N N . VAL A 1 339 ? -17.880 2.340 41.770 1.00 90.75 339 VAL A N 1
ATOM 2628 C CA . VAL A 1 339 ? -19.263 1.921 41.479 1.00 90.75 339 VAL A CA 1
ATOM 2629 C C . VAL A 1 339 ? -19.781 2.770 40.337 1.00 90.75 339 VAL A C 1
ATOM 2631 O O . VAL A 1 339 ? -19.762 3.997 40.432 1.00 90.75 339 VAL A O 1
ATOM 2634 N N . ILE A 1 340 ? -20.249 2.117 39.280 1.00 90.94 340 ILE A N 1
ATOM 2635 C CA . ILE A 1 340 ? -20.719 2.749 38.052 1.00 90.94 340 ILE A CA 1
ATOM 2636 C C . ILE A 1 340 ? -22.136 2.238 37.758 1.00 90.94 340 ILE A C 1
ATOM 2638 O O . ILE A 1 340 ? -22.317 1.017 37.685 1.00 90.94 340 ILE A O 1
ATOM 2642 N N . PRO A 1 341 ? -23.130 3.124 37.568 1.00 92.81 341 PRO A N 1
ATOM 2643 C CA . PRO A 1 341 ? -24.469 2.718 37.152 1.00 92.81 341 PRO A CA 1
ATOM 2644 C C . PRO A 1 341 ? -24.435 1.863 35.880 1.00 92.81 341 PRO A C 1
ATOM 2646 O O . PRO A 1 341 ? -23.687 2.148 34.938 1.00 92.81 341 PRO A O 1
ATOM 2649 N N . ALA A 1 342 ? -25.222 0.786 35.865 1.00 93.75 342 ALA A N 1
ATOM 2650 C CA . ALA A 1 342 ? -25.163 -0.210 34.803 1.00 93.75 342 ALA A CA 1
ATOM 2651 C C . ALA A 1 342 ? -25.564 0.351 33.438 1.00 93.75 342 ALA A C 1
ATOM 2653 O O . ALA A 1 342 ? -24.879 0.102 32.451 1.00 93.75 342 ALA A O 1
ATOM 2654 N N . ASP A 1 343 ? -26.627 1.150 33.391 1.00 93.44 343 ASP A N 1
ATOM 2655 C CA . ASP A 1 343 ? -27.125 1.786 32.173 1.00 93.44 343 ASP A CA 1
ATOM 2656 C C . ASP A 1 343 ? -26.105 2.757 31.563 1.00 93.44 343 ASP A C 1
ATOM 2658 O O . ASP A 1 343 ? -25.928 2.797 30.341 1.00 93.44 343 ASP A O 1
ATOM 2662 N N . GLU A 1 344 ? -25.399 3.509 32.407 1.00 92.44 344 GLU A N 1
ATOM 2663 C CA . GLU A 1 344 ? -24.350 4.429 31.979 1.00 92.44 344 GLU A CA 1
ATOM 2664 C C . GLU A 1 344 ? -23.141 3.684 31.411 1.00 92.44 344 GLU A C 1
ATOM 2666 O O . GLU A 1 344 ? -22.669 4.026 30.322 1.00 92.44 344 GLU A O 1
ATOM 2671 N N . LEU A 1 345 ? -22.661 2.646 32.108 1.00 92.62 345 LEU A N 1
ATOM 2672 C CA . LEU A 1 345 ? -21.512 1.869 31.645 1.00 92.62 345 LEU A CA 1
ATOM 2673 C C . LEU A 1 345 ? -21.834 1.114 30.350 1.00 92.62 345 LEU A C 1
ATOM 2675 O O . LEU A 1 345 ? -21.058 1.170 29.400 1.00 92.62 345 LEU A O 1
ATOM 2679 N N . GLU A 1 346 ? -22.996 0.466 30.280 1.00 94.75 346 GLU A N 1
ATOM 2680 C CA . GLU A 1 346 ? -23.465 -0.253 29.090 1.00 94.75 346 GLU A CA 1
ATOM 2681 C C . GLU A 1 346 ? -23.590 0.684 27.882 1.00 94.75 346 GLU A C 1
ATOM 2683 O O . GLU A 1 346 ? -23.116 0.369 26.789 1.00 94.75 346 GLU A O 1
ATOM 2688 N N . THR A 1 347 ? -24.144 1.884 28.083 1.00 93.12 347 THR A N 1
ATOM 2689 C CA . THR A 1 347 ? -24.239 2.902 27.027 1.00 93.12 347 THR A CA 1
ATOM 2690 C C . THR A 1 347 ? -22.858 3.363 26.563 1.00 93.12 347 THR A C 1
ATOM 2692 O O . THR A 1 347 ? -22.631 3.536 25.362 1.00 93.12 347 THR A O 1
ATOM 2695 N N . ALA A 1 348 ? -21.922 3.564 27.492 1.00 92.88 348 ALA A N 1
ATOM 2696 C CA . ALA A 1 348 ? -20.563 3.978 27.170 1.00 92.88 348 ALA A CA 1
ATOM 2697 C C . ALA A 1 348 ? -19.797 2.891 26.397 1.00 92.88 348 ALA A C 1
ATOM 2699 O O . ALA A 1 348 ? -19.168 3.208 25.385 1.00 92.88 348 ALA A O 1
ATOM 2700 N N . PHE A 1 349 ? -19.924 1.619 26.792 1.00 94.62 349 PHE A N 1
ATOM 2701 C CA . PHE A 1 349 ? -19.377 0.472 26.058 1.00 94.62 349 PHE A CA 1
ATOM 2702 C C . PHE A 1 349 ? -19.933 0.392 24.637 1.00 94.62 349 PHE A C 1
ATOM 2704 O O . PHE A 1 349 ? -19.169 0.323 23.669 1.00 94.62 349 PHE A O 1
ATOM 2711 N N . GLN A 1 350 ? -21.256 0.492 24.492 1.00 92.88 350 GLN A N 1
ATOM 2712 C CA . GLN A 1 350 ? -21.897 0.457 23.183 1.00 92.88 350 GLN A CA 1
ATOM 2713 C C . GLN A 1 350 ? -21.424 1.621 22.304 1.00 92.88 350 GLN A C 1
ATOM 2715 O O . GLN A 1 350 ? -21.190 1.454 21.106 1.00 92.88 350 GLN A O 1
ATOM 2720 N N . ARG A 1 351 ? -21.246 2.812 22.883 1.00 93.06 351 ARG A N 1
ATOM 2721 C CA . ARG A 1 351 ? -20.814 3.999 22.143 1.00 93.06 351 ARG A CA 1
ATOM 2722 C C . ARG A 1 351 ? -19.341 3.939 21.740 1.00 93.06 351 ARG A C 1
ATOM 2724 O O . ARG A 1 351 ? -19.038 4.249 20.591 1.00 93.06 351 ARG A O 1
ATOM 2731 N N . ARG A 1 352 ? -18.433 3.566 22.649 1.00 94.31 352 ARG A N 1
ATOM 2732 C CA . ARG A 1 352 ? -16.984 3.565 22.389 1.00 94.31 352 ARG A CA 1
ATOM 2733 C C . ARG A 1 352 ? -16.510 2.323 21.651 1.00 94.31 352 ARG A C 1
ATOM 2735 O O . ARG A 1 352 ? -15.690 2.482 20.763 1.00 94.31 352 ARG A O 1
ATOM 2742 N N . PHE A 1 353 ? -17.016 1.137 21.976 1.00 94.25 353 PHE A N 1
ATOM 2743 C CA . PHE A 1 353 ? -16.522 -0.137 21.433 1.00 94.25 353 PHE A CA 1
ATOM 2744 C C . PHE A 1 353 ? -17.549 -0.875 20.566 1.00 94.25 353 PHE A C 1
ATOM 2746 O O . PHE A 1 353 ? -17.220 -1.856 19.914 1.00 94.25 353 PHE A O 1
ATOM 2753 N N . GLY A 1 354 ? -18.814 -0.436 20.558 1.00 92.62 354 GLY A N 1
ATOM 2754 C CA . GLY A 1 354 ? -19.881 -1.164 19.858 1.00 92.62 354 GLY A CA 1
ATOM 2755 C C . GLY A 1 354 ? -20.329 -2.443 20.568 1.00 92.62 354 GLY A C 1
ATOM 2756 O O . GLY A 1 354 ? -21.077 -3.221 19.980 1.00 92.62 354 GLY A O 1
ATOM 2757 N N . ILE A 1 355 ? -19.895 -2.638 21.814 1.00 94.25 355 ILE A N 1
ATOM 2758 C CA . ILE A 1 355 ? -20.121 -3.843 22.611 1.00 94.25 355 ILE A CA 1
ATOM 2759 C C . ILE A 1 355 ? -21.397 -3.711 23.444 1.00 94.25 355 ILE A C 1
ATOM 2761 O O . ILE A 1 355 ? -21.544 -2.761 24.214 1.00 94.25 355 ILE A O 1
ATOM 2765 N N . ASP A 1 356 ? -22.260 -4.722 23.348 1.00 93.62 356 ASP A N 1
ATOM 2766 C CA . ASP A 1 356 ? -23.394 -4.923 24.248 1.00 93.62 356 ASP A CA 1
ATOM 2767 C C . ASP A 1 356 ? -22.957 -5.813 25.419 1.00 93.62 356 ASP A C 1
ATOM 2769 O O . ASP A 1 356 ? -22.874 -7.036 25.287 1.00 93.62 356 ASP A O 1
ATOM 2773 N N . LEU A 1 357 ? -22.688 -5.209 26.581 1.00 93.38 357 LEU A N 1
ATOM 2774 C CA . LEU A 1 357 ? -22.321 -5.959 27.789 1.00 93.38 357 LEU A CA 1
ATOM 2775 C C . LEU A 1 357 ? -23.420 -6.924 28.243 1.00 93.38 357 LEU A C 1
ATOM 2777 O O . LEU A 1 357 ? -23.129 -7.871 28.965 1.00 93.38 357 LEU A O 1
ATOM 2781 N N . THR A 1 358 ? -24.677 -6.712 27.853 1.00 92.56 358 THR A N 1
ATOM 2782 C CA . THR A 1 358 ? -25.799 -7.560 28.272 1.00 92.56 358 THR A CA 1
ATOM 2783 C C . THR A 1 358 ? -25.932 -8.829 27.433 1.00 92.56 358 THR A C 1
ATOM 2785 O O . THR A 1 358 ? -26.692 -9.731 27.803 1.00 92.56 358 THR A O 1
ATOM 2788 N N . ALA A 1 359 ? -25.176 -8.921 26.333 1.00 88.81 359 ALA A N 1
ATOM 2789 C CA . ALA A 1 359 ? -25.175 -10.064 25.438 1.00 88.81 359 ALA A CA 1
ATOM 2790 C C . ALA A 1 359 ? -24.866 -11.372 26.182 1.00 88.81 359 ALA A C 1
ATOM 2792 O O . ALA A 1 359 ? -24.124 -11.403 27.167 1.00 88.81 359 ALA A O 1
ATOM 2793 N N . ASN A 1 360 ? -25.455 -12.469 25.693 1.00 88.94 360 ASN A N 1
ATOM 2794 C CA . ASN A 1 360 ? -25.273 -13.821 26.235 1.00 88.94 360 ASN A CA 1
ATOM 2795 C C . ASN A 1 360 ? -25.454 -13.904 27.762 1.00 88.94 360 ASN A C 1
ATOM 2797 O O . ASN A 1 360 ? -24.697 -14.593 28.442 1.00 88.94 360 ASN A O 1
ATOM 2801 N N . ASP A 1 361 ? -26.432 -13.174 28.307 1.00 89.94 361 ASP A N 1
ATOM 2802 C CA . ASP A 1 361 ? -26.714 -13.115 29.746 1.00 89.94 361 ASP A CA 1
ATOM 2803 C C . ASP A 1 361 ? -25.474 -12.753 30.599 1.00 89.94 361 ASP A C 1
ATOM 2805 O O . ASP A 1 361 ? -25.334 -13.218 31.730 1.00 89.94 361 ASP A O 1
ATOM 2809 N N . ARG A 1 362 ? -24.582 -11.900 30.064 1.00 91.94 362 ARG A N 1
ATOM 2810 C CA . ARG A 1 362 ? -23.327 -11.450 30.700 1.00 91.94 362 ARG A CA 1
ATOM 2811 C C . ARG A 1 362 ? -22.334 -12.581 31.010 1.00 91.94 362 ARG A C 1
ATOM 2813 O O . ARG A 1 362 ? -21.618 -12.527 32.008 1.00 91.94 362 ARG A O 1
ATOM 2820 N N . ALA A 1 363 ? -22.260 -13.602 30.154 1.00 90.25 363 ALA A N 1
ATOM 2821 C CA . ALA A 1 363 ? -21.354 -14.742 30.339 1.00 90.25 363 ALA A CA 1
ATOM 2822 C C . ALA A 1 363 ? -19.872 -14.348 30.532 1.00 90.25 363 ALA A C 1
ATOM 2824 O O . ALA A 1 363 ? -19.176 -14.983 31.324 1.00 90.25 363 ALA A O 1
ATOM 2825 N N . TRP A 1 364 ? -19.422 -13.261 29.894 1.00 91.81 364 TRP A N 1
ATOM 2826 C CA . TRP A 1 364 ? -18.066 -12.703 30.018 1.00 91.81 364 TRP A CA 1
ATOM 2827 C C . TRP A 1 364 ? -17.648 -12.386 31.463 1.00 91.81 364 TRP A C 1
ATOM 2829 O O . TRP A 1 364 ? -16.462 -12.394 31.771 1.00 91.81 364 TRP A O 1
ATOM 2839 N N . MET A 1 365 ? -18.600 -12.145 32.374 1.00 91.44 365 MET A N 1
ATOM 2840 C CA . MET A 1 365 ? -18.317 -11.890 33.794 1.00 91.44 365 MET A CA 1
ATOM 2841 C C . MET A 1 365 ? -17.681 -13.090 34.511 1.00 91.44 365 MET A C 1
ATOM 2843 O O . MET A 1 365 ? -17.195 -12.952 35.633 1.00 91.44 365 MET A O 1
ATOM 2847 N N . TYR A 1 366 ? -17.740 -14.275 33.902 1.00 87.94 366 TYR A N 1
ATOM 2848 C CA . TYR A 1 366 ? -17.177 -15.511 34.440 1.00 87.94 366 TYR A CA 1
ATOM 2849 C C . TYR A 1 366 ? -15.857 -15.910 33.773 1.00 87.94 366 TYR A C 1
ATOM 2851 O O . TYR A 1 366 ? -15.287 -16.940 34.140 1.00 87.94 366 TYR A O 1
ATOM 2859 N N . ASP A 1 367 ? -15.377 -15.127 32.806 1.00 90.00 367 ASP A N 1
ATOM 2860 C CA . ASP A 1 367 ? -14.074 -15.334 32.192 1.00 90.0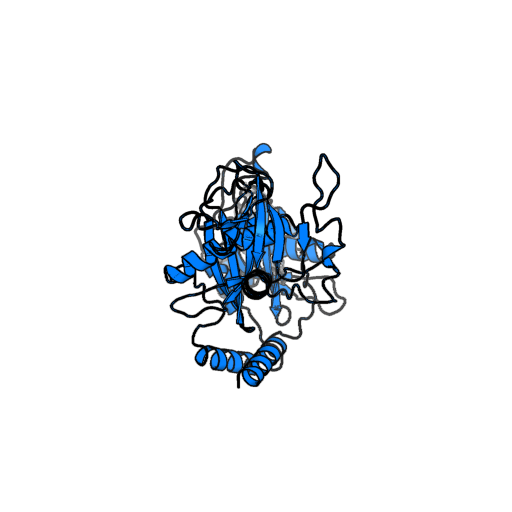0 367 ASP A CA 1
ATOM 2861 C C . ASP A 1 367 ? -12.979 -14.774 33.113 1.00 90.00 367 ASP A C 1
ATOM 2863 O O . ASP A 1 367 ? -12.922 -13.577 33.389 1.00 90.00 367 ASP A O 1
ATOM 2867 N N . MET A 1 368 ? -12.123 -15.662 33.619 1.00 83.94 368 MET A N 1
ATOM 2868 C CA . MET A 1 368 ? -11.075 -15.328 34.589 1.00 83.94 368 MET A CA 1
ATOM 2869 C C . MET A 1 368 ? -9.842 -14.670 33.956 1.00 83.94 368 MET A C 1
ATOM 2871 O O . MET A 1 368 ? -9.035 -14.095 34.683 1.00 83.94 368 MET A O 1
ATOM 2875 N N . ASP A 1 369 ? -9.677 -14.772 32.637 1.00 87.00 369 ASP A N 1
ATOM 2876 C CA . ASP A 1 369 ? -8.608 -14.085 31.912 1.00 87.00 369 ASP A CA 1
ATOM 2877 C C . ASP A 1 369 ? -9.035 -12.640 31.595 1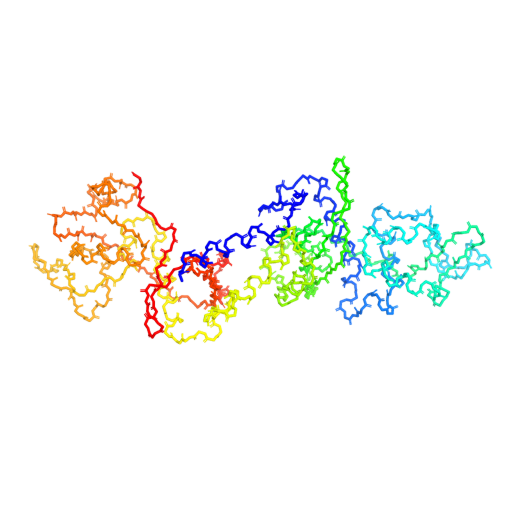.00 87.00 369 ASP A C 1
ATOM 2879 O O . ASP A 1 369 ? -8.205 -11.730 31.585 1.00 87.00 369 ASP A O 1
ATOM 2883 N N . PHE A 1 370 ? -10.343 -12.407 31.436 1.00 91.38 370 PHE A N 1
ATOM 2884 C CA . PHE A 1 370 ? -10.921 -11.078 31.226 1.00 91.38 370 PHE A CA 1
ATOM 2885 C C . PHE A 1 370 ? -11.217 -10.318 32.531 1.00 91.38 370 PHE A C 1
ATOM 2887 O O . PHE A 1 370 ? -11.026 -9.097 32.605 1.00 91.38 370 PHE A O 1
ATOM 2894 N N . ILE A 1 371 ? -11.677 -11.023 33.572 1.00 92.44 371 ILE A N 1
ATOM 2895 C CA . ILE A 1 371 ? -11.929 -10.483 34.913 1.00 92.44 371 ILE A CA 1
ATOM 2896 C C . ILE A 1 371 ? -10.741 -10.773 35.816 1.00 92.44 371 ILE A C 1
ATOM 2898 O O . ILE A 1 371 ? -10.544 -11.883 36.308 1.00 92.44 371 ILE A O 1
ATOM 2902 N N . LEU A 1 372 ? -9.974 -9.728 36.095 1.00 87.12 372 LEU A N 1
ATOM 2903 C CA . LEU A 1 372 ? -8.794 -9.838 36.934 1.00 87.12 372 LEU A CA 1
ATOM 2904 C C . LEU A 1 372 ? -9.143 -10.164 38.385 1.00 87.12 372 LEU A C 1
ATOM 2906 O O . LEU A 1 372 ? -10.176 -9.755 38.915 1.00 87.12 372 LEU A O 1
ATOM 2910 N N . THR A 1 373 ? -8.230 -10.866 39.044 1.00 87.50 373 THR A N 1
ATOM 2911 C CA . THR A 1 373 ? -8.317 -11.189 40.470 1.00 87.50 373 THR A CA 1
ATOM 2912 C C . THR A 1 373 ? -7.292 -10.408 41.272 1.00 87.50 373 THR A C 1
ATOM 2914 O O . THR A 1 373 ? -6.151 -10.237 40.833 1.00 87.50 373 THR A O 1
ATOM 2917 N N . ASP A 1 374 ? -7.660 -10.015 42.487 1.00 83.06 374 ASP A N 1
ATOM 2918 C CA . ASP A 1 374 ? -6.734 -9.384 43.414 1.00 83.06 374 ASP A CA 1
ATOM 2919 C C . ASP A 1 374 ? -5.615 -10.366 43.780 1.00 83.06 374 ASP A C 1
ATOM 2921 O O . ASP A 1 374 ? -5.849 -11.518 44.147 1.00 83.06 374 ASP A O 1
ATOM 2925 N N . TYR A 1 375 ? -4.372 -9.898 43.687 1.00 78.12 375 TYR A N 1
ATOM 2926 C CA . TYR A 1 375 ? -3.191 -10.744 43.854 1.00 78.12 375 TYR A CA 1
ATOM 2927 C C . TYR A 1 375 ? -3.088 -11.368 45.257 1.00 78.12 375 TYR A C 1
ATOM 2929 O O . TYR A 1 375 ? -2.506 -12.442 45.422 1.00 78.12 375 TYR A O 1
ATOM 2937 N N . TYR A 1 376 ? -3.620 -10.698 46.282 1.00 76.75 376 TYR A N 1
ATOM 2938 C CA . TYR A 1 376 ? -3.460 -11.105 47.678 1.00 76.75 376 TYR A CA 1
ATOM 2939 C C . TYR A 1 376 ? -4.595 -11.997 48.177 1.00 76.75 376 TYR A C 1
ATOM 2941 O O . TYR A 1 376 ? -4.365 -12.862 49.025 1.00 76.75 376 TYR A O 1
ATOM 2949 N N . THR A 1 377 ? -5.807 -11.782 47.678 1.00 83.00 377 THR A N 1
ATOM 2950 C CA . THR A 1 377 ? -7.022 -12.477 48.115 1.00 83.00 377 THR A CA 1
ATOM 2951 C C . THR A 1 377 ? -7.485 -13.529 47.113 1.00 83.00 377 THR A C 1
ATOM 2953 O O . THR A 1 377 ? -8.103 -14.509 47.521 1.00 83.00 377 THR A O 1
ATOM 2956 N N . GLY A 1 378 ? -7.143 -13.375 45.831 1.00 82.88 378 GLY A N 1
ATOM 2957 C CA . GLY A 1 378 ? -7.637 -14.212 44.737 1.00 82.88 378 GLY A CA 1
ATOM 2958 C C . GLY A 1 378 ? -9.100 -13.945 44.373 1.00 82.88 378 GLY A C 1
ATOM 2959 O O . GLY A 1 378 ? -9.648 -14.654 43.534 1.00 82.88 378 GLY A O 1
ATOM 2960 N N . GLU A 1 379 ? -9.733 -12.950 44.999 1.00 87.00 379 GLU A N 1
ATOM 2961 C CA . GLU A 1 379 ? -11.115 -12.574 44.714 1.00 87.00 379 GLU A CA 1
ATOM 2962 C C . GLU A 1 379 ? -11.188 -11.738 43.424 1.00 87.00 379 GLU A C 1
ATOM 2964 O O . GLU A 1 379 ? -10.261 -10.969 43.140 1.00 87.00 379 GLU A O 1
ATOM 2969 N N . PRO A 1 380 ? -12.272 -11.853 42.636 1.00 88.81 380 PRO A N 1
ATOM 2970 C CA . PRO A 1 380 ? -12.476 -11.021 41.458 1.00 88.81 380 PRO A CA 1
ATOM 2971 C C . PRO A 1 380 ? -12.465 -9.530 41.801 1.00 88.81 380 PRO A C 1
ATOM 2973 O O . PRO A 1 380 ? -13.111 -9.076 42.745 1.00 88.81 380 PRO A O 1
ATOM 2976 N N . MET A 1 381 ? -11.787 -8.743 40.975 1.00 90.00 381 MET A N 1
ATOM 2977 C CA . MET A 1 381 ? -11.716 -7.280 41.060 1.00 90.00 381 MET A CA 1
ATOM 2978 C C . MET A 1 381 ? -12.950 -6.610 40.432 1.00 90.00 381 MET A C 1
ATOM 2980 O O . MET A 1 381 ? -12.879 -5.526 39.852 1.00 90.00 381 MET A O 1
ATOM 2984 N N . PHE A 1 382 ? -14.090 -7.291 40.522 1.00 92.56 382 PHE A N 1
ATOM 2985 C CA . PHE A 1 382 ? -15.316 -6.982 39.811 1.00 92.56 382 PHE A CA 1
ATOM 2986 C C . PHE A 1 382 ? -16.528 -7.583 40.534 1.00 92.56 382 PHE A C 1
ATOM 2988 O O . PHE A 1 382 ? -16.501 -8.735 40.969 1.00 92.56 382 PHE A O 1
ATOM 2995 N N . GLN A 1 383 ? -17.620 -6.827 40.600 1.00 91.62 383 GLN A N 1
ATOM 2996 C CA . GLN A 1 383 ? -18.927 -7.290 41.050 1.00 91.62 383 GLN A CA 1
ATOM 2997 C C . GLN A 1 383 ? -20.037 -6.592 40.251 1.00 91.62 383 GLN A C 1
ATOM 2999 O O . GLN A 1 383 ? -19.925 -5.424 39.897 1.00 91.62 383 GLN A O 1
ATOM 3004 N N . PHE A 1 384 ? -21.142 -7.298 40.015 1.00 92.94 384 PHE A N 1
ATOM 3005 C CA . PHE A 1 384 ? -22.375 -6.734 39.464 1.00 92.94 384 PHE A CA 1
ATOM 3006 C C . PHE A 1 384 ? -23.533 -7.044 40.411 1.00 92.94 384 PHE A C 1
ATOM 3008 O O . PHE A 1 384 ? -23.752 -8.207 40.761 1.00 92.94 384 PHE A O 1
ATOM 3015 N N . ASP A 1 385 ? -24.261 -6.019 40.849 1.00 91.88 385 ASP A N 1
ATOM 3016 C CA . ASP A 1 385 ? -25.375 -6.166 41.799 1.00 91.88 385 ASP A CA 1
ATOM 3017 C C . ASP A 1 385 ? -26.767 -6.131 41.132 1.00 91.88 385 ASP A C 1
ATOM 3019 O O . ASP A 1 385 ? -27.782 -6.323 41.804 1.00 91.88 385 ASP A O 1
ATOM 3023 N N . GLY A 1 386 ? -26.811 -5.951 39.807 1.00 91.19 386 GLY A N 1
ATOM 3024 C CA . GLY A 1 386 ? -28.033 -5.812 39.012 1.00 91.19 386 GLY A CA 1
ATOM 3025 C C . GLY A 1 386 ? -28.365 -4.370 38.624 1.00 91.19 386 GLY A C 1
ATOM 3026 O O . GLY A 1 386 ? -29.055 -4.169 37.626 1.00 91.19 386 GLY A O 1
ATOM 3027 N N . GLU A 1 387 ? -27.859 -3.384 39.364 1.00 93.12 387 GLU A N 1
ATOM 3028 C CA . GLU A 1 387 ? -28.050 -1.949 39.107 1.00 93.12 387 GLU A CA 1
ATOM 3029 C C . GLU A 1 387 ? -26.721 -1.234 38.815 1.00 93.12 387 GLU A C 1
ATOM 3031 O O . GLU A 1 387 ? -26.710 -0.236 38.098 1.00 93.12 387 GLU A O 1
ATOM 3036 N N . ASN A 1 388 ? -25.600 -1.760 39.315 1.00 93.19 388 ASN A N 1
ATOM 3037 C CA . ASN A 1 388 ? -24.272 -1.174 39.206 1.00 93.19 388 ASN A CA 1
ATOM 3038 C C . ASN A 1 388 ? -23.200 -2.225 38.902 1.00 93.19 388 ASN A C 1
ATOM 3040 O O . ASN A 1 388 ? -23.255 -3.367 39.374 1.00 93.19 388 ASN A O 1
ATOM 3044 N N . TYR A 1 389 ? -22.170 -1.785 38.182 1.00 92.81 389 TYR A N 1
ATOM 3045 C CA . TYR A 1 389 ? -20.885 -2.466 38.078 1.00 92.81 389 TYR A CA 1
ATOM 3046 C C . TYR A 1 389 ? -19.916 -1.868 39.098 1.00 92.81 389 TYR A C 1
ATOM 3048 O O . TYR A 1 389 ? -19.710 -0.656 39.146 1.00 92.81 389 TYR A O 1
ATOM 3056 N N . ILE A 1 390 ? -19.317 -2.725 39.913 1.00 92.19 390 ILE A N 1
ATOM 3057 C CA . ILE A 1 390 ? -18.345 -2.374 40.943 1.00 92.19 390 ILE A CA 1
ATOM 3058 C C . ILE A 1 390 ? -17.006 -2.935 40.486 1.00 92.19 390 ILE A C 1
ATOM 3060 O O . ILE A 1 390 ? -16.837 -4.149 40.427 1.00 92.19 390 ILE A O 1
ATOM 3064 N N . VAL A 1 391 ? -16.068 -2.071 40.116 1.00 90.56 391 VAL A N 1
ATOM 3065 C CA . VAL A 1 391 ? -14.821 -2.472 39.451 1.00 90.56 391 VAL A CA 1
ATOM 3066 C C . VAL A 1 391 ? -13.643 -1.841 40.168 1.00 90.56 391 VAL A C 1
ATOM 3068 O O . VAL A 1 391 ? -13.662 -0.641 40.456 1.00 90.56 391 VAL A O 1
ATOM 3071 N N . TYR A 1 392 ? -12.612 -2.629 40.463 1.00 88.12 392 TYR A N 1
ATOM 3072 C CA . TYR A 1 392 ? -11.348 -2.066 40.914 1.00 88.12 392 TYR A CA 1
ATOM 3073 C C . TYR A 1 392 ? -10.497 -1.721 39.705 1.00 88.12 392 TYR A C 1
ATOM 3075 O O . TYR A 1 392 ? -10.223 -2.577 38.868 1.00 88.12 392 TYR A O 1
ATOM 3083 N N . LEU A 1 393 ? -10.053 -0.473 39.641 1.00 86.56 393 LEU A N 1
ATOM 3084 C CA . LEU A 1 393 ? -9.215 0.031 38.566 1.00 86.56 393 LEU A CA 1
ATOM 3085 C C . LEU A 1 393 ? -7.838 0.314 39.150 1.00 86.56 393 LEU A C 1
ATOM 3087 O O . LEU A 1 393 ? -7.720 1.112 40.073 1.00 86.56 393 LEU A O 1
ATOM 3091 N N . ARG A 1 394 ? -6.799 -0.336 38.642 1.00 83.62 394 ARG A N 1
ATOM 3092 C CA . ARG A 1 394 ? -5.397 -0.074 38.979 1.00 83.62 394 ARG A CA 1
ATOM 3093 C C . ARG A 1 394 ? -4.951 1.210 38.288 1.00 83.62 394 ARG A C 1
ATOM 3095 O O . ARG A 1 394 ? -5.406 1.545 37.199 1.00 83.62 394 ARG A O 1
ATOM 3102 N N . GLY A 1 395 ? -4.085 1.973 38.939 1.00 67.19 395 GLY A N 1
ATOM 3103 C CA . GLY A 1 395 ? -3.548 3.199 38.367 1.00 67.19 395 GLY A CA 1
ATOM 3104 C C . GLY A 1 395 ? -2.690 2.894 37.143 1.00 67.19 395 GLY A C 1
ATOM 3105 O O . GLY A 1 395 ? -1.684 2.193 37.251 1.00 67.19 395 GLY A O 1
ATOM 3106 N N . ILE A 1 396 ? -3.051 3.456 35.987 1.00 61.78 396 ILE A N 1
ATOM 3107 C CA . ILE A 1 396 ? -2.189 3.455 34.802 1.00 61.78 396 ILE A CA 1
ATOM 3108 C C . ILE A 1 396 ? -1.564 4.839 34.646 1.00 61.78 396 ILE A C 1
ATOM 3110 O O . ILE A 1 396 ? -2.249 5.862 34.653 1.00 61.78 396 ILE A O 1
ATOM 3114 N N . GLY A 1 397 ? -0.241 4.873 34.493 1.00 54.25 397 GLY A N 1
ATOM 3115 C CA . GLY A 1 397 ? 0.460 6.060 34.023 1.00 54.25 397 GLY A CA 1
ATOM 3116 C C . GLY A 1 397 ? 0.350 6.145 32.507 1.00 54.25 397 GLY A C 1
ATOM 3117 O O . GLY A 1 397 ? 1.186 5.573 31.815 1.00 54.25 397 GLY A O 1
ATOM 3118 N N . TYR A 1 398 ? -0.666 6.839 31.994 1.00 58.88 398 TYR A N 1
ATOM 3119 C CA . TYR A 1 398 ? -0.673 7.243 30.590 1.00 58.88 398 TYR A CA 1
ATOM 3120 C C . TYR A 1 398 ? 0.315 8.400 30.400 1.00 58.88 398 TYR A C 1
ATOM 3122 O O . TYR A 1 398 ? 0.282 9.387 31.141 1.00 58.88 398 TYR A O 1
ATOM 3130 N N . VAL A 1 399 ? 1.209 8.270 29.424 1.00 56.56 399 VAL A N 1
ATOM 3131 C CA . VAL A 1 399 ? 2.105 9.345 28.994 1.00 56.56 399 VAL A CA 1
ATOM 3132 C C . VAL A 1 399 ? 1.634 9.771 27.618 1.00 56.56 399 VAL A C 1
ATOM 3134 O O . VAL A 1 399 ? 1.582 8.951 26.712 1.00 56.56 399 VAL A O 1
ATOM 3137 N N . ASP A 1 400 ? 1.277 11.044 27.484 1.00 60.88 400 ASP A N 1
ATOM 3138 C CA . ASP A 1 400 ? 0.870 11.604 26.202 1.00 60.88 400 ASP A CA 1
ATOM 3139 C C . ASP A 1 400 ? 2.078 11.669 25.263 1.00 60.88 400 ASP A C 1
ATOM 3141 O O . ASP A 1 400 ? 3.089 12.309 25.580 1.00 60.88 400 ASP A O 1
ATOM 3145 N N . PHE A 1 401 ? 1.987 10.973 24.132 1.00 63.81 401 PHE A N 1
ATOM 3146 C CA . PHE A 1 401 ? 3.032 10.947 23.119 1.00 63.81 401 PHE A CA 1
ATOM 3147 C C . PHE A 1 401 ? 2.600 11.764 21.901 1.00 63.81 401 PHE A C 1
ATOM 3149 O O . PHE A 1 401 ? 1.450 11.690 21.471 1.00 63.81 401 PHE A O 1
ATOM 3156 N N . PRO A 1 402 ? 3.511 12.555 21.312 1.00 66.88 402 PRO A N 1
ATOM 3157 C CA . PRO A 1 402 ? 3.188 13.295 20.107 1.00 66.88 402 PRO A CA 1
ATOM 3158 C C . PRO A 1 402 ? 3.174 12.346 18.898 1.00 66.88 402 PRO A C 1
ATOM 3160 O O . PRO A 1 402 ? 4.203 11.768 18.528 1.00 66.88 402 PRO A O 1
ATOM 3163 N N . TYR A 1 403 ? 2.012 12.231 18.259 1.00 71.69 403 TYR A N 1
ATOM 3164 C CA . TYR A 1 403 ? 1.817 11.501 17.008 1.00 71.69 403 TYR A CA 1
ATOM 3165 C C . TYR A 1 403 ? 1.441 12.460 15.881 1.00 71.69 403 TYR A C 1
ATOM 3167 O O . TYR A 1 403 ? 0.668 13.400 16.079 1.00 71.69 403 TYR A O 1
ATOM 3175 N N . GLU A 1 404 ? 1.947 12.175 14.689 1.00 75.81 404 GLU A N 1
ATOM 3176 C CA . GLU A 1 404 ? 1.308 12.586 13.449 1.00 75.81 404 GLU A CA 1
ATOM 3177 C C . GLU A 1 404 ? 0.202 11.581 13.156 1.00 75.81 404 GLU A C 1
ATOM 3179 O O . GLU A 1 404 ? 0.364 10.382 13.367 1.00 75.81 404 GLU A O 1
ATOM 3184 N N . SER A 1 405 ? -0.958 12.067 12.738 1.00 76.56 405 SER A N 1
ATOM 3185 C CA . SER A 1 405 ? -2.112 11.217 12.468 1.00 76.56 405 SER A CA 1
ATOM 3186 C C . SER A 1 405 ? -2.561 11.429 11.040 1.00 76.56 405 SER A C 1
ATOM 3188 O O . SER A 1 405 ? -2.697 12.586 10.655 1.00 76.56 405 SER A O 1
ATOM 3190 N N . SER A 1 406 ? -2.882 10.364 10.315 1.00 79.69 406 SER A N 1
ATOM 3191 C CA . SER A 1 406 ? -3.651 10.422 9.072 1.00 79.69 406 SER A CA 1
ATOM 3192 C C . SER A 1 406 ? -5.030 9.802 9.297 1.00 79.69 406 SER A C 1
ATOM 3194 O O . SER A 1 406 ? -5.206 8.932 10.153 1.00 79.69 406 SER A O 1
ATOM 3196 N N . LEU A 1 407 ? -6.046 10.281 8.575 1.00 80.44 407 LEU A N 1
ATOM 3197 C CA . LEU A 1 407 ? -7.409 9.757 8.661 1.00 80.44 407 LEU A CA 1
ATOM 3198 C C . LEU A 1 407 ? -7.952 9.535 7.256 1.00 80.44 407 LEU A C 1
ATOM 3200 O O . LEU A 1 407 ? -8.175 10.489 6.514 1.00 80.44 407 LEU A O 1
ATOM 3204 N N . THR A 1 408 ? -8.210 8.274 6.932 1.00 77.12 408 THR A N 1
ATOM 3205 C CA . THR A 1 408 ? -8.789 7.836 5.663 1.00 77.12 408 THR A CA 1
ATOM 3206 C C . THR A 1 408 ? -10.232 7.405 5.882 1.00 77.12 408 THR A C 1
ATOM 3208 O O . THR A 1 408 ? -10.507 6.595 6.765 1.00 77.12 408 THR A O 1
ATOM 3211 N N . TYR A 1 409 ? -11.165 7.921 5.084 1.00 74.31 409 TYR A N 1
ATOM 3212 C CA . TYR A 1 409 ? -12.570 7.503 5.106 1.00 74.31 409 TYR A CA 1
ATOM 3213 C C . TYR A 1 409 ? -12.832 6.299 4.184 1.00 74.31 409 TYR A C 1
ATOM 3215 O O . TYR A 1 409 ? -12.354 6.270 3.049 1.00 74.31 409 TYR A O 1
ATOM 3223 N N . HIS A 1 410 ? -13.640 5.341 4.652 1.00 65.19 410 HIS A N 1
ATOM 3224 C CA . HIS A 1 410 ? -14.043 4.132 3.925 1.00 65.19 410 HIS A CA 1
ATOM 3225 C C . HIS A 1 410 ? -15.532 4.127 3.566 1.00 65.19 410 HIS A C 1
ATOM 3227 O O . HIS A 1 410 ? -16.379 4.703 4.248 1.00 65.19 410 HIS A O 1
ATOM 3233 N N . TYR A 1 411 ? -15.875 3.377 2.517 1.00 59.47 411 TYR A N 1
ATOM 3234 C CA . TYR A 1 411 ? -17.232 3.301 1.961 1.00 59.47 411 TYR A CA 1
ATOM 3235 C C . TYR A 1 411 ? -18.301 2.686 2.874 1.00 59.47 411 TYR A C 1
ATOM 3237 O O . TYR A 1 411 ? -19.493 2.855 2.626 1.00 59.47 411 TYR A O 1
ATOM 3245 N N . ASP A 1 412 ? -17.909 1.946 3.907 1.00 62.66 412 ASP A N 1
ATOM 3246 C CA . ASP A 1 412 ? -18.824 1.339 4.878 1.00 62.66 412 ASP A CA 1
ATOM 3247 C C . ASP A 1 412 ? -19.152 2.277 6.057 1.00 62.66 412 ASP A C 1
ATOM 3249 O O . ASP A 1 412 ? -19.722 1.844 7.063 1.00 62.66 412 ASP A O 1
ATOM 3253 N N . GLY A 1 413 ? -18.800 3.564 5.934 1.00 70.44 413 GLY A N 1
ATOM 3254 C CA . GLY A 1 413 ? -18.985 4.569 6.977 1.00 70.44 413 GLY A CA 1
ATOM 3255 C C . GLY A 1 413 ? -17.948 4.477 8.097 1.00 70.44 413 GLY A C 1
ATOM 3256 O O . GLY A 1 413 ? -18.128 5.094 9.149 1.00 70.44 413 GLY A O 1
ATOM 3257 N N . THR A 1 414 ? -16.889 3.690 7.898 1.00 83.25 414 THR A N 1
ATOM 3258 C CA . THR A 1 414 ? -15.762 3.590 8.826 1.00 83.25 414 THR A CA 1
ATOM 3259 C C . THR A 1 414 ? -14.596 4.460 8.368 1.00 83.25 414 THR A C 1
ATOM 3261 O O . THR A 1 414 ? -14.594 5.018 7.274 1.00 83.25 414 THR A O 1
ATOM 3264 N N . TYR A 1 415 ? -13.606 4.612 9.233 1.00 84.12 415 TYR A N 1
ATOM 3265 C CA . TYR A 1 415 ? -12.373 5.329 8.966 1.00 84.12 415 TYR A CA 1
ATOM 3266 C C . TYR A 1 415 ? -11.193 4.453 9.385 1.00 84.12 415 TYR A C 1
ATOM 3268 O O . TYR A 1 415 ? -11.298 3.685 10.342 1.00 84.12 415 TYR A O 1
ATOM 3276 N N . THR A 1 416 ? -10.066 4.591 8.697 1.00 85.69 416 THR A N 1
ATOM 3277 C CA . THR A 1 416 ? -8.764 4.136 9.186 1.00 85.69 416 THR A CA 1
ATOM 3278 C C . THR A 1 416 ? -7.994 5.354 9.648 1.00 85.69 416 THR A C 1
ATOM 3280 O O . THR A 1 416 ? -7.764 6.265 8.855 1.00 85.69 416 THR A O 1
ATOM 3283 N N . ALA A 1 417 ? -7.600 5.361 10.915 1.00 85.44 417 ALA A N 1
ATOM 3284 C CA . ALA A 1 417 ? -6.633 6.311 11.433 1.00 85.44 417 ALA A CA 1
ATOM 3285 C C . ALA A 1 417 ? -5.267 5.631 11.545 1.00 85.44 417 ALA A C 1
ATOM 3287 O O . ALA A 1 417 ? -5.186 4.523 12.079 1.00 85.44 417 ALA A O 1
ATOM 3288 N N . VAL A 1 418 ? -4.221 6.288 11.052 1.00 83.94 418 VAL A N 1
ATOM 3289 C CA . VAL A 1 418 ? -2.827 5.861 11.224 1.00 83.94 418 VAL A CA 1
ATOM 3290 C C . VAL A 1 418 ? -2.149 6.868 12.139 1.00 83.94 418 VAL A C 1
ATOM 3292 O O . VAL A 1 418 ? -2.276 8.066 11.902 1.00 83.94 418 VAL A O 1
ATOM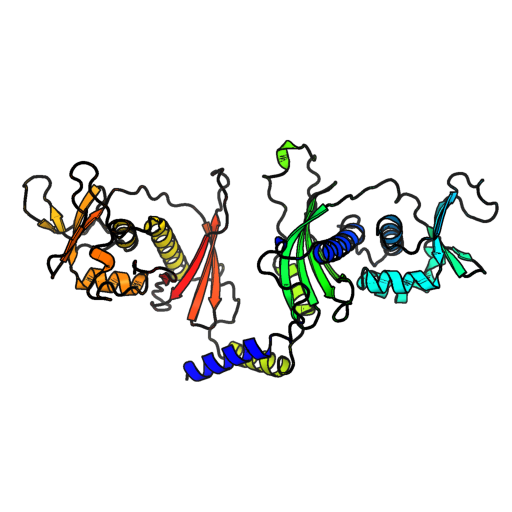 3295 N N . PHE A 1 419 ? -1.458 6.405 13.177 1.00 81.19 419 PHE A N 1
ATOM 3296 C CA . PHE A 1 419 ? -0.717 7.251 14.110 1.00 81.19 419 PHE A CA 1
ATOM 3297 C C . PHE A 1 419 ? 0.773 6.931 14.028 1.00 81.19 419 PHE A C 1
ATOM 3299 O O . PHE A 1 419 ? 1.210 5.849 14.419 1.00 81.19 419 PHE A O 1
ATOM 3306 N N . THR A 1 420 ? 1.549 7.894 13.546 1.00 78.00 420 THR A N 1
ATOM 3307 C CA . THR A 1 420 ? 2.996 7.795 13.366 1.00 78.00 420 THR A CA 1
ATOM 3308 C C . THR A 1 420 ? 3.700 8.536 14.507 1.00 78.00 420 THR A C 1
ATOM 3310 O O . THR A 1 420 ? 3.470 9.735 14.697 1.00 78.00 420 THR A O 1
ATOM 3313 N N . PRO A 1 421 ? 4.542 7.866 15.314 1.00 71.44 421 PRO A N 1
ATOM 3314 C CA . PRO A 1 421 ? 5.271 8.520 16.398 1.00 71.44 421 PRO A CA 1
ATOM 3315 C C . PRO A 1 421 ? 6.232 9.591 15.866 1.00 71.44 421 PRO A C 1
ATOM 3317 O O . PRO A 1 421 ? 7.053 9.318 14.998 1.00 71.44 421 PRO A O 1
ATOM 3320 N N . THR A 1 422 ? 6.197 10.799 16.435 1.00 67.00 422 THR A N 1
ATOM 3321 C CA . THR A 1 422 ? 7.050 11.924 15.973 1.00 67.00 422 THR A CA 1
ATOM 3322 C C . THR A 1 422 ? 8.372 12.065 16.731 1.00 67.00 422 THR A C 1
ATOM 3324 O O . THR A 1 422 ? 9.171 12.955 16.437 1.00 67.00 422 THR A O 1
ATOM 3327 N N . SER A 1 423 ? 8.630 11.219 17.737 1.00 58.47 423 SER A N 1
ATOM 3328 C CA . SER A 1 423 ? 9.821 11.329 18.586 1.00 58.47 423 SER A CA 1
ATOM 3329 C C . SER A 1 423 ? 10.693 10.075 18.531 1.00 58.47 423 SER A C 1
ATOM 3331 O O . SER A 1 423 ? 10.235 8.978 18.835 1.00 58.47 423 SER A O 1
ATOM 3333 N N . SER A 1 424 ? 11.980 10.263 18.240 1.00 50.78 424 SER A N 1
ATOM 3334 C CA . SER A 1 424 ? 13.009 9.216 18.136 1.00 50.78 424 SER A CA 1
ATOM 3335 C C . SER A 1 424 ? 13.525 8.679 19.482 1.00 50.78 424 SER A C 1
ATOM 3337 O O . SER A 1 424 ? 14.449 7.872 19.522 1.00 50.78 424 SER A O 1
ATOM 3339 N N . ASN A 1 425 ? 12.957 9.120 20.609 1.00 44.53 425 ASN A N 1
ATOM 3340 C CA . ASN A 1 425 ? 13.489 8.825 21.945 1.00 44.53 425 ASN A CA 1
ATOM 3341 C C . ASN A 1 425 ? 13.059 7.466 22.526 1.00 44.53 425 ASN A C 1
ATOM 3343 O O . ASN A 1 425 ? 13.413 7.172 23.669 1.00 44.53 425 ASN A O 1
ATOM 3347 N N . TRP A 1 426 ? 12.333 6.631 21.776 1.00 43.66 426 TRP A N 1
ATOM 3348 C CA . TRP A 1 426 ? 12.009 5.267 22.194 1.00 43.66 426 TRP A CA 1
ATOM 3349 C C . TRP A 1 426 ? 12.559 4.232 21.211 1.00 43.66 426 TRP A C 1
ATOM 3351 O O . TRP A 1 426 ? 12.115 4.100 20.076 1.00 43.66 426 TRP A O 1
ATOM 3361 N N . ILE A 1 427 ? 13.558 3.492 21.694 1.00 39.41 427 ILE A N 1
ATOM 3362 C CA . ILE A 1 427 ? 14.189 2.355 21.025 1.00 39.41 427 ILE A CA 1
ATOM 3363 C C . ILE A 1 427 ? 13.277 1.149 21.268 1.00 39.41 427 ILE A C 1
ATOM 3365 O O . ILE A 1 427 ? 13.435 0.418 22.244 1.00 39.41 427 ILE A O 1
ATOM 3369 N N . GLY A 1 428 ? 12.264 0.995 20.423 1.00 41.19 428 GLY A N 1
ATOM 3370 C CA . GLY A 1 428 ? 11.314 -0.108 20.509 1.00 41.19 428 GLY A CA 1
ATOM 3371 C C . GLY A 1 428 ? 10.218 0.023 19.463 1.00 41.19 428 GLY A C 1
ATOM 3372 O O . GLY A 1 428 ? 9.127 0.443 19.805 1.00 41.19 428 GLY A O 1
ATOM 3373 N N . TYR A 1 429 ? 10.548 -0.315 18.212 1.00 39.16 429 TYR A N 1
ATOM 3374 C CA . TYR A 1 429 ? 9.619 -0.617 17.112 1.00 39.16 429 TYR A CA 1
ATOM 3375 C C . TYR A 1 429 ? 8.420 0.338 16.961 1.00 39.16 429 TYR A C 1
ATOM 3377 O O . TYR A 1 429 ? 7.306 0.025 17.366 1.00 39.16 429 TYR A O 1
ATOM 3385 N N . GLY A 1 430 ? 8.636 1.492 16.326 1.00 45.66 430 GLY A N 1
ATOM 3386 C CA . GLY A 1 430 ? 7.560 2.410 15.946 1.00 45.66 430 GLY A CA 1
ATOM 3387 C C . GLY A 1 430 ? 6.856 1.973 14.663 1.00 45.66 430 GLY A C 1
ATOM 3388 O O . GLY A 1 430 ? 6.961 2.667 13.657 1.00 45.66 430 GLY A O 1
ATOM 3389 N N . CYS A 1 431 ? 6.170 0.826 14.671 1.00 53.88 431 CYS A N 1
ATOM 3390 C CA . CYS A 1 431 ? 5.159 0.580 13.643 1.00 53.88 431 CYS A CA 1
ATOM 3391 C C . CYS A 1 431 ? 4.040 1.622 13.813 1.00 53.88 431 CYS A C 1
ATOM 3393 O O . CYS A 1 431 ? 3.667 1.904 14.954 1.00 53.88 431 CYS A O 1
ATOM 3395 N N . PRO A 1 432 ? 3.499 2.195 12.726 1.00 64.56 432 PRO A N 1
ATOM 3396 C CA . PRO A 1 432 ? 2.338 3.064 12.823 1.00 64.56 432 PRO A CA 1
ATOM 3397 C C . PRO A 1 432 ? 1.174 2.319 13.483 1.00 64.56 432 PRO A C 1
ATOM 3399 O O . PRO A 1 432 ? 0.831 1.207 13.074 1.00 64.56 432 PRO A O 1
ATOM 3402 N N . ASP A 1 433 ? 0.554 2.934 14.487 1.00 73.38 433 ASP A N 1
ATOM 3403 C CA . ASP A 1 433 ? -0.633 2.360 15.113 1.00 73.38 433 ASP A CA 1
ATOM 3404 C C . ASP A 1 433 ? -1.837 2.592 14.206 1.00 73.38 433 ASP A C 1
ATOM 3406 O O . ASP A 1 433 ? -2.103 3.715 13.771 1.00 73.38 433 ASP A O 1
ATOM 3410 N N . LEU A 1 434 ? -2.581 1.525 13.929 1.00 83.94 434 LEU A N 1
ATOM 3411 C CA . LEU A 1 434 ? -3.632 1.527 12.922 1.00 83.94 434 LEU A CA 1
ATOM 3412 C C . LEU A 1 434 ? -4.975 1.219 13.582 1.00 83.94 434 LEU A C 1
ATOM 3414 O O . LEU A 1 434 ? -5.213 0.106 14.046 1.00 83.94 434 LEU A O 1
ATOM 3418 N N . LEU A 1 435 ? -5.864 2.213 13.629 1.00 87.56 435 LEU A N 1
ATOM 3419 C CA . LEU A 1 435 ? -7.184 2.082 14.246 1.00 87.56 435 LEU A CA 1
ATOM 3420 C C . LEU A 1 435 ? -8.284 2.082 13.196 1.00 87.56 435 LEU A C 1
ATOM 3422 O O . LEU A 1 435 ? -8.337 2.948 12.320 1.00 87.56 435 LEU A O 1
ATOM 3426 N N . ARG A 1 436 ? -9.224 1.145 13.338 1.00 88.50 436 ARG A N 1
ATOM 3427 C CA . ARG A 1 436 ? -10.495 1.175 12.614 1.00 88.50 436 ARG A CA 1
ATOM 3428 C C . ARG A 1 436 ? -11.551 1.864 13.458 1.00 88.50 436 ARG A C 1
ATOM 3430 O O . ARG A 1 436 ? -11.813 1.466 14.589 1.00 88.50 436 ARG A O 1
ATOM 3437 N N . LEU A 1 437 ? -12.157 2.898 12.893 1.00 91.44 437 LEU A N 1
ATOM 3438 C CA . LEU A 1 437 ? -13.039 3.817 13.596 1.00 91.44 437 LEU A CA 1
ATOM 3439 C C . LEU A 1 437 ? -14.388 3.938 12.891 1.00 91.44 437 LEU A C 1
ATOM 3441 O O . LEU A 1 437 ? -14.495 3.768 11.683 1.00 91.44 437 LEU A O 1
ATOM 3445 N N . ARG A 1 438 ? -15.422 4.339 13.622 1.00 89.75 438 ARG A N 1
ATOM 3446 C CA . ARG A 1 438 ? -16.682 4.837 13.056 1.00 89.75 438 ARG A CA 1
ATOM 3447 C C . ARG A 1 438 ? -17.057 6.130 13.760 1.00 89.75 438 ARG A C 1
ATOM 3449 O O . ARG A 1 438 ? -17.107 6.159 14.986 1.00 89.75 438 ARG A O 1
ATOM 3456 N N . ASN A 1 439 ? -17.345 7.195 13.014 1.00 87.75 439 ASN A N 1
ATOM 3457 C CA . ASN A 1 439 ? -17.870 8.411 13.634 1.00 87.75 439 ASN A CA 1
ATOM 3458 C C . ASN A 1 439 ? -19.346 8.195 13.997 1.00 87.75 439 ASN A C 1
ATOM 3460 O O . ASN A 1 439 ? -20.188 8.021 13.121 1.00 87.75 439 ASN A O 1
ATOM 3464 N N . VAL A 1 440 ? -19.648 8.196 15.292 1.00 89.75 440 VAL A N 1
ATOM 3465 C CA . VAL A 1 440 ? -21.011 8.115 15.843 1.00 89.75 440 VAL A CA 1
ATOM 3466 C C . VAL A 1 440 ? -21.458 9.448 16.462 1.00 89.75 440 VAL A C 1
ATOM 3468 O O . VAL A 1 440 ? -22.500 9.517 17.112 1.00 89.75 440 VAL A O 1
ATOM 3471 N N . GLY A 1 441 ? -20.648 10.500 16.302 1.00 85.94 441 GLY A N 1
ATOM 3472 C CA . GLY A 1 441 ? -20.951 11.874 16.696 1.00 85.94 441 GLY A CA 1
ATOM 3473 C C . GLY A 1 441 ? -21.541 12.709 15.556 1.00 85.94 441 GLY A C 1
ATOM 3474 O O . GLY A 1 441 ? -22.076 12.183 14.582 1.00 85.94 441 GLY A O 1
ATOM 3475 N N . THR A 1 442 ? -21.442 14.032 15.683 1.00 82.06 442 THR A N 1
ATOM 3476 C CA . THR A 1 442 ? -21.818 14.995 14.631 1.00 82.06 442 THR A CA 1
ATOM 3477 C C . THR A 1 442 ? -20.578 15.664 14.039 1.00 82.06 442 THR A C 1
ATOM 3479 O O . THR A 1 442 ? -19.474 15.475 14.543 1.00 82.06 442 THR A O 1
ATOM 3482 N N . GLU A 1 443 ? -20.727 16.465 12.981 1.00 68.88 443 GLU A N 1
ATOM 3483 C CA . GLU A 1 443 ? -19.602 17.251 12.445 1.00 68.88 443 GLU A CA 1
ATOM 3484 C C . GLU A 1 443 ? -19.060 18.265 13.464 1.00 68.88 443 GLU A C 1
ATOM 3486 O O . GLU A 1 443 ? -17.848 18.453 13.560 1.00 68.88 443 GLU A O 1
ATOM 3491 N N . GLU A 1 444 ? -19.930 18.904 14.257 1.00 79.56 444 GLU A N 1
ATOM 3492 C CA . GLU A 1 444 ? -19.486 19.858 15.282 1.00 79.56 444 GLU A CA 1
ATOM 3493 C C . GLU A 1 444 ? -18.965 19.177 16.557 1.00 79.56 444 GLU A C 1
ATOM 3495 O O . GLU A 1 444 ? -18.222 19.793 17.323 1.00 79.56 444 GLU A O 1
ATOM 3500 N N . GLN A 1 445 ? -19.371 17.928 16.805 1.00 85.31 445 GLN A N 1
ATOM 3501 C CA . GLN A 1 445 ? -18.992 17.126 17.971 1.00 85.31 445 GLN A CA 1
ATOM 3502 C C . GLN A 1 445 ? -18.693 15.680 17.544 1.00 85.31 445 GLN A C 1
ATOM 3504 O O . GLN A 1 445 ? -19.495 14.773 17.811 1.00 85.31 445 GLN A O 1
ATOM 3509 N N . PRO A 1 446 ? -17.568 15.453 16.844 1.00 87.88 446 PRO A N 1
ATOM 3510 C CA . PRO A 1 446 ? -17.196 14.127 16.377 1.00 87.88 446 PRO A CA 1
ATOM 3511 C C . PRO A 1 446 ? -16.909 13.205 17.562 1.00 87.88 446 PRO A C 1
ATOM 3513 O O . PRO A 1 446 ? -16.401 13.630 18.599 1.00 87.88 446 PRO A O 1
ATOM 3516 N N . TYR A 1 447 ? -17.243 11.926 17.407 1.00 90.94 447 TYR A N 1
ATOM 3517 C CA . TYR A 1 447 ? -16.938 10.903 18.402 1.00 90.94 447 TYR A CA 1
ATOM 3518 C C . TYR A 1 447 ? -16.671 9.580 17.698 1.00 90.94 447 TYR A C 1
ATOM 3520 O O . TYR A 1 447 ? -17.571 9.015 17.074 1.00 90.94 447 TYR A O 1
ATOM 3528 N N . PHE A 1 448 ? -15.444 9.079 17.808 1.00 92.75 448 PHE A N 1
ATOM 3529 C CA . PHE A 1 448 ? -15.040 7.846 17.146 1.00 92.75 448 PHE A CA 1
ATOM 3530 C C . PHE A 1 448 ? -15.255 6.627 18.049 1.00 92.75 448 PHE A C 1
ATOM 3532 O O . PHE A 1 448 ? -14.622 6.477 19.097 1.00 92.75 448 PHE A O 1
ATOM 3539 N N . GLN A 1 449 ? -16.154 5.752 17.607 1.00 94.25 449 GLN A N 1
ATOM 3540 C CA . GLN A 1 449 ? -16.264 4.377 18.073 1.00 94.25 449 GLN A CA 1
ATOM 3541 C C . GLN A 1 449 ? -15.079 3.572 17.520 1.00 94.25 449 GLN A C 1
ATOM 3543 O O . GLN A 1 449 ? -14.811 3.631 16.320 1.00 94.25 449 GLN A O 1
ATOM 3548 N N . LEU A 1 450 ? -14.391 2.835 18.386 1.00 93.75 450 LEU A N 1
ATOM 3549 C CA . LEU A 1 450 ? -13.327 1.888 18.077 1.00 93.75 450 LEU A CA 1
ATOM 3550 C C . LEU A 1 450 ? -13.935 0.564 17.597 1.00 93.75 450 LEU A C 1
ATOM 3552 O O . LEU A 1 450 ? -14.865 0.045 18.213 1.00 93.75 450 LEU A O 1
ATOM 3556 N N . LEU A 1 451 ? -13.422 0.026 16.492 1.00 90.44 451 LEU A N 1
ATOM 3557 C CA . LEU A 1 451 ? -13.878 -1.229 15.892 1.00 90.44 451 LEU A CA 1
ATOM 3558 C C . LEU A 1 451 ? -12.839 -2.337 16.101 1.00 90.44 451 LEU A C 1
ATOM 3560 O O . LEU A 1 451 ? -11.646 -2.058 16.148 1.00 90.44 451 LEU A O 1
ATOM 3564 N N . GLY A 1 452 ? -13.295 -3.592 16.160 1.00 86.81 452 GLY A N 1
ATOM 3565 C CA . GLY A 1 452 ? -12.431 -4.769 16.351 1.00 86.81 452 GLY A CA 1
ATOM 3566 C C . GLY A 1 452 ? -12.263 -5.214 17.807 1.00 86.81 452 GLY A C 1
ATOM 3567 O O . GLY A 1 452 ? -11.514 -6.148 18.064 1.00 86.81 452 GLY A O 1
ATOM 3568 N N . TYR A 1 453 ? -12.969 -4.571 18.737 1.00 88.94 453 TYR A N 1
ATOM 3569 C CA . TYR A 1 453 ? -13.032 -4.957 20.145 1.00 88.94 453 TYR A CA 1
ATOM 3570 C C . TYR A 1 453 ? -14.221 -5.893 20.377 1.00 88.94 453 TYR A C 1
ATOM 3572 O O . TYR A 1 453 ? -15.315 -5.642 19.865 1.00 88.94 453 TYR A O 1
ATOM 3580 N N . GLU A 1 454 ? -14.025 -6.949 21.163 1.00 88.44 454 GLU A N 1
ATOM 3581 C CA . GLU A 1 454 ? -15.031 -7.983 21.417 1.00 88.44 454 GLU A CA 1
ATOM 3582 C C . GLU A 1 454 ? -15.001 -8.431 22.885 1.00 88.44 454 GLU A C 1
ATOM 3584 O O . GLU A 1 454 ? -14.007 -8.259 23.587 1.00 88.44 454 GLU A O 1
ATOM 3589 N N . LEU A 1 455 ? -16.112 -9.007 23.352 1.00 87.50 455 LEU A N 1
ATOM 3590 C CA . LEU A 1 455 ? -16.149 -9.719 24.630 1.00 87.50 455 LEU A CA 1
ATOM 3591 C C . LEU A 1 455 ? -15.656 -11.159 24.433 1.00 87.50 455 LEU A C 1
ATOM 3593 O O . LEU A 1 455 ? -15.878 -11.722 23.357 1.00 87.50 455 LEU A O 1
ATOM 3597 N N . PRO A 1 456 ? -15.062 -11.788 25.461 1.00 86.25 456 PRO A N 1
ATOM 3598 C CA . PRO A 1 456 ? -14.810 -13.224 25.431 1.00 86.25 456 PRO A CA 1
ATOM 3599 C C . PRO A 1 456 ? -16.116 -14.014 25.230 1.00 86.25 456 PRO A C 1
ATOM 3601 O O . PRO A 1 456 ? -17.201 -13.570 25.624 1.00 86.25 456 PRO A O 1
ATOM 3604 N N . ALA A 1 457 ? -15.986 -15.168 24.570 1.00 71.69 457 ALA A N 1
ATOM 3605 C CA . ALA A 1 457 ? -17.092 -15.980 24.058 1.00 71.69 457 ALA A CA 1
ATOM 3606 C C . ALA A 1 457 ? -17.922 -16.699 25.133 1.00 71.69 457 ALA A C 1
ATOM 3608 O O . ALA A 1 457 ? -17.330 -17.225 26.102 1.00 71.69 457 ALA A O 1
#

Organism: NCBI:txid2838587

Radius of gyration: 30.95 Å; chains: 1; bounding box: 77×44×98 Å

pLDDT: mean 77.88, std 14.88, range [39.16, 96.06]